Protein AF-A0A0K1ECH7-F1 (afdb_monomer)

Solvent-accessible surface area (backbone atoms only — not comparable to full-atom values): 23900 Å² total; per-residue (Å²): 130,85,79,83,67,48,72,45,75,40,33,35,46,74,51,41,101,49,78,50,37,39,20,43,31,34,36,80,75,45,53,25,39,35,40,51,28,53,28,82,60,40,40,57,28,56,40,25,30,54,52,43,49,54,50,37,46,73,63,67,42,52,54,67,60,62,42,70,31,74,38,83,57,66,50,72,44,67,42,97,87,69,48,42,24,40,51,40,66,22,46,33,33,50,64,71,60,58,46,54,45,90,78,54,62,67,66,58,72,31,34,78,48,54,46,51,56,26,44,48,25,52,47,20,34,60,40,42,20,33,60,42,14,27,83,49,92,95,51,69,43,74,35,46,72,46,41,34,34,26,48,61,97,35,61,92,90,28,21,33,63,34,61,54,83,25,48,34,35,72,37,54,83,46,84,81,55,53,69,51,44,36,66,70,59,31,61,53,77,67,69,14,39,66,48,81,82,47,40,92,42,49,42,71,81,42,39,49,65,41,28,55,49,25,61,71,42,41,50,68,57,35,45,56,58,60,68,68,56,57,73,89,31,55,70,56,71,66,41,52,50,18,50,19,47,21,54,19,54,13,22,42,46,44,38,76,38,50,69,57,53,42,40,76,73,68,45,60,65,98,64,84,78,84,84,80,82,87,86,82,87,79,89,83,90,87,83,88,87,88,86,89,85,88,86,81,91,69,88,74,73,79,76,71,68,39,68,29,36,33,26,44,31,26,44,26,79,43,74,91,75,64,55,68,32,57,44,23,34,38,38,38,22,51,91,76,72,44,58,49,77,49,69,55,92,67,61,62,39,51,39,70,75,51,37,73,90,57,46,56,70,69,59,48,54,51,51,51,53,54,50,49,55,50,44,69,68,54,46,73,73,40,77,51,64,63,46,56,50,56,52,39,71,68,49,89,57,51,55,43,56,49,78,66,28,41,31,47,45,80,51,71,68,62,46,49,50,53,49,32,48,68,65,30,50,75,70,99

Mean predicted aligned error: 10.94 Å

Radius of gyration: 25.75 Å; Cα contacts (8 Å, |Δi|>4): 753; chains: 1; bounding box: 66×55×66 Å

Secondary structure (DSSP, 8-state):
--------EEEEEEEPSSTT-PEEEEETTEEEEEE-TT-TT-HHHHHHHHHHHHHHHHHT--B--EEEEEE-STTSSB-TTS-BPPSEEEEEEE--SEEE--S-HHHHHTBS-THHHHHHHHHHHHHT-TTTEEEETTEEEE-GGGSEEE-TTSPTT-BEEEB---TTTTTTTSPP-GGGGSHHHHT-----S--GGGGGG--HHHHHHHHHHHHT--HHHHHHHHTTS-GGG---HHHHHHHHHHHHHHHHHHHHHHHHHHHHTT-----PPP-PPPPP-------------------------EEEEEEEEEE-S-TTTT--EEEEEEEEEGGGTEEEEEE-S--HHHHHHHTTTT--HHHHHHHHHHHHHHHHHHGGG--SHHHHHHHHHH--SSEEEPPPEEEEES-HHHHHHHHHHHHTGGG-

Sequence (428 aa):
MASWSPTTIRWVSDPLASSTGAARVQTDQGPAYAKLLGNPEGPLALFCDWLGTHAAAWLGLPTFDLAVVEVTEPALVTYADGSTSCPGPALLARLEHGTTWGGTSDELAAIENPDIVSGLVVLDTWLLNSDRYRPEGAQTRKNLRNVFLSAERAAPGKHRLLAMDHTHAFACSRPLTTTLAHRDRARDARLYGHFPEFAPYLAPQHLAPFAARLRAFDRQLARRLLSTVPTAWRPTPDLVEAVATFLAERAHFLAENVHAMLAEQGHLLLRPPLAAQPASSSSTARAEPTAQDGLSDGQSTAMRLTRGFFSLLQFCPDLDRGECANVGVVLSLPERGFFGVRLSDDNRVPQRRFGRDGFDDARLTLAKRALEGRLRQEGPAWRSADDLLRFARKEGNHLILSAPRTVLLEDPRAELNGLYERLVHLDS

InterPro domains:
  IPR021398 Protein of unknown function DUF3037 [PF11236] (310-424)

Organism: Chondromyces crocatus (NCBI:txid52)

pLDDT: mean 88.49, std 17.43, range [26.61, 98.69]

Foldseek 3Di:
DDQDEFADFFFWDFFDPDQQSWIWTATPRGIKTKRAAFGNLHLQLVVQQLLLQVVCVLLVFAAFRKYWYFAPDWQSYQDPVRTGGGTGIIIIGHDFAWAQDPLDLVLLVQAPCLLSLQVLQLSCQLQVVPQCWFDDPPDIRHDSRQWIWGPPPDDVSHTHTGHGRRSCTQPNSDDQDLCSLPPCNLQVLTTHNDDPSSLLSNEPVSNLSSLVSLCVQALVNLVVSLVPDPPSSDDDPSSSSSSSNSSNSSSNNCSVCVVVSCVVVVSPDPDDDDDDDDDDDDDDDDDDDDDDDDDDDDDDPPQDWAKKKKWFWWFALDVVVVDTATFWMWIDGLVVLDTDIDGHPADVLVCVVPPDVSDDGVVVNVVVVVVVVVCVVCVSVDDDLVSVVVVQVVDPDSIGIDRMIMGIDRDRVVVRVVCCCVRHVVSD

Structure (mmCIF, N/CA/C/O backbone):
data_AF-A0A0K1ECH7-F1
#
_entry.id   AF-A0A0K1ECH7-F1
#
loop_
_atom_site.group_PDB
_atom_site.id
_atom_site.type_symbol
_atom_site.label_atom_id
_atom_site.label_alt_id
_atom_site.label_comp_id
_atom_site.label_asym_id
_atom_site.label_entity_id
_atom_site.label_seq_id
_atom_site.pdbx_PDB_ins_code
_atom_site.Cartn_x
_atom_site.Cartn_y
_atom_site.Cartn_z
_atom_site.occupancy
_atom_site.B_iso_or_equiv
_atom_site.auth_seq_id
_atom_site.auth_comp_id
_atom_site.auth_asym_id
_atom_site.auth_atom_id
_atom_site.pdbx_PDB_model_num
ATOM 1 N N . MET A 1 1 ? -18.285 -11.055 -10.625 1.00 50.00 1 MET A N 1
ATOM 2 C CA . MET A 1 1 ? -17.839 -10.588 -9.293 1.00 50.00 1 MET A CA 1
ATOM 3 C C . MET A 1 1 ? -17.970 -9.077 -9.288 1.00 50.00 1 MET A C 1
ATOM 5 O O . MET A 1 1 ? -17.614 -8.477 -10.295 1.00 50.00 1 MET A O 1
ATOM 9 N N . ALA A 1 2 ? -18.546 -8.486 -8.240 1.00 65.88 2 ALA A N 1
ATOM 10 C CA . ALA A 1 2 ? -18.617 -7.030 -8.115 1.00 65.88 2 ALA A CA 1
ATOM 11 C C . ALA A 1 2 ? -17.198 -6.433 -8.066 1.00 65.88 2 ALA A C 1
ATOM 13 O O . ALA A 1 2 ? -16.284 -7.080 -7.549 1.00 65.88 2 ALA A O 1
ATOM 14 N N . SER A 1 3 ? -17.005 -5.239 -8.629 1.00 89.19 3 SER A N 1
ATOM 15 C CA . SER A 1 3 ? -15.748 -4.497 -8.500 1.00 89.19 3 SER A CA 1
ATOM 16 C C . SER A 1 3 ? -15.526 -4.116 -7.038 1.00 89.19 3 SER A C 1
ATOM 18 O O . SER A 1 3 ? -16.457 -3.663 -6.377 1.00 89.19 3 SER A O 1
ATOM 20 N N . TRP A 1 4 ? -14.303 -4.294 -6.537 1.00 96.38 4 TRP A N 1
ATOM 21 C CA . TRP A 1 4 ? -13.947 -3.865 -5.187 1.00 96.38 4 TRP A CA 1
ATOM 22 C C . TRP A 1 4 ? -13.968 -2.335 -5.115 1.00 96.38 4 TRP A C 1
ATOM 24 O O . TRP A 1 4 ? -13.235 -1.659 -5.836 1.00 96.38 4 TRP A O 1
ATOM 34 N N . SER A 1 5 ? -14.878 -1.778 -4.323 1.00 96.81 5 SER A N 1
ATOM 35 C CA . SER A 1 5 ? -15.147 -0.335 -4.256 1.00 96.81 5 SER A CA 1
ATOM 36 C C . SER A 1 5 ? -15.679 0.029 -2.866 1.00 96.81 5 SER A C 1
ATOM 38 O O . SER A 1 5 ? -16.847 0.405 -2.747 1.00 96.81 5 SER A O 1
ATOM 40 N N . PRO A 1 6 ? -14.873 -0.164 -1.802 1.00 97.62 6 PRO A N 1
ATOM 41 C CA . PRO A 1 6 ? -15.289 0.135 -0.436 1.00 97.62 6 PRO A CA 1
ATOM 42 C C . PRO A 1 6 ? -15.689 1.603 -0.296 1.00 97.62 6 PRO A C 1
ATOM 44 O O . PRO A 1 6 ? -15.091 2.478 -0.923 1.00 97.62 6 PRO A O 1
ATOM 47 N N . THR A 1 7 ? -16.667 1.871 0.564 1.00 96.94 7 THR A N 1
ATOM 48 C CA . THR A 1 7 ? -17.137 3.234 0.851 1.00 96.94 7 THR A CA 1
ATOM 49 C C . THR A 1 7 ? -16.767 3.697 2.252 1.00 96.94 7 THR A C 1
ATOM 51 O O . THR A 1 7 ? -16.906 4.880 2.555 1.00 96.94 7 THR A O 1
ATOM 54 N N . THR A 1 8 ? -16.332 2.794 3.139 1.00 95.88 8 THR A N 1
ATOM 55 C CA . THR A 1 8 ? -16.102 3.139 4.549 1.00 95.88 8 THR A CA 1
ATOM 56 C C . THR A 1 8 ? -14.991 2.304 5.182 1.00 95.88 8 THR A C 1
ATOM 58 O O . THR A 1 8 ? -14.911 1.089 4.994 1.00 95.88 8 THR A O 1
ATOM 61 N N . ILE A 1 9 ? -14.157 2.949 6.004 1.00 96.00 9 ILE A N 1
ATOM 62 C CA . ILE A 1 9 ? -13.215 2.280 6.911 1.00 96.00 9 ILE A CA 1
ATOM 63 C C . ILE A 1 9 ? -13.930 2.006 8.241 1.00 96.00 9 ILE A C 1
ATOM 65 O O . ILE A 1 9 ? -14.356 2.933 8.920 1.00 96.00 9 ILE A O 1
ATOM 69 N N . ARG A 1 10 ? -14.049 0.732 8.627 1.00 90.56 10 ARG A N 1
ATOM 70 C CA . ARG A 1 10 ? -14.716 0.299 9.870 1.00 90.56 10 ARG A CA 1
ATOM 71 C C . ARG A 1 10 ? -13.777 0.336 11.071 1.00 90.56 10 ARG A C 1
ATOM 73 O O . ARG A 1 10 ? -14.141 0.808 12.143 1.00 90.56 10 ARG A O 1
ATOM 80 N N . TRP A 1 11 ? -12.558 -0.169 10.909 1.00 87.31 11 TRP A N 1
ATOM 81 C CA . TRP A 1 11 ? -11.537 -0.097 11.951 1.00 87.31 11 TRP A CA 1
ATOM 82 C C . TRP A 1 11 ? -10.132 -0.099 11.375 1.00 87.31 11 TRP A C 1
ATOM 84 O O . TRP A 1 11 ? -9.895 -0.533 10.245 1.00 87.31 11 TRP A O 1
ATOM 94 N N . VAL A 1 12 ? -9.201 0.381 12.191 1.00 89.50 12 VAL A N 1
ATOM 95 C CA . VAL A 1 12 ? -7.797 0.560 11.847 1.00 89.50 12 VAL A CA 1
ATOM 96 C C . VAL A 1 12 ? -6.934 -0.172 12.869 1.00 89.50 12 VAL A C 1
ATOM 98 O O . VAL A 1 12 ? -7.114 -0.035 14.080 1.00 89.50 12 VAL A O 1
ATOM 101 N N . SER A 1 13 ? -6.035 -1.014 12.368 1.00 85.62 13 SER A N 1
ATOM 102 C CA . SER A 1 13 ? -4.933 -1.594 13.139 1.00 85.62 13 SER A CA 1
ATOM 103 C C . SER A 1 13 ? -3.721 -0.673 13.117 1.00 85.62 13 SER A C 1
ATOM 105 O O . SER A 1 13 ? -3.691 0.298 12.363 1.00 85.62 13 SER A O 1
ATOM 107 N N . ASP A 1 14 ? -2.715 -1.013 13.920 1.00 74.75 14 ASP A N 1
ATOM 108 C CA . ASP A 1 14 ? -1.482 -0.239 14.019 1.00 74.75 14 ASP A CA 1
ATOM 109 C C . ASP A 1 14 ? -0.869 0.063 12.640 1.00 74.75 14 ASP A C 1
ATOM 111 O O . ASP A 1 14 ? -0.901 -0.791 11.735 1.00 74.75 14 ASP A O 1
ATOM 115 N N . PRO A 1 15 ? -0.317 1.278 12.458 1.00 86.88 15 PRO A N 1
ATOM 116 C CA . PRO A 1 15 ? 0.401 1.619 11.246 1.00 86.88 15 PRO A CA 1
ATOM 117 C C . PRO A 1 15 ? 1.596 0.687 11.064 1.00 86.88 15 PRO A C 1
ATOM 119 O O . PRO A 1 15 ? 2.293 0.314 12.009 1.00 86.88 15 PRO A O 1
ATOM 122 N N . LEU A 1 16 ? 1.849 0.318 9.816 1.00 87.56 16 LEU A N 1
ATOM 123 C CA . LEU A 1 16 ? 3.055 -0.393 9.439 1.00 87.56 16 LEU A CA 1
ATOM 124 C C . LEU A 1 16 ? 4.255 0.540 9.615 1.00 87.56 16 LEU A C 1
ATOM 126 O O . LEU A 1 16 ? 4.166 1.744 9.374 1.00 87.56 16 LEU A O 1
ATOM 130 N N . ALA A 1 17 ? 5.401 -0.037 9.972 1.00 86.06 17 ALA A N 1
ATOM 131 C CA . ALA A 1 17 ? 6.681 0.663 9.995 1.00 86.06 17 ALA A CA 1
ATOM 132 C C . ALA A 1 17 ? 7.174 0.93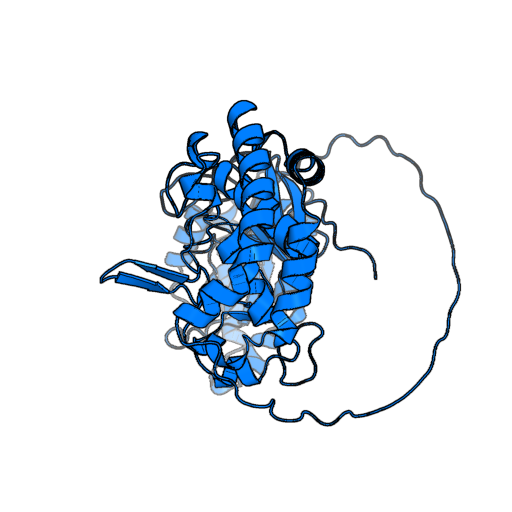9 8.557 1.00 86.06 17 ALA A C 1
ATOM 134 O O . ALA A 1 17 ? 8.124 0.320 8.076 1.00 86.06 17 ALA A O 1
ATOM 135 N N . SER A 1 18 ? 6.481 1.833 7.853 1.00 89.38 18 SER A N 1
ATOM 136 C CA . SER A 1 18 ? 6.834 2.354 6.532 1.00 89.38 18 SER A CA 1
ATOM 137 C C . SER A 1 18 ? 6.944 3.876 6.581 1.00 89.38 18 SER A C 1
ATOM 139 O O . SER A 1 18 ? 6.472 4.511 7.522 1.00 89.38 18 SER A O 1
ATOM 141 N N . SER A 1 19 ? 7.552 4.475 5.557 1.00 89.19 19 SER A N 1
ATOM 142 C CA . SER A 1 19 ? 7.759 5.926 5.522 1.00 89.19 19 SER A CA 1
ATOM 143 C C . SER A 1 19 ? 6.439 6.710 5.501 1.00 89.19 19 SER A C 1
ATOM 145 O O . SER A 1 19 ? 6.300 7.726 6.166 1.00 89.19 19 SER A O 1
ATOM 147 N N . THR A 1 20 ? 5.422 6.178 4.820 1.00 92.25 20 THR A N 1
ATOM 148 C CA . THR A 1 20 ? 4.059 6.738 4.791 1.00 92.25 20 THR A CA 1
ATOM 149 C C . THR A 1 20 ? 3.192 6.303 5.971 1.00 92.25 20 THR A C 1
ATOM 151 O O . THR A 1 20 ? 2.041 6.720 6.055 1.00 92.25 20 THR A O 1
ATOM 154 N N . GLY A 1 21 ? 3.684 5.432 6.857 1.00 93.06 21 GLY A N 1
ATOM 155 C CA . GLY A 1 21 ? 2.898 4.911 7.976 1.00 93.06 21 GLY A CA 1
ATOM 156 C C . GLY A 1 21 ? 1.601 4.216 7.546 1.00 93.06 21 GLY A C 1
ATOM 157 O O . GLY A 1 21 ? 0.580 4.359 8.216 1.00 93.06 21 GLY A O 1
ATOM 158 N N . ALA A 1 22 ? 1.614 3.507 6.410 1.00 95.00 22 ALA A N 1
ATOM 159 C CA . ALA A 1 22 ? 0.428 2.839 5.871 1.00 95.00 22 ALA A CA 1
ATOM 160 C C . ALA A 1 22 ? -0.216 1.937 6.936 1.00 95.00 22 ALA A C 1
ATOM 162 O O . ALA A 1 22 ? 0.471 1.123 7.545 1.00 95.00 22 ALA A O 1
ATOM 163 N N . ALA A 1 23 ? -1.522 2.043 7.155 1.00 94.44 23 ALA A N 1
ATOM 164 C CA . ALA A 1 23 ? -2.221 1.274 8.179 1.00 94.44 23 ALA A CA 1
ATOM 165 C C . ALA A 1 23 ? -2.964 0.082 7.580 1.00 94.44 23 ALA A C 1
ATOM 167 O O . ALA A 1 23 ? -3.483 0.150 6.466 1.00 94.44 23 ALA A O 1
ATOM 168 N N . ARG A 1 24 ? -3.054 -1.019 8.330 1.00 94.12 24 ARG A N 1
ATOM 169 C CA . ARG A 1 24 ? -3.987 -2.102 7.993 1.00 94.12 24 ARG A CA 1
ATOM 170 C C . ARG A 1 24 ? -5.377 -1.699 8.453 1.00 94.12 24 ARG A C 1
ATOM 172 O O . ARG A 1 24 ? -5.567 -1.361 9.619 1.00 94.12 24 ARG A O 1
ATOM 179 N N . VAL A 1 25 ? -6.348 -1.768 7.557 1.00 94.81 25 VAL A N 1
ATOM 180 C CA . VAL A 1 25 ? -7.726 -1.373 7.837 1.00 94.81 25 VAL A CA 1
ATOM 181 C C . VAL A 1 25 ? -8.697 -2.471 7.444 1.00 94.81 25 VAL A C 1
ATOM 183 O O . VAL A 1 25 ? -8.430 -3.281 6.556 1.00 94.81 25 VAL A O 1
ATOM 186 N N . GLN A 1 26 ? -9.851 -2.472 8.092 1.00 94.19 26 GLN A N 1
ATOM 187 C CA . GLN A 1 26 ? -11.007 -3.233 7.654 1.00 94.19 26 GLN A CA 1
ATOM 188 C C . GLN A 1 26 ? -12.014 -2.278 7.032 1.00 94.19 26 GLN A C 1
ATOM 190 O O . GLN A 1 26 ? -12.443 -1.326 7.682 1.00 94.19 26 GLN A O 1
ATOM 195 N N . THR A 1 27 ? -12.423 -2.557 5.799 1.00 96.81 27 THR A N 1
ATOM 196 C CA . THR A 1 27 ? -13.487 -1.818 5.111 1.00 96.81 27 THR A CA 1
ATOM 197 C C . THR A 1 27 ? -14.810 -2.575 5.167 1.00 96.81 27 THR A C 1
ATOM 199 O O . THR A 1 27 ? -14.891 -3.706 5.668 1.00 96.81 27 THR A O 1
ATOM 202 N N . ASP A 1 28 ? -15.852 -1.965 4.618 1.00 95.19 28 ASP A N 1
ATOM 203 C CA . ASP A 1 28 ? -17.124 -2.613 4.321 1.00 95.19 28 ASP A CA 1
ATOM 204 C C . ASP A 1 28 ? -17.039 -3.712 3.246 1.00 95.19 28 ASP A C 1
ATOM 206 O O . ASP A 1 28 ? -17.902 -4.588 3.226 1.00 95.19 28 ASP A O 1
ATOM 210 N N . GLN A 1 29 ? -15.965 -3.745 2.445 1.00 96.81 29 GLN A N 1
ATOM 211 C CA . GLN A 1 29 ? -15.704 -4.758 1.410 1.00 96.81 29 GLN A CA 1
ATOM 212 C C . GLN A 1 29 ? -14.409 -5.553 1.646 1.00 96.81 29 GLN A C 1
ATOM 214 O O . GLN A 1 29 ? -13.752 -6.003 0.707 1.00 96.81 29 GLN A O 1
ATOM 219 N N . GLY A 1 30 ? -14.024 -5.741 2.910 1.00 94.50 30 GLY A N 1
ATOM 220 C CA . GLY A 1 30 ? -12.881 -6.578 3.281 1.00 94.50 30 GLY A CA 1
ATOM 221 C C . GLY A 1 30 ? -11.635 -5.803 3.730 1.00 94.50 30 GLY A C 1
ATOM 222 O O . GLY A 1 30 ? -11.665 -4.576 3.862 1.00 94.50 30 GLY A O 1
ATOM 223 N N . PRO A 1 31 ? -10.549 -6.521 4.045 1.00 94.88 31 PRO A N 1
ATOM 224 C CA . PRO A 1 31 ? -9.317 -5.918 4.536 1.00 94.88 31 PRO A CA 1
ATOM 225 C C . PRO A 1 31 ? -8.567 -5.144 3.442 1.00 94.88 31 PRO A C 1
ATOM 227 O O . PRO A 1 31 ? -8.601 -5.501 2.264 1.00 94.88 31 PRO A O 1
ATOM 230 N N . ALA A 1 32 ? -7.863 -4.090 3.848 1.00 97.31 32 ALA A N 1
ATOM 231 C CA . ALA A 1 32 ? -7.068 -3.236 2.971 1.00 97.31 32 ALA A CA 1
ATOM 232 C C . ALA A 1 32 ? -5.849 -2.649 3.695 1.00 97.31 32 ALA A C 1
ATOM 234 O O . ALA A 1 32 ? -5.758 -2.661 4.925 1.00 97.31 32 ALA A O 1
ATOM 235 N N . TYR A 1 33 ? -4.929 -2.088 2.920 1.00 96.94 33 TYR A N 1
ATOM 236 C CA . TYR A 1 33 ? -3.958 -1.107 3.389 1.00 96.94 33 TYR A CA 1
ATOM 237 C C . TYR A 1 33 ? -4.478 0.292 3.078 1.00 96.94 33 TYR A C 1
ATOM 239 O O . TYR A 1 33 ? -4.965 0.523 1.975 1.00 96.94 33 TYR A O 1
ATOM 247 N N . ALA A 1 34 ? -4.355 1.223 4.020 1.00 97.81 34 ALA A N 1
ATOM 248 C CA . ALA A 1 34 ? -4.732 2.618 3.841 1.00 97.81 34 ALA A CA 1
ATOM 249 C C . ALA A 1 34 ? -3.527 3.537 4.055 1.00 97.81 34 ALA A C 1
ATOM 251 O O . ALA A 1 34 ? -2.849 3.459 5.081 1.00 97.81 34 ALA A O 1
ATOM 252 N N . LYS A 1 35 ? -3.289 4.445 3.108 1.00 97.81 35 LYS A N 1
ATOM 253 C CA . LYS A 1 35 ? -2.414 5.607 3.286 1.00 97.81 35 LYS A CA 1
ATOM 254 C C . LYS A 1 35 ? -3.313 6.835 3.424 1.00 97.81 35 LYS A C 1
ATOM 256 O O . LYS A 1 35 ? -4.093 7.145 2.523 1.00 97.81 35 LYS A O 1
ATOM 261 N N . LEU A 1 36 ? -3.251 7.488 4.581 1.00 97.56 36 LEU A N 1
ATOM 262 C CA . LEU A 1 36 ? -4.159 8.576 4.940 1.00 97.56 36 LEU A CA 1
ATOM 263 C C . LEU A 1 36 ? -3.514 9.943 4.694 1.00 97.56 36 LEU A C 1
ATOM 265 O O . LEU A 1 36 ? -2.287 10.080 4.624 1.00 97.56 36 LEU A O 1
ATOM 269 N N . LEU A 1 37 ? -4.346 10.980 4.588 1.00 97.50 37 LEU A N 1
ATOM 270 C CA . LEU A 1 37 ? -3.861 12.356 4.626 1.00 97.50 37 LEU A CA 1
ATOM 271 C C . LEU A 1 37 ? -3.204 12.638 5.990 1.00 97.50 37 LEU A C 1
ATOM 273 O O . LEU A 1 37 ? -3.554 12.025 6.999 1.00 97.50 37 LEU A O 1
ATOM 277 N N . GLY A 1 38 ? -2.219 13.537 6.025 1.00 96.38 38 GLY A N 1
ATOM 278 C CA . GLY A 1 38 ? -1.423 13.802 7.232 1.00 96.38 38 GLY A CA 1
ATOM 279 C C . GLY A 1 38 ? -0.360 12.741 7.537 1.00 96.38 38 GLY A C 1
ATOM 280 O O . GLY A 1 38 ? 0.190 12.745 8.629 1.00 96.38 38 GLY A O 1
ATOM 281 N N . ASN A 1 39 ? -0.080 11.823 6.604 1.00 96.50 39 ASN A N 1
ATOM 282 C CA . ASN A 1 39 ? 1.038 10.885 6.729 1.00 96.50 39 ASN A CA 1
ATOM 283 C C . ASN A 1 39 ? 2.409 11.601 6.743 1.00 96.50 39 ASN A C 1
ATOM 285 O O . ASN A 1 39 ? 2.504 12.708 6.204 1.00 96.50 39 ASN A O 1
ATOM 289 N N . PRO A 1 40 ? 3.475 10.967 7.274 1.00 95.38 40 PRO A N 1
ATOM 290 C CA . PRO A 1 40 ? 4.783 11.615 7.440 1.00 95.38 40 PRO A CA 1
ATOM 291 C C . PRO A 1 40 ? 5.458 12.085 6.138 1.00 95.38 40 PRO A C 1
ATOM 293 O O . PRO A 1 40 ? 6.243 13.028 6.158 1.00 95.38 40 PRO A O 1
ATOM 296 N N . GLU A 1 41 ? 5.134 11.476 4.992 1.00 94.94 41 GLU A N 1
ATOM 297 C CA . GLU A 1 41 ? 5.658 11.861 3.665 1.00 94.94 41 GLU A CA 1
ATOM 298 C C . GLU A 1 41 ? 4.771 12.909 2.957 1.00 94.94 41 GLU A C 1
ATOM 300 O O . GLU A 1 41 ? 5.073 13.385 1.859 1.00 94.94 41 GLU A O 1
ATOM 305 N N . GLY A 1 42 ? 3.656 13.292 3.583 1.00 95.44 42 GLY A N 1
ATOM 306 C CA . GLY A 1 42 ? 2.737 14.307 3.092 1.00 95.44 42 GLY A CA 1
ATOM 307 C C . GLY A 1 42 ? 1.833 13.862 1.929 1.00 95.44 42 GLY A C 1
ATOM 308 O O . GLY A 1 42 ? 1.791 12.695 1.530 1.00 95.44 42 GLY A O 1
ATOM 309 N N . PRO A 1 43 ? 1.049 14.799 1.362 1.00 96.44 43 PRO A N 1
ATOM 310 C CA . PRO A 1 43 ? 0.079 14.502 0.302 1.00 96.44 43 PRO A CA 1
ATOM 311 C C . PRO A 1 43 ? 0.726 14.068 -1.021 1.00 96.44 43 PRO A C 1
ATOM 313 O O . PRO A 1 43 ? 0.107 13.342 -1.798 1.00 96.44 43 PRO A O 1
ATOM 316 N N . LEU A 1 44 ? 1.978 14.468 -1.276 1.00 96.06 44 LEU A N 1
ATOM 317 C CA . LEU A 1 44 ? 2.688 14.097 -2.503 1.00 96.06 44 LEU A CA 1
ATOM 318 C C . LEU A 1 44 ? 2.973 12.594 -2.586 1.00 96.06 44 LEU A C 1
ATOM 320 O O . LEU A 1 44 ? 2.971 12.049 -3.685 1.00 96.06 44 LEU A O 1
ATOM 324 N N . ALA A 1 45 ? 3.141 11.908 -1.454 1.00 96.25 45 ALA A N 1
ATOM 325 C CA . ALA A 1 45 ? 3.255 10.452 -1.433 1.00 96.25 45 ALA A CA 1
ATOM 326 C C . ALA A 1 45 ? 2.006 9.767 -2.012 1.00 96.25 45 ALA A C 1
ATOM 328 O O . ALA A 1 45 ? 2.123 8.858 -2.835 1.00 96.25 45 ALA A O 1
ATOM 329 N N . LEU A 1 46 ? 0.812 10.249 -1.641 1.00 97.75 46 LEU A N 1
ATOM 330 C CA . LEU A 1 46 ? -0.468 9.736 -2.144 1.00 97.75 46 LEU A CA 1
ATOM 331 C C . LEU A 1 46 ? -0.634 10.028 -3.639 1.00 97.75 46 LEU A C 1
ATOM 333 O O . LEU A 1 46 ? -1.070 9.163 -4.397 1.00 97.75 46 LEU A O 1
ATOM 337 N N . PHE A 1 47 ? -0.231 11.227 -4.075 1.00 98.06 47 PHE A N 1
ATOM 338 C CA . PHE A 1 47 ? -0.173 11.590 -5.491 1.00 98.06 47 PHE A CA 1
ATOM 339 C C . PHE A 1 47 ? 0.717 10.629 -6.294 1.00 98.06 47 PHE A C 1
ATOM 341 O O . PHE A 1 47 ? 0.287 10.124 -7.333 1.00 98.06 47 PHE A O 1
ATOM 348 N N . CYS A 1 48 ? 1.933 10.354 -5.811 1.00 97.75 48 CYS A N 1
ATOM 349 C CA . CYS A 1 48 ? 2.881 9.460 -6.472 1.00 97.75 48 CYS A CA 1
ATOM 350 C C . CYS A 1 48 ? 2.372 8.015 -6.526 1.00 97.75 48 CYS A C 1
ATOM 352 O O . CYS A 1 48 ? 2.450 7.393 -7.583 1.00 97.75 48 CYS A O 1
ATOM 354 N N . ASP A 1 49 ? 1.805 7.495 -5.434 1.00 97.50 49 ASP A N 1
ATOM 355 C CA . ASP A 1 49 ? 1.238 6.143 -5.411 1.00 97.50 49 ASP A CA 1
ATOM 356 C C . ASP A 1 49 ? 0.062 5.978 -6.365 1.00 97.50 49 ASP A C 1
ATOM 358 O O . ASP A 1 49 ? 0.005 4.996 -7.111 1.00 97.50 49 ASP A O 1
ATOM 362 N N . TRP A 1 50 ? -0.862 6.940 -6.358 1.00 98.25 50 TRP A N 1
ATOM 363 C CA . TRP A 1 50 ? -2.004 6.941 -7.261 1.00 98.25 50 TRP A CA 1
ATOM 364 C C . TRP A 1 50 ? -1.532 6.939 -8.713 1.00 98.25 50 TRP A C 1
ATOM 366 O O . TRP A 1 50 ? -1.860 6.041 -9.490 1.00 98.25 50 TRP A O 1
ATOM 376 N N . LEU A 1 51 ? -0.695 7.913 -9.073 1.00 98.19 51 LEU A N 1
ATOM 377 C CA . LEU A 1 51 ? -0.221 8.071 -10.440 1.00 98.19 51 LEU A CA 1
ATOM 378 C C . LEU A 1 51 ? 0.634 6.885 -10.893 1.00 98.19 51 LEU A C 1
ATOM 380 O O . LEU A 1 51 ? 0.444 6.397 -12.004 1.00 98.19 51 LEU A O 1
ATOM 384 N N . GLY A 1 52 ? 1.540 6.399 -10.043 1.00 98.31 52 GLY A N 1
ATOM 385 C CA . GLY A 1 52 ? 2.399 5.260 -10.348 1.00 98.31 52 GLY A CA 1
ATOM 386 C C . GLY A 1 52 ? 1.610 3.971 -10.550 1.00 98.31 52 GLY A C 1
ATOM 387 O O . GLY A 1 52 ? 1.862 3.243 -11.507 1.00 98.31 52 GLY A O 1
ATOM 388 N N . THR A 1 53 ? 0.586 3.729 -9.729 1.00 98.38 53 THR A N 1
ATOM 389 C CA . THR A 1 53 ? -0.260 2.535 -9.870 1.00 98.38 53 THR A CA 1
ATOM 390 C C . THR A 1 53 ? -1.144 2.611 -11.115 1.00 98.38 53 THR A C 1
ATOM 392 O O . THR A 1 53 ? -1.240 1.640 -11.863 1.00 98.38 53 THR A O 1
ATOM 395 N N . HIS A 1 54 ? -1.720 3.777 -11.421 1.00 98.38 54 HIS A N 1
ATOM 396 C CA . HIS A 1 54 ? -2.468 3.966 -12.667 1.00 98.38 54 HIS A CA 1
ATOM 397 C C . HIS A 1 54 ? -1.576 3.892 -13.917 1.00 98.38 54 HIS A C 1
ATOM 399 O O . HIS A 1 54 ? -2.003 3.355 -14.941 1.00 98.38 54 HIS A O 1
ATOM 405 N N . ALA A 1 55 ? -0.334 4.378 -13.844 1.00 98.56 55 ALA A N 1
ATOM 406 C CA . ALA A 1 55 ? 0.653 4.223 -14.909 1.00 98.56 55 ALA A CA 1
ATOM 407 C C . ALA A 1 55 ? 1.033 2.746 -15.116 1.00 98.56 55 ALA A C 1
ATOM 409 O O . ALA A 1 55 ? 1.095 2.295 -16.259 1.00 98.56 55 ALA A O 1
ATOM 410 N N . ALA A 1 56 ? 1.208 1.979 -14.034 1.00 98.69 56 ALA A N 1
ATOM 411 C CA . ALA A 1 56 ? 1.454 0.538 -14.081 1.00 98.69 56 ALA A CA 1
ATOM 412 C C . ALA A 1 56 ? 0.297 -0.218 -14.752 1.00 98.69 56 ALA A C 1
ATOM 414 O O . ALA A 1 56 ? 0.521 -0.982 -15.693 1.00 98.69 56 ALA A O 1
ATOM 415 N N . ALA A 1 57 ? -0.941 0.058 -14.333 1.00 98.38 57 ALA A N 1
ATOM 416 C CA . ALA A 1 57 ? -2.136 -0.538 -14.921 1.00 98.38 57 ALA A CA 1
ATOM 417 C C . ALA A 1 57 ? -2.275 -0.188 -16.414 1.00 98.38 57 ALA A C 1
ATOM 419 O O . ALA A 1 57 ? -2.529 -1.063 -17.244 1.00 98.38 57 ALA A O 1
ATOM 420 N N . TRP A 1 58 ? -2.035 1.074 -16.790 1.00 98.50 58 TRP A N 1
ATOM 421 C CA . TRP A 1 58 ? -2.036 1.492 -18.194 1.00 98.50 58 TRP A CA 1
ATOM 422 C C . TRP A 1 58 ? -0.933 0.793 -19.011 1.00 98.50 58 TRP A C 1
ATOM 424 O O . TRP A 1 58 ? -1.169 0.368 -20.147 1.00 98.50 58 TRP A O 1
ATOM 434 N N . LEU A 1 59 ? 0.248 0.582 -18.422 1.00 98.50 59 LEU A N 1
ATOM 435 C CA . LEU A 1 59 ? 1.342 -0.178 -19.031 1.00 98.50 59 LEU A CA 1
ATOM 436 C C . LEU A 1 59 ? 1.020 -1.684 -19.145 1.00 98.50 59 LEU A C 1
ATOM 438 O O . LEU A 1 59 ? 1.694 -2.406 -19.874 1.00 98.50 59 LEU A O 1
ATOM 442 N N . GLY A 1 60 ? -0.062 -2.149 -18.514 1.00 98.31 60 GLY A N 1
ATOM 443 C CA . GLY A 1 60 ? -0.543 -3.530 -18.580 1.00 98.31 60 GLY A CA 1
ATOM 444 C C . GLY A 1 60 ? 0.004 -4.420 -17.475 1.00 98.31 60 GLY A C 1
ATOM 445 O O . GLY A 1 60 ? -0.075 -5.640 -17.590 1.00 98.31 60 GLY A O 1
ATOM 446 N N . LEU A 1 61 ? 0.564 -3.825 -16.424 1.00 98.56 61 LEU A N 1
ATOM 447 C CA . LEU A 1 61 ? 1.057 -4.560 -15.273 1.00 98.56 61 LEU A CA 1
ATOM 448 C C . LEU A 1 61 ? -0.096 -4.878 -14.319 1.00 98.56 61 LEU A C 1
ATOM 450 O O . LEU A 1 61 ? -0.948 -4.018 -14.085 1.00 98.56 61 LEU A O 1
ATOM 454 N N . PRO A 1 62 ? -0.118 -6.084 -13.730 1.00 98.25 62 PRO A N 1
ATOM 455 C CA . PRO A 1 62 ? -0.968 -6.378 -12.589 1.00 98.25 62 PRO A CA 1
ATOM 456 C C . PRO A 1 62 ? -0.652 -5.440 -11.417 1.00 98.25 62 PRO A C 1
ATOM 458 O O . PRO A 1 62 ? 0.514 -5.238 -11.073 1.00 98.25 62 PRO A O 1
ATOM 461 N N . THR A 1 63 ? -1.688 -4.899 -10.787 1.00 98.12 63 THR A N 1
ATOM 462 C CA . THR A 1 63 ? -1.603 -4.055 -9.588 1.00 98.12 63 THR A CA 1
ATOM 463 C C . THR A 1 63 ? -2.620 -4.528 -8.558 1.00 98.12 63 THR A C 1
ATOM 465 O O . THR A 1 63 ? -3.513 -5.312 -8.877 1.00 98.12 63 THR A O 1
ATOM 468 N N . PHE A 1 64 ? -2.522 -4.000 -7.342 1.00 97.31 64 PHE A N 1
ATOM 469 C CA . PHE A 1 64 ? -3.598 -4.098 -6.362 1.00 97.31 64 PHE A CA 1
ATOM 470 C C . PHE A 1 64 ? -4.872 -3.409 -6.871 1.00 97.31 64 PHE A C 1
ATOM 472 O O . PHE A 1 64 ? -4.801 -2.431 -7.625 1.00 97.31 64 PHE A O 1
ATOM 479 N N . ASP A 1 65 ? -6.029 -3.885 -6.407 1.00 97.31 65 ASP A N 1
ATOM 480 C CA . ASP A 1 65 ? -7.282 -3.141 -6.536 1.00 97.31 65 ASP A CA 1
ATOM 481 C C . ASP A 1 65 ? -7.203 -1.900 -5.634 1.00 97.31 65 ASP A C 1
ATOM 483 O O . ASP A 1 65 ? -6.947 -2.018 -4.431 1.00 97.31 65 ASP A O 1
ATOM 487 N N . LEU A 1 66 ? -7.396 -0.714 -6.216 1.00 97.69 66 LEU A N 1
ATOM 488 C CA . LEU A 1 66 ? -7.331 0.561 -5.503 1.00 97.69 66 LEU A CA 1
ATOM 489 C C . LEU A 1 66 ? -8.711 1.189 -5.324 1.00 97.69 66 LEU A C 1
ATOM 491 O O . LEU A 1 66 ? -9.579 1.074 -6.188 1.00 97.69 66 LEU A O 1
ATOM 495 N N . ALA A 1 67 ? -8.875 1.923 -4.228 1.00 98.00 67 ALA A N 1
ATOM 496 C CA . ALA A 1 67 ? -10.043 2.750 -3.965 1.00 98.00 67 ALA A CA 1
ATOM 497 C C . ALA A 1 67 ? -9.647 4.036 -3.231 1.00 98.00 67 ALA A C 1
ATOM 499 O O . ALA A 1 67 ? -8.589 4.113 -2.604 1.00 98.00 67 ALA A O 1
ATOM 500 N N . VAL A 1 68 ? -10.517 5.042 -3.297 1.00 98.38 68 VAL A N 1
ATOM 501 C CA . VAL A 1 68 ? -10.415 6.256 -2.483 1.00 98.38 68 VAL A CA 1
ATOM 502 C C . VAL A 1 68 ? -11.628 6.308 -1.574 1.00 98.38 68 VAL A C 1
ATOM 504 O O . VAL A 1 68 ? -12.755 6.242 -2.058 1.00 98.38 68 VAL A O 1
ATOM 507 N N . VAL A 1 69 ? -11.392 6.427 -0.272 1.00 98.06 69 VAL A N 1
ATOM 508 C CA . VAL A 1 69 ? -12.454 6.565 0.732 1.00 98.06 69 VAL A CA 1
ATOM 509 C C . VAL A 1 69 ? -12.272 7.893 1.445 1.00 98.06 69 VAL A C 1
ATOM 511 O O . VAL A 1 69 ? -11.167 8.213 1.880 1.00 98.06 69 VAL A O 1
ATOM 514 N N . GLU A 1 70 ? -13.349 8.663 1.563 1.00 98.00 70 GLU A N 1
ATOM 515 C CA . GLU A 1 70 ? -13.343 9.897 2.344 1.00 98.00 70 GLU A CA 1
ATOM 516 C C . GLU A 1 70 ? -13.337 9.555 3.838 1.00 98.00 70 GLU A C 1
ATOM 518 O O . GLU A 1 70 ? -14.223 8.852 4.325 1.00 98.00 70 GLU A O 1
ATOM 523 N N . VAL A 1 71 ? -12.327 10.033 4.563 1.00 96.75 71 VAL A N 1
ATOM 524 C CA . VAL A 1 71 ? -12.211 9.868 6.016 1.00 96.75 71 VAL A CA 1
ATOM 525 C C . VAL A 1 71 ? -12.608 11.175 6.678 1.00 96.75 71 VAL A C 1
ATOM 527 O O . VAL A 1 71 ? -11.962 12.199 6.474 1.00 96.75 71 VAL A O 1
ATOM 530 N N . THR A 1 72 ? -13.654 11.155 7.496 1.00 95.00 72 THR A N 1
ATOM 531 C CA . THR A 1 72 ? -14.143 12.351 8.194 1.00 95.00 72 THR A CA 1
ATOM 532 C C . THR A 1 72 ? -13.504 12.537 9.567 1.00 95.00 72 THR A C 1
ATOM 534 O O . THR A 1 72 ? -13.497 13.641 10.116 1.00 95.00 72 THR A O 1
ATOM 537 N N . GLU A 1 73 ? -12.940 11.472 10.128 1.00 90.12 73 GLU A N 1
ATOM 538 C CA . GLU A 1 73 ? -12.458 11.427 11.499 1.00 90.12 73 GLU A CA 1
ATOM 539 C C . GLU A 1 73 ? -10.995 11.871 11.599 1.00 90.12 73 GLU A C 1
ATOM 541 O O . GLU A 1 73 ? -10.111 11.287 10.962 1.00 90.12 73 GLU A O 1
ATOM 546 N N . PRO A 1 74 ? -10.693 12.872 12.443 1.00 89.69 74 PRO A N 1
ATOM 547 C CA . PRO A 1 74 ? -9.318 13.259 12.688 1.00 89.69 74 PRO A CA 1
ATOM 548 C C . PRO A 1 74 ? -8.589 12.197 13.516 1.00 89.69 74 PRO A C 1
ATOM 550 O O . PRO A 1 74 ? -9.169 11.499 14.353 1.00 89.69 74 PRO A O 1
ATOM 553 N N . ALA A 1 75 ? -7.276 12.125 13.314 1.00 88.94 75 ALA A N 1
ATOM 554 C CA . ALA A 1 75 ? -6.355 11.292 14.072 1.00 88.94 75 ALA A CA 1
ATOM 555 C C . ALA A 1 75 ? -6.709 9.797 14.106 1.00 88.94 75 ALA A C 1
ATOM 557 O O . ALA A 1 75 ? -6.437 9.127 15.103 1.00 88.94 75 ALA A O 1
ATOM 558 N N . LEU A 1 76 ? -7.319 9.271 13.040 1.00 91.31 76 LEU A N 1
ATOM 559 C CA . LEU A 1 76 ? -7.630 7.847 12.893 1.00 91.31 76 LEU A CA 1
ATOM 560 C C . LEU A 1 76 ? -6.387 6.953 13.078 1.00 91.31 76 LEU A C 1
ATOM 562 O O . LEU A 1 76 ? -6.493 5.871 13.655 1.00 91.31 76 LEU A O 1
ATOM 566 N N . VAL A 1 77 ? -5.217 7.438 12.652 1.00 92.12 77 VAL A N 1
ATOM 567 C CA . VAL A 1 77 ? -3.899 6.830 12.882 1.00 92.12 77 VAL A CA 1
ATOM 568 C C . VAL A 1 77 ? -2.987 7.816 13.610 1.00 92.12 77 VAL A C 1
ATOM 570 O O . VAL A 1 77 ? -2.968 9.000 13.270 1.00 92.12 77 VAL A O 1
ATOM 573 N N . THR A 1 78 ? -2.205 7.311 14.566 1.00 92.00 78 THR A N 1
ATOM 574 C CA . THR A 1 78 ? -1.048 8.005 15.154 1.00 92.00 78 THR A CA 1
ATOM 575 C C . THR A 1 78 ? 0.224 7.347 14.636 1.00 92.00 78 THR A C 1
ATOM 577 O O . THR A 1 78 ? 0.392 6.138 14.789 1.00 92.00 78 THR A O 1
ATOM 580 N N . TYR A 1 79 ? 1.103 8.121 14.008 1.00 93.06 79 TYR A N 1
ATOM 581 C CA . TYR A 1 79 ? 2.335 7.637 13.391 1.00 93.06 79 TYR A CA 1
ATOM 582 C C . TYR A 1 79 ? 3.496 7.578 14.393 1.00 93.06 79 TYR A C 1
ATOM 584 O O . TYR A 1 79 ? 3.413 8.090 15.510 1.00 93.06 79 TYR A O 1
ATOM 592 N N . ALA A 1 80 ? 4.600 6.941 13.992 1.00 88.81 80 ALA A N 1
ATOM 593 C CA . ALA A 1 80 ? 5.762 6.720 14.857 1.00 88.81 80 ALA A CA 1
ATOM 594 C C . ALA A 1 80 ? 6.444 8.020 15.330 1.00 88.81 80 ALA A C 1
ATOM 596 O O . ALA A 1 80 ? 7.069 8.029 16.387 1.00 88.81 80 ALA A O 1
ATOM 597 N N . ASP A 1 81 ? 6.312 9.111 14.573 1.00 90.00 81 ASP A N 1
ATOM 598 C CA . ASP A 1 81 ? 6.813 10.445 14.928 1.00 90.00 81 ASP A CA 1
ATOM 599 C C . ASP A 1 81 ? 5.843 11.243 15.827 1.00 90.00 81 ASP A C 1
ATOM 601 O O . ASP A 1 81 ? 6.108 12.397 16.159 1.00 90.00 81 ASP A O 1
ATOM 605 N N . GLY A 1 82 ? 4.718 10.638 16.227 1.00 91.88 82 GLY A N 1
ATOM 606 C CA . GLY A 1 82 ? 3.670 11.259 17.037 1.00 91.88 82 GLY A CA 1
ATOM 607 C C . GLY A 1 82 ? 2.682 12.119 16.246 1.00 91.88 82 GLY A C 1
ATOM 608 O O . GLY A 1 82 ? 1.694 12.580 16.821 1.00 91.88 82 GLY A O 1
ATOM 609 N N . SER A 1 83 ? 2.902 12.323 14.942 1.00 94.25 83 SER A N 1
ATOM 610 C CA . SER A 1 83 ? 1.918 12.974 14.077 1.00 94.25 83 SER A CA 1
ATOM 611 C C . SER A 1 83 ? 0.670 12.098 13.918 1.00 94.25 83 SER A C 1
ATOM 613 O O . SER A 1 83 ? 0.672 10.903 14.227 1.00 94.25 83 SER A O 1
ATOM 615 N N . THR A 1 84 ? -0.437 12.688 13.468 1.00 95.75 84 THR A N 1
ATOM 616 C CA . THR A 1 84 ? -1.711 11.972 13.323 1.00 95.75 84 THR A CA 1
ATOM 617 C C . THR A 1 84 ? -2.341 12.231 11.964 1.00 95.75 84 THR A C 1
ATOM 619 O O . THR A 1 84 ? -2.126 13.282 11.360 1.00 95.75 84 THR A O 1
ATOM 622 N N . SER A 1 85 ? -3.123 11.270 11.471 1.00 96.25 85 SER A N 1
ATOM 623 C CA . SER A 1 85 ? -3.820 11.412 10.193 1.00 96.25 85 SER A CA 1
ATOM 624 C C . SER A 1 85 ? -4.849 12.549 10.223 1.00 96.25 85 SER A C 1
ATOM 626 O O . SER A 1 85 ? -5.517 12.782 11.233 1.00 96.25 85 SER A O 1
ATOM 628 N N . CYS A 1 86 ? -5.040 13.219 9.092 1.00 96.94 86 CYS A N 1
ATOM 629 C CA . CYS A 1 86 ? -6.049 14.261 8.910 1.00 96.94 86 CYS A CA 1
ATOM 630 C C . CYS A 1 86 ? -7.293 13.714 8.188 1.00 96.94 86 CYS A C 1
ATOM 632 O O . CYS A 1 86 ? -7.158 12.769 7.406 1.00 96.94 86 CYS A O 1
ATOM 634 N N . PRO A 1 87 ? -8.478 14.326 8.389 1.00 97.62 87 PRO A N 1
ATOM 635 C CA . PRO A 1 87 ? -9.636 14.079 7.535 1.00 97.62 87 PRO A CA 1
ATOM 636 C C . PRO A 1 87 ? -9.324 14.381 6.066 1.00 97.62 87 PRO A C 1
ATOM 638 O O . PRO A 1 87 ? -8.550 15.295 5.769 1.00 97.62 87 PRO A O 1
ATOM 641 N N . GLY A 1 88 ? -9.933 13.631 5.156 1.00 97.88 88 GLY A N 1
ATOM 642 C CA . GLY A 1 88 ? -9.744 13.757 3.718 1.00 97.88 88 GLY A CA 1
ATOM 643 C C . GLY A 1 88 ? -9.754 12.408 2.997 1.00 97.88 88 GLY A C 1
ATOM 644 O O . GLY A 1 88 ? -9.932 11.356 3.620 1.00 97.88 88 GLY A O 1
ATOM 645 N N . PRO A 1 89 ? -9.489 12.409 1.682 1.00 98.38 89 PRO A N 1
ATOM 646 C CA . PRO A 1 89 ? -9.427 11.184 0.902 1.00 98.38 89 PRO A CA 1
ATOM 647 C C . PRO A 1 89 ? -8.221 10.336 1.325 1.00 98.38 89 PRO A C 1
ATOM 649 O O . PRO A 1 89 ? -7.074 10.798 1.293 1.00 98.38 89 PRO A O 1
ATOM 652 N N . ALA A 1 90 ? -8.483 9.081 1.684 1.00 98.31 90 ALA A N 1
ATOM 653 C CA . ALA A 1 90 ? -7.486 8.049 1.940 1.00 98.31 90 ALA A CA 1
ATOM 654 C C . ALA A 1 90 ? -7.326 7.145 0.713 1.00 98.31 90 ALA A C 1
ATOM 656 O O . ALA A 1 90 ? -8.313 6.737 0.098 1.00 98.31 90 ALA A O 1
ATOM 657 N N . LEU A 1 91 ? -6.079 6.809 0.376 1.00 98.44 91 LEU A N 1
ATOM 658 C CA . LEU A 1 91 ? -5.765 5.830 -0.660 1.00 98.44 91 LEU A CA 1
ATOM 659 C C . LEU A 1 91 ? -5.807 4.429 -0.056 1.00 98.44 91 LEU A C 1
ATOM 661 O O . LEU A 1 91 ? -5.036 4.133 0.858 1.00 98.44 91 LEU A O 1
ATOM 665 N N . LEU A 1 92 ? -6.677 3.570 -0.579 1.00 98.44 92 LEU A N 1
ATOM 666 C CA . LEU A 1 92 ? -6.792 2.183 -0.157 1.00 98.44 92 LEU A CA 1
ATOM 667 C C . LEU A 1 92 ? -6.286 1.241 -1.248 1.00 98.44 92 LEU A C 1
ATOM 669 O O . LEU A 1 92 ? -6.619 1.409 -2.419 1.00 98.44 92 LEU A O 1
ATOM 673 N N . ALA A 1 93 ? -5.543 0.218 -0.839 1.00 97.69 93 ALA A N 1
ATOM 674 C CA . ALA A 1 93 ? -5.193 -0.937 -1.655 1.00 97.69 93 ALA A CA 1
ATOM 675 C C . ALA A 1 93 ? -5.766 -2.191 -0.994 1.00 97.69 93 ALA A C 1
ATOM 677 O O . ALA A 1 93 ? -5.511 -2.425 0.192 1.00 97.69 93 ALA A O 1
ATOM 678 N N . ARG A 1 94 ? -6.550 -2.988 -1.726 1.00 97.62 94 ARG A N 1
ATOM 679 C CA . ARG A 1 94 ? -7.132 -4.225 -1.189 1.00 97.62 94 ARG A CA 1
ATOM 680 C C . ARG A 1 94 ? -6.028 -5.121 -0.634 1.00 97.62 94 ARG A C 1
ATOM 682 O O . ARG A 1 94 ? -4.975 -5.260 -1.248 1.00 97.62 94 ARG A O 1
ATOM 689 N N . LEU A 1 95 ? -6.258 -5.733 0.525 1.00 95.44 95 LEU A N 1
ATOM 690 C CA . LEU A 1 95 ? -5.323 -6.725 1.035 1.00 95.44 95 LEU A CA 1
ATOM 691 C C . LEU A 1 95 ? -5.370 -7.940 0.107 1.00 95.44 95 LEU A C 1
ATOM 693 O O . LEU A 1 95 ? -6.438 -8.511 -0.115 1.00 95.44 95 LEU A O 1
ATOM 697 N N . GLU A 1 96 ? -4.209 -8.319 -0.408 1.00 94.69 96 GLU A N 1
ATOM 698 C CA . GLU A 1 96 ? -4.046 -9.471 -1.284 1.00 94.69 96 GLU A CA 1
ATOM 699 C C . GLU A 1 96 ? -3.238 -10.549 -0.563 1.00 94.69 96 GLU A C 1
ATOM 701 O O . GLU A 1 96 ? -2.240 -10.249 0.100 1.00 94.69 96 GLU A O 1
ATOM 706 N N . HIS A 1 97 ? -3.672 -11.806 -0.659 1.00 92.69 97 HIS A N 1
ATOM 707 C CA . HIS A 1 97 ? -2.913 -12.918 -0.098 1.00 92.69 97 HIS A CA 1
ATOM 708 C C . HIS A 1 97 ? -1.626 -13.137 -0.903 1.00 92.69 97 HIS A C 1
ATOM 710 O O . HIS A 1 97 ? -1.660 -13.452 -2.091 1.00 92.69 97 HIS A O 1
ATOM 716 N N . GLY A 1 98 ? -0.478 -12.991 -0.249 1.00 94.12 98 GLY A N 1
ATOM 717 C CA . GLY A 1 98 ? 0.826 -13.095 -0.888 1.00 94.12 98 GLY A CA 1
ATOM 718 C C . GLY A 1 98 ? 1.956 -12.725 0.060 1.00 94.12 98 GLY A C 1
ATOM 719 O O . GLY A 1 98 ? 1.757 -12.566 1.265 1.00 94.12 98 GLY A O 1
ATOM 720 N N . THR A 1 99 ? 3.151 -12.583 -0.497 1.00 93.25 99 THR A N 1
ATOM 721 C CA . THR A 1 99 ? 4.344 -12.174 0.245 1.00 93.25 99 THR A CA 1
ATOM 722 C C . THR A 1 99 ? 5.171 -11.198 -0.573 1.00 93.25 99 THR A C 1
ATOM 724 O O . THR A 1 99 ? 5.101 -11.162 -1.799 1.00 93.25 99 THR A O 1
ATOM 727 N N . THR A 1 100 ? 5.994 -10.412 0.105 1.00 94.06 100 THR A N 1
ATOM 728 C CA . THR A 1 100 ? 7.078 -9.707 -0.571 1.00 94.06 100 THR A CA 1
ATOM 729 C C . THR A 1 100 ? 8.182 -10.689 -0.946 1.00 94.06 100 THR A C 1
ATOM 731 O O . THR A 1 100 ? 8.418 -11.652 -0.215 1.00 94.06 100 THR A O 1
ATOM 734 N N . TRP A 1 101 ? 8.880 -10.429 -2.043 1.00 96.50 101 TRP A N 1
ATOM 735 C CA . TRP A 1 101 ? 9.986 -11.253 -2.517 1.00 96.50 101 TRP A CA 1
ATOM 736 C C . TRP A 1 101 ? 11.145 -11.273 -1.511 1.00 96.50 101 TRP A C 1
ATOM 738 O O . TRP A 1 101 ? 11.603 -10.222 -1.057 1.00 96.50 101 TRP A O 1
ATOM 748 N N . GLY A 1 102 ? 11.643 -12.466 -1.178 1.00 90.56 102 GLY A N 1
ATOM 749 C CA . GLY A 1 102 ? 12.796 -12.661 -0.299 1.00 90.56 102 GLY A CA 1
ATOM 750 C C . GLY A 1 102 ? 14.149 -12.367 -0.953 1.00 90.56 102 GLY A C 1
ATOM 751 O O . GLY A 1 102 ? 15.163 -12.311 -0.258 1.00 90.56 102 GLY A O 1
ATOM 752 N N . GLY A 1 103 ? 14.184 -12.137 -2.270 1.00 92.81 103 GLY A N 1
ATOM 753 C CA . GLY A 1 103 ? 15.413 -11.869 -3.024 1.00 92.81 103 GLY A CA 1
ATOM 754 C C . GLY A 1 103 ? 16.025 -13.104 -3.683 1.00 92.81 103 GLY A C 1
ATOM 755 O O . GLY A 1 103 ? 17.127 -13.012 -4.220 1.00 92.81 103 GLY A O 1
ATOM 756 N N . THR A 1 104 ? 15.352 -14.258 -3.645 1.00 91.00 104 THR A N 1
ATOM 757 C CA . THR A 1 104 ? 15.887 -15.510 -4.201 1.00 91.00 104 THR A CA 1
ATOM 758 C C . THR A 1 104 ? 15.413 -15.754 -5.634 1.00 91.00 104 THR A C 1
ATOM 760 O O . THR A 1 104 ? 14.314 -15.357 -6.026 1.00 91.00 104 THR A O 1
ATOM 763 N N . SER A 1 105 ? 16.238 -16.428 -6.440 1.00 94.06 105 SER A N 1
ATOM 764 C CA . SER A 1 105 ? 15.856 -16.807 -7.810 1.00 94.06 105 SER A CA 1
ATOM 765 C C . SER A 1 105 ? 14.766 -17.884 -7.845 1.00 94.06 105 SER A C 1
ATOM 767 O O . SER A 1 105 ? 13.979 -17.899 -8.787 1.00 94.06 105 SER A O 1
ATOM 769 N N . ASP A 1 106 ? 14.677 -18.734 -6.818 1.00 92.62 106 ASP A N 1
ATOM 770 C CA . ASP A 1 106 ? 13.668 -19.798 -6.726 1.00 92.62 106 ASP A CA 1
ATOM 771 C C . ASP A 1 106 ? 12.252 -19.225 -6.583 1.00 92.62 106 ASP A C 1
ATOM 773 O O . ASP A 1 106 ? 11.326 -19.673 -7.259 1.00 92.62 106 ASP A O 1
ATOM 777 N N . GLU A 1 107 ? 12.088 -18.171 -5.776 1.00 92.62 107 GLU A N 1
ATOM 778 C CA . GLU A 1 107 ? 10.819 -17.440 -5.675 1.00 92.62 107 GLU A CA 1
ATOM 779 C C . GLU A 1 107 ? 10.416 -16.812 -7.018 1.00 92.62 107 GLU A C 1
ATOM 781 O O . GLU A 1 107 ? 9.242 -16.839 -7.384 1.00 92.62 107 GLU A O 1
ATOM 786 N N . LEU A 1 108 ? 11.383 -16.290 -7.785 1.00 97.12 108 LEU A N 1
ATOM 787 C CA . LEU A 1 108 ? 11.117 -15.768 -9.129 1.00 97.12 108 LEU A CA 1
ATOM 788 C C . LEU A 1 108 ? 10.774 -16.886 -10.117 1.00 97.12 108 LEU A C 1
ATOM 790 O O . LEU A 1 108 ? 9.893 -16.705 -10.946 1.00 97.12 108 LEU A O 1
ATOM 794 N N . ALA A 1 109 ? 11.393 -18.063 -10.015 1.00 96.69 109 ALA A N 1
ATOM 795 C CA . ALA A 1 109 ? 11.054 -19.212 -10.858 1.00 96.69 109 ALA A CA 1
ATOM 796 C C . ALA A 1 109 ? 9.637 -19.760 -10.575 1.00 96.69 109 ALA A C 1
ATOM 798 O O . ALA A 1 109 ? 9.045 -20.466 -11.401 1.00 96.69 109 ALA A O 1
ATOM 799 N N . ALA A 1 110 ? 9.072 -19.432 -9.410 1.00 96.25 110 ALA A N 1
ATOM 800 C CA . ALA A 1 110 ? 7.703 -19.763 -9.040 1.00 96.25 110 ALA A CA 1
ATOM 801 C C . ALA A 1 110 ? 6.657 -18.770 -9.579 1.00 96.25 110 ALA A C 1
ATOM 803 O O . ALA A 1 110 ? 5.462 -19.031 -9.419 1.00 96.25 110 ALA A O 1
ATOM 804 N N . ILE A 1 111 ? 7.049 -17.675 -10.243 1.00 97.88 111 ILE A N 1
ATOM 805 C CA . ILE A 1 111 ? 6.070 -16.755 -10.834 1.00 97.88 111 ILE A CA 1
ATOM 806 C C . ILE A 1 111 ? 5.486 -17.328 -12.133 1.00 97.88 111 ILE A C 1
ATOM 808 O O . ILE A 1 111 ? 6.206 -17.849 -12.982 1.00 97.88 111 ILE A O 1
ATOM 812 N N . GLU A 1 112 ? 4.169 -17.238 -12.306 1.00 98.00 112 GLU A N 1
ATOM 813 C CA . GLU A 1 112 ? 3.478 -17.717 -13.515 1.00 98.00 112 GLU A CA 1
ATOM 814 C C . GLU A 1 112 ? 3.390 -16.663 -14.631 1.00 98.00 112 GLU A C 1
ATOM 816 O O . GLU A 1 112 ? 3.015 -16.985 -15.756 1.00 98.00 112 GLU A O 1
ATOM 821 N N . ASN A 1 113 ? 3.748 -15.410 -14.331 1.00 97.81 113 ASN A N 1
ATOM 822 C CA . ASN A 1 113 ? 3.746 -14.267 -15.249 1.00 97.81 113 ASN A CA 1
ATOM 823 C C . ASN A 1 113 ? 5.150 -13.630 -15.392 1.00 97.81 113 ASN A C 1
ATOM 825 O O . ASN A 1 113 ? 5.333 -12.450 -15.076 1.00 97.81 113 ASN A O 1
ATOM 829 N N . PRO A 1 114 ? 6.173 -14.395 -15.822 1.00 97.19 114 PRO A N 1
ATOM 830 C CA . PRO A 1 114 ? 7.569 -13.947 -15.818 1.00 97.19 114 PRO A CA 1
ATOM 831 C C . PRO A 1 114 ? 7.856 -12.752 -16.737 1.00 97.19 114 PRO A C 1
ATOM 833 O O . PRO A 1 114 ? 8.797 -11.998 -16.498 1.00 97.19 114 PRO A O 1
ATOM 836 N N . ASP A 1 115 ? 7.041 -12.539 -17.766 1.00 97.00 115 ASP A N 1
ATOM 837 C CA . ASP A 1 115 ? 7.114 -11.384 -18.661 1.00 97.00 115 ASP A CA 1
ATOM 838 C C . ASP A 1 115 ? 6.880 -10.050 -17.927 1.00 97.00 115 ASP A C 1
ATOM 840 O O . ASP A 1 115 ? 7.480 -9.031 -18.281 1.00 97.00 115 ASP A O 1
ATOM 844 N N . ILE A 1 116 ? 6.097 -10.059 -16.841 1.00 98.12 116 ILE A N 1
ATOM 845 C CA . ILE A 1 116 ? 5.816 -8.868 -16.026 1.00 98.12 116 ILE A CA 1
ATOM 846 C C . ILE A 1 116 ? 7.078 -8.337 -15.332 1.00 98.12 116 ILE A C 1
ATOM 848 O O . ILE A 1 116 ? 7.151 -7.141 -15.056 1.00 98.12 116 ILE A O 1
ATOM 852 N N . VAL A 1 117 ? 8.118 -9.158 -15.137 1.00 98.19 117 VAL A N 1
ATOM 853 C CA . VAL A 1 117 ? 9.420 -8.688 -14.629 1.00 98.19 117 VAL A CA 1
ATOM 854 C C . VAL A 1 117 ? 10.019 -7.624 -15.555 1.00 98.19 117 VAL A C 1
ATOM 856 O O . VAL A 1 117 ? 10.466 -6.577 -15.087 1.00 98.19 117 VAL A O 1
ATOM 859 N N . SER A 1 118 ? 9.963 -7.844 -16.875 1.00 97.62 118 SER A N 1
ATOM 860 C CA . SER A 1 118 ? 10.415 -6.857 -17.868 1.00 97.62 118 SER A CA 1
ATOM 861 C C . SER A 1 118 ? 9.605 -5.570 -17.776 1.00 97.62 118 SER A C 1
ATOM 863 O O . SER A 1 118 ? 10.160 -4.471 -17.768 1.00 97.62 118 SER A O 1
ATOM 865 N N . GLY A 1 119 ? 8.288 -5.705 -17.652 1.00 98.25 119 GLY A N 1
ATOM 866 C CA . GLY A 1 119 ? 7.386 -4.573 -17.526 1.00 98.25 119 GLY A CA 1
ATOM 867 C C . GLY A 1 119 ? 7.603 -3.757 -16.252 1.00 98.25 119 GLY A C 1
ATOM 868 O O . GLY A 1 119 ? 7.549 -2.530 -16.305 1.00 98.25 119 GLY A O 1
ATOM 869 N N . LEU A 1 120 ? 7.926 -4.405 -15.130 1.00 98.50 120 LEU A N 1
ATOM 870 C CA . LEU A 1 120 ? 8.240 -3.727 -13.872 1.00 98.50 120 LEU A CA 1
ATOM 871 C C . LEU A 1 120 ? 9.522 -2.883 -13.982 1.00 98.50 120 LEU A C 1
ATOM 873 O O . LEU A 1 120 ? 9.527 -1.734 -13.547 1.00 98.50 120 LEU A O 1
ATOM 877 N N . VAL A 1 121 ? 10.577 -3.403 -14.622 1.00 98.00 121 VAL A N 1
ATOM 878 C CA . VAL A 1 121 ? 11.814 -2.636 -14.885 1.00 98.00 121 VAL A CA 1
ATOM 879 C C . VAL A 1 121 ? 11.538 -1.437 -15.795 1.00 98.00 121 VAL A C 1
ATOM 881 O O . VAL A 1 121 ? 12.033 -0.334 -15.545 1.00 98.00 121 VAL A O 1
ATOM 884 N N . VAL A 1 122 ? 10.716 -1.628 -16.834 1.00 98.44 122 VAL A N 1
ATOM 885 C CA . VAL A 1 122 ? 10.283 -0.540 -17.724 1.00 98.44 122 VAL A CA 1
ATOM 886 C C . VAL A 1 122 ? 9.516 0.526 -16.939 1.00 98.44 122 VAL A C 1
ATOM 888 O O . VAL A 1 122 ? 9.818 1.709 -17.086 1.00 98.44 122 VAL A O 1
ATOM 891 N N . LEU A 1 123 ? 8.571 0.131 -16.080 1.00 98.69 123 LEU A N 1
ATOM 892 C CA . LEU A 1 123 ? 7.795 1.052 -15.248 1.00 98.69 123 LEU A CA 1
ATOM 893 C C . LEU A 1 123 ? 8.690 1.854 -14.306 1.00 98.69 123 LEU A C 1
ATOM 895 O O . LEU A 1 123 ? 8.614 3.080 -14.291 1.00 98.69 123 LEU A O 1
ATOM 899 N N . ASP A 1 124 ? 9.536 1.189 -13.522 1.00 98.31 124 ASP A N 1
ATOM 900 C CA . ASP A 1 124 ? 10.377 1.880 -12.547 1.00 98.31 124 ASP A CA 1
ATOM 901 C C . ASP A 1 124 ? 11.358 2.820 -13.240 1.00 98.31 124 ASP A C 1
ATOM 903 O O . ASP A 1 124 ? 11.595 3.933 -12.767 1.00 98.31 124 ASP A O 1
ATOM 907 N N . THR A 1 125 ? 11.889 2.411 -14.395 1.00 97.69 125 THR A N 1
ATOM 908 C CA . THR A 1 125 ? 12.740 3.273 -15.215 1.00 97.69 125 THR A CA 1
ATOM 909 C C . THR A 1 125 ? 11.949 4.465 -15.731 1.00 97.69 125 THR A C 1
ATOM 911 O O . THR A 1 125 ? 12.403 5.598 -15.573 1.00 97.69 125 THR A O 1
ATOM 914 N N . TRP A 1 126 ? 10.750 4.260 -16.272 1.00 98.38 126 TRP A N 1
ATOM 915 C CA . TRP A 1 126 ? 9.883 5.339 -16.744 1.00 98.38 126 TRP A CA 1
ATOM 916 C C . TRP A 1 126 ? 9.529 6.329 -15.632 1.00 98.38 126 TRP A C 1
ATOM 918 O O . TRP A 1 126 ? 9.605 7.534 -15.840 1.00 98.38 126 TRP A O 1
ATOM 928 N N . LEU A 1 127 ? 9.220 5.850 -14.432 1.00 98.06 127 LEU A N 1
ATOM 929 C CA . LEU A 1 127 ? 8.813 6.700 -13.317 1.00 98.06 127 LEU A CA 1
ATOM 930 C C . LEU A 1 127 ? 9.983 7.196 -12.460 1.00 98.06 127 LEU A C 1
ATOM 932 O O . LEU A 1 127 ? 9.746 7.934 -11.513 1.00 98.06 127 LEU A O 1
ATOM 936 N N . LEU A 1 128 ? 11.233 6.821 -12.755 1.00 96.81 128 LEU A N 1
ATOM 937 C CA . LEU A 1 128 ? 12.401 7.078 -11.892 1.00 96.81 128 LEU A CA 1
ATOM 938 C C . LEU A 1 128 ? 12.210 6.548 -10.459 1.00 96.81 128 LEU A C 1
ATOM 940 O O . LEU A 1 128 ? 12.634 7.179 -9.484 1.00 96.81 128 LEU A O 1
ATOM 944 N N . ASN A 1 129 ? 11.554 5.395 -10.317 1.00 96.81 129 ASN A N 1
ATOM 945 C CA . ASN A 1 129 ? 11.316 4.770 -9.023 1.00 96.81 129 ASN A CA 1
ATOM 946 C C . ASN A 1 129 ? 12.606 4.136 -8.491 1.00 96.81 129 ASN A C 1
ATOM 948 O O . ASN A 1 129 ? 12.920 2.972 -8.735 1.00 96.81 129 ASN A O 1
ATOM 952 N N . SER A 1 130 ? 13.375 4.922 -7.743 1.00 94.06 130 SER A N 1
ATOM 953 C CA . SER A 1 130 ? 14.624 4.454 -7.142 1.00 94.06 130 SER A CA 1
ATOM 954 C C . SER A 1 130 ? 14.443 3.628 -5.892 1.00 94.06 130 SER A C 1
ATOM 956 O O . SER A 1 130 ? 15.427 3.071 -5.414 1.00 94.06 130 SER A O 1
ATOM 958 N N . ASP A 1 131 ? 13.250 3.625 -5.303 1.00 94.44 131 ASP A N 1
ATOM 959 C CA . ASP A 1 131 ? 13.081 3.000 -4.002 1.00 94.44 131 ASP A CA 1
ATOM 960 C C . ASP A 1 131 ? 13.196 1.484 -4.096 1.00 94.44 131 ASP A C 1
ATOM 962 O O . ASP A 1 131 ? 13.819 0.877 -3.229 1.00 94.44 131 ASP A O 1
ATOM 966 N N . ARG A 1 132 ? 12.707 0.898 -5.198 1.00 95.00 132 ARG A N 1
ATOM 967 C CA . ARG A 1 132 ? 12.804 -0.536 -5.471 1.00 95.00 132 ARG A CA 1
ATOM 968 C C . ARG A 1 132 ? 14.248 -0.977 -5.715 1.00 95.00 132 ARG A C 1
ATOM 970 O O . ARG A 1 132 ? 14.785 -1.788 -4.961 1.00 95.00 132 ARG A O 1
ATOM 977 N N . TYR A 1 133 ? 14.879 -0.441 -6.756 1.00 95.62 133 TYR A N 1
ATOM 978 C CA . TYR A 1 133 ? 16.286 -0.699 -7.049 1.00 95.62 133 TYR A CA 1
ATOM 979 C C . TYR A 1 133 ? 16.920 0.481 -7.785 1.00 95.62 133 TYR A C 1
ATOM 981 O O . TYR A 1 133 ? 16.380 0.947 -8.792 1.00 95.62 133 TYR A O 1
ATOM 989 N N . ARG A 1 134 ? 18.084 0.938 -7.311 1.00 90.94 134 ARG A N 1
ATOM 990 C CA . ARG A 1 134 ? 18.918 1.933 -7.999 1.00 90.94 134 ARG A CA 1
ATOM 991 C C . ARG A 1 134 ? 20.403 1.634 -7.774 1.00 90.94 134 ARG A C 1
ATOM 993 O O . ARG A 1 134 ? 20.839 1.653 -6.619 1.00 90.94 134 ARG A O 1
ATOM 1000 N N . PRO A 1 135 ? 21.196 1.453 -8.842 1.00 79.75 135 PRO A N 1
ATOM 1001 C CA . PRO A 1 135 ? 22.648 1.471 -8.735 1.00 79.75 135 PRO A CA 1
ATOM 1002 C C . PRO A 1 135 ? 23.128 2.931 -8.640 1.00 79.75 135 PRO A C 1
ATOM 1004 O O . PRO A 1 135 ? 22.924 3.712 -9.570 1.00 79.75 135 PRO A O 1
ATOM 1007 N N . GLU A 1 136 ? 23.728 3.343 -7.518 1.00 74.75 136 GLU A N 1
ATOM 1008 C CA . GLU A 1 136 ? 24.290 4.694 -7.359 1.00 74.75 136 GLU A CA 1
ATOM 1009 C C . GLU A 1 136 ? 25.712 4.661 -6.777 1.00 74.75 136 GLU A C 1
ATOM 1011 O O . GLU A 1 136 ? 25.930 4.632 -5.567 1.00 74.75 136 GLU A O 1
ATOM 1016 N N . GLY A 1 137 ? 26.713 4.695 -7.661 1.00 70.06 137 GLY A N 1
ATOM 1017 C CA . GLY A 1 137 ? 28.119 4.693 -7.254 1.00 70.06 137 GLY A CA 1
ATOM 1018 C C . GLY A 1 137 ? 28.456 3.481 -6.379 1.00 70.06 137 GLY A C 1
ATOM 1019 O O . GLY A 1 137 ? 28.222 2.344 -6.778 1.00 70.06 137 GLY A O 1
ATOM 1020 N N . ALA A 1 138 ? 28.995 3.726 -5.180 1.00 64.19 138 ALA A N 1
ATOM 1021 C CA . ALA A 1 138 ? 29.356 2.674 -4.226 1.00 64.19 138 ALA A CA 1
ATOM 1022 C C . ALA A 1 138 ? 28.168 2.122 -3.411 1.00 64.19 138 ALA A C 1
ATOM 1024 O O . ALA A 1 138 ? 28.330 1.118 -2.718 1.00 64.19 138 ALA A O 1
ATOM 1025 N N . GLN A 1 139 ? 26.989 2.757 -3.455 1.00 75.44 139 GLN A N 1
ATOM 1026 C CA . GLN A 1 139 ? 25.820 2.339 -2.679 1.00 75.44 139 GLN A CA 1
ATOM 1027 C C . GLN A 1 139 ? 24.679 1.912 -3.604 1.00 75.44 139 GLN A C 1
ATOM 1029 O O . GLN A 1 139 ? 24.198 2.662 -4.449 1.00 75.44 139 GLN A O 1
ATOM 1034 N N . THR A 1 140 ? 24.214 0.678 -3.430 1.00 86.81 140 THR A N 1
ATOM 1035 C CA . THR A 1 140 ? 23.047 0.168 -4.156 1.00 86.81 140 THR A CA 1
ATOM 1036 C C . THR A 1 140 ? 21.819 0.282 -3.265 1.00 86.81 140 THR A C 1
ATOM 1038 O O . THR A 1 140 ? 21.785 -0.296 -2.177 1.00 86.81 140 THR A O 1
ATOM 1041 N N . ARG A 1 141 ? 20.783 0.993 -3.725 1.00 91.50 141 ARG A N 1
ATOM 1042 C CA . ARG A 1 141 ? 19.454 0.898 -3.109 1.00 91.50 141 ARG A CA 1
ATOM 1043 C C . ARG A 1 141 ? 18.827 -0.410 -3.580 1.00 91.50 141 ARG A C 1
ATOM 1045 O O . ARG A 1 141 ? 18.659 -0.595 -4.782 1.00 91.50 141 ARG A O 1
ATOM 1052 N N . LYS A 1 142 ? 18.488 -1.298 -2.643 1.00 94.12 142 LYS A N 1
ATOM 1053 C CA . LYS A 1 142 ? 17.809 -2.579 -2.897 1.00 94.12 142 LYS A CA 1
ATOM 1054 C C . LYS A 1 142 ? 16.675 -2.748 -1.883 1.00 94.12 142 LYS A C 1
ATOM 1056 O O . LYS A 1 142 ? 16.933 -3.078 -0.729 1.00 94.12 142 LYS A O 1
ATOM 1061 N N . ASN A 1 143 ? 15.433 -2.509 -2.300 1.00 93.31 143 ASN A N 1
ATOM 1062 C CA . ASN A 1 143 ? 14.237 -2.716 -1.482 1.00 93.31 143 ASN A CA 1
ATOM 1063 C C . ASN A 1 143 ? 13.408 -3.875 -2.046 1.00 93.31 143 ASN A C 1
ATOM 1065 O O . ASN A 1 143 ? 12.509 -3.702 -2.871 1.00 93.31 143 ASN A O 1
ATOM 1069 N N . LEU A 1 144 ? 13.729 -5.078 -1.573 1.00 94.00 144 LEU A N 1
ATOM 1070 C CA . LEU A 1 144 ? 13.040 -6.313 -1.950 1.00 94.00 144 LEU A CA 1
ATOM 1071 C C . LEU A 1 144 ? 11.559 -6.304 -1.544 1.00 94.00 144 LEU A C 1
ATOM 1073 O O . LEU A 1 144 ? 10.729 -6.899 -2.226 1.00 94.00 144 LEU A O 1
ATOM 1077 N N . ARG A 1 145 ? 11.210 -5.563 -0.480 1.00 91.81 145 ARG A N 1
ATOM 1078 C CA . ARG A 1 145 ? 9.844 -5.507 0.059 1.00 91.81 145 ARG A CA 1
ATOM 1079 C C . ARG A 1 145 ? 8.844 -4.845 -0.878 1.00 91.81 145 ARG A C 1
ATOM 1081 O O . ARG A 1 145 ? 7.649 -5.059 -0.723 1.00 91.81 145 ARG A O 1
ATOM 1088 N N . ASN A 1 146 ? 9.313 -4.089 -1.866 1.00 95.25 146 ASN A N 1
ATOM 1089 C CA . ASN A 1 146 ? 8.405 -3.477 -2.825 1.00 95.25 146 ASN A CA 1
ATOM 1090 C C . ASN A 1 146 ? 8.008 -4.465 -3.931 1.00 95.25 146 ASN A C 1
ATOM 1092 O O . ASN A 1 146 ? 7.071 -4.184 -4.670 1.00 95.25 146 ASN A O 1
ATOM 1096 N N . VAL A 1 147 ? 8.690 -5.606 -4.090 1.00 96.94 147 VAL A N 1
ATOM 1097 C CA . VAL A 1 147 ? 8.331 -6.640 -5.075 1.00 96.94 147 VAL A CA 1
ATOM 1098 C C . VAL A 1 147 ? 7.350 -7.612 -4.428 1.00 96.94 147 VAL A C 1
ATOM 1100 O O . VAL A 1 147 ? 7.719 -8.320 -3.494 1.00 96.94 147 VAL A O 1
ATOM 1103 N N . PHE A 1 148 ? 6.110 -7.653 -4.912 1.00 97.88 148 PHE A N 1
ATOM 1104 C CA . PHE A 1 148 ? 5.053 -8.471 -4.317 1.00 97.88 148 PHE A CA 1
ATOM 1105 C C . PHE A 1 148 ? 4.688 -9.668 -5.183 1.00 97.88 148 PHE A C 1
ATOM 1107 O O . PHE A 1 148 ? 4.494 -9.544 -6.394 1.00 97.88 148 PHE A O 1
ATOM 1114 N N . LEU A 1 149 ? 4.581 -10.817 -4.526 1.00 97.88 149 LEU A N 1
ATOM 1115 C CA . LEU A 1 149 ? 4.257 -12.117 -5.085 1.00 97.88 149 LEU A CA 1
ATOM 1116 C C . LEU A 1 149 ? 2.890 -12.536 -4.537 1.00 97.88 149 LEU A C 1
ATOM 1118 O O . LEU A 1 149 ? 2.772 -13.064 -3.428 1.00 97.88 149 LEU A O 1
ATOM 1122 N N . SER A 1 150 ? 1.846 -12.263 -5.314 1.00 97.88 150 SER A N 1
ATOM 1123 C CA . SER A 1 150 ? 0.478 -12.650 -4.987 1.00 97.88 150 SER A CA 1
ATOM 1124 C C . SER A 1 150 ? 0.288 -14.151 -5.164 1.00 97.88 150 SER A C 1
ATOM 1126 O O . SER A 1 150 ? 0.725 -14.731 -6.154 1.00 97.88 150 SER A O 1
ATOM 1128 N N . ALA A 1 151 ? -0.373 -14.789 -4.207 1.00 96.00 151 ALA A N 1
ATOM 1129 C CA . ALA A 1 151 ? -0.889 -16.146 -4.345 1.00 96.00 151 ALA A CA 1
ATOM 1130 C C . ALA A 1 151 ? -2.361 -16.153 -4.804 1.00 96.00 151 ALA A C 1
ATOM 1132 O O . ALA A 1 151 ? -2.905 -17.212 -5.116 1.00 96.00 151 ALA A O 1
ATOM 1133 N N . GLU A 1 152 ? -3.030 -14.997 -4.850 1.00 95.00 152 GLU A N 1
ATOM 1134 C CA . GLU A 1 152 ? -4.384 -14.910 -5.387 1.00 95.00 152 GLU A CA 1
ATOM 1135 C C . GLU A 1 152 ? -4.379 -15.102 -6.902 1.00 95.00 152 GLU A C 1
ATOM 1137 O O . GLU A 1 152 ? -3.557 -14.545 -7.629 1.00 95.00 152 GLU A O 1
ATOM 1142 N N . ARG A 1 153 ? -5.345 -15.887 -7.393 1.00 92.75 153 ARG A N 1
ATOM 1143 C CA . ARG A 1 153 ? -5.535 -16.170 -8.828 1.00 92.75 153 ARG A CA 1
ATOM 1144 C C . ARG A 1 153 ? -4.308 -16.789 -9.516 1.00 92.75 153 ARG A C 1
ATOM 1146 O O . ARG A 1 153 ? -4.288 -16.837 -10.742 1.00 92.75 153 ARG A O 1
ATOM 1153 N N . ALA A 1 154 ? -3.328 -17.256 -8.746 1.00 96.19 154 ALA A N 1
ATOM 1154 C CA . ALA A 1 154 ? -2.203 -18.034 -9.232 1.00 96.19 154 ALA A CA 1
ATOM 1155 C C . ALA A 1 154 ? -2.550 -19.527 -9.219 1.00 96.19 154 ALA A C 1
ATOM 1157 O O . ALA A 1 154 ? -3.377 -19.986 -8.422 1.00 96.19 154 ALA A O 1
ATOM 1158 N N . ALA A 1 155 ? -1.900 -20.305 -10.080 1.00 97.06 155 ALA A N 1
ATOM 1159 C CA . ALA A 1 155 ? -1.938 -21.757 -9.980 1.00 97.06 155 ALA A CA 1
ATOM 1160 C C . ALA A 1 155 ? -1.375 -22.231 -8.617 1.00 97.06 155 ALA A C 1
ATOM 1162 O O . ALA A 1 155 ? -0.526 -21.556 -8.029 1.00 97.06 155 ALA A O 1
ATOM 1163 N N . PRO A 1 156 ? -1.798 -23.399 -8.093 1.00 95.38 156 PRO A N 1
ATOM 1164 C CA . PRO A 1 156 ? -1.270 -23.928 -6.835 1.00 95.38 156 PRO A CA 1
ATOM 1165 C C . PRO A 1 156 ? 0.264 -24.007 -6.829 1.00 95.38 156 PRO A C 1
ATOM 11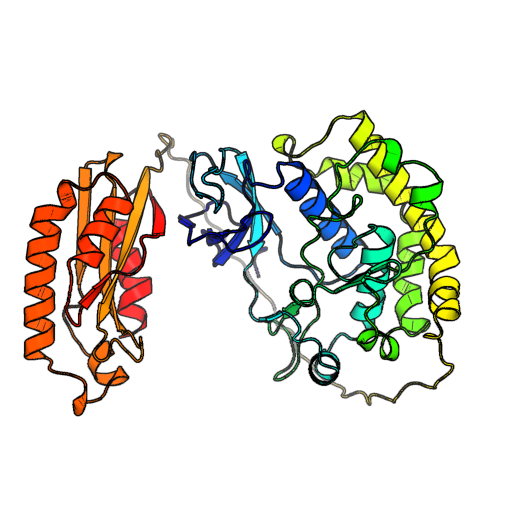67 O O . PRO A 1 156 ? 0.869 -24.582 -7.733 1.00 95.38 156 PRO A O 1
ATOM 1170 N N . GLY A 1 157 ? 0.892 -23.421 -5.805 1.00 92.81 157 GLY A N 1
ATOM 1171 C CA . GLY A 1 157 ? 2.354 -23.353 -5.681 1.00 92.81 157 GLY A CA 1
ATOM 1172 C C . GLY A 1 157 ? 3.036 -22.342 -6.613 1.00 92.81 157 GLY A C 1
ATOM 1173 O O . GLY A 1 157 ? 4.262 -22.341 -6.706 1.00 92.81 157 GLY A O 1
ATOM 1174 N N . LYS A 1 158 ? 2.266 -21.502 -7.313 1.00 97.69 158 LYS A N 1
ATOM 1175 C CA . LYS A 1 158 ? 2.762 -20.391 -8.127 1.00 97.69 158 LYS A CA 1
ATOM 1176 C C . LYS A 1 158 ? 2.382 -19.050 -7.519 1.00 97.69 158 LYS A C 1
ATOM 1178 O O . LYS A 1 158 ? 1.508 -18.956 -6.659 1.00 97.69 158 LYS A O 1
ATOM 1183 N N . HIS A 1 159 ? 3.049 -18.012 -8.009 1.00 97.75 159 HIS A N 1
ATOM 1184 C CA . HIS A 1 159 ? 2.775 -16.631 -7.645 1.00 97.75 159 HIS A CA 1
ATOM 1185 C C . HIS A 1 159 ? 2.566 -15.754 -8.875 1.00 97.75 159 HIS A C 1
ATOM 1187 O O . HIS A 1 159 ? 3.101 -16.021 -9.948 1.00 97.75 159 HIS A O 1
ATOM 1193 N N . ARG A 1 160 ? 1.833 -14.658 -8.708 1.00 98.38 160 ARG A N 1
ATOM 1194 C CA . ARG A 1 160 ? 1.738 -13.578 -9.687 1.00 98.38 160 ARG A CA 1
ATOM 1195 C C . ARG A 1 160 ? 2.487 -12.367 -9.165 1.00 98.38 160 ARG A C 1
ATOM 1197 O O . ARG A 1 160 ? 2.206 -11.885 -8.071 1.00 98.38 160 ARG A O 1
ATOM 1204 N N . LEU A 1 161 ? 3.423 -11.854 -9.952 1.00 98.44 161 LEU A N 1
ATOM 1205 C CA . LEU A 1 161 ? 4.100 -10.606 -9.624 1.00 98.44 161 LEU A CA 1
ATOM 1206 C C . LEU A 1 161 ? 3.153 -9.417 -9.846 1.00 98.44 161 LEU A C 1
ATOM 1208 O O . LEU A 1 161 ? 2.553 -9.310 -10.921 1.00 98.44 161 LEU A O 1
ATOM 1212 N N . LEU A 1 162 ? 3.042 -8.538 -8.844 1.00 98.44 162 LEU A N 1
ATOM 1213 C CA . LEU A 1 162 ? 2.276 -7.287 -8.901 1.00 98.44 162 LEU A CA 1
ATOM 1214 C C . LEU A 1 162 ? 3.193 -6.065 -8.767 1.00 98.44 162 LEU A C 1
ATOM 1216 O O . LEU A 1 162 ? 4.135 -6.060 -7.970 1.00 98.44 162 LEU A O 1
ATOM 1220 N N . ALA A 1 163 ? 2.880 -4.999 -9.503 1.00 98.06 163 ALA A N 1
ATOM 1221 C CA . ALA A 1 163 ? 3.493 -3.690 -9.312 1.00 98.06 163 ALA A CA 1
ATOM 1222 C C . ALA A 1 163 ? 2.853 -2.980 -8.109 1.00 98.06 163 ALA A C 1
ATOM 1224 O O . ALA A 1 163 ? 1.630 -2.837 -8.033 1.00 98.06 163 ALA A O 1
ATOM 1225 N N . MET A 1 164 ? 3.682 -2.519 -7.171 1.00 96.75 164 MET A N 1
ATOM 1226 C CA . MET A 1 164 ? 3.226 -1.815 -5.973 1.00 96.75 164 MET A CA 1
ATOM 1227 C C . MET A 1 164 ? 4.243 -0.817 -5.436 1.00 96.75 164 MET A C 1
ATOM 1229 O O . MET A 1 164 ? 5.425 -0.875 -5.784 1.00 96.75 164 MET A O 1
ATOM 1233 N N . ASP A 1 165 ? 3.735 0.020 -4.531 1.00 93.12 165 ASP A N 1
ATOM 1234 C CA . ASP A 1 165 ? 4.460 0.996 -3.720 1.00 93.12 165 ASP A CA 1
ATOM 1235 C C . ASP A 1 165 ? 5.306 1.960 -4.562 1.00 93.12 165 ASP A C 1
ATOM 1237 O O . ASP A 1 165 ? 6.512 1.797 -4.762 1.00 93.12 165 ASP A O 1
ATOM 1241 N N . HIS A 1 166 ? 4.623 2.971 -5.097 1.00 97.19 166 HIS A N 1
ATOM 1242 C CA . HIS A 1 166 ? 5.184 3.985 -5.984 1.00 97.19 166 HIS A CA 1
ATOM 1243 C C . HIS A 1 166 ? 5.367 5.332 -5.268 1.00 97.19 166 HIS A C 1
ATOM 1245 O O . HIS A 1 166 ? 5.599 6.344 -5.926 1.00 97.19 166 HIS A O 1
ATOM 1251 N N . THR A 1 167 ? 5.303 5.355 -3.930 1.00 95.19 167 THR A N 1
ATOM 1252 C CA . THR A 1 167 ? 5.421 6.554 -3.081 1.00 95.19 167 THR A CA 1
ATOM 1253 C C . THR A 1 167 ? 6.611 7.427 -3.480 1.00 95.19 167 THR A C 1
ATOM 1255 O O . THR A 1 167 ? 6.504 8.649 -3.529 1.00 95.19 167 THR A O 1
ATOM 1258 N N . HIS A 1 168 ? 7.740 6.796 -3.805 1.00 94.00 168 HIS A N 1
ATOM 1259 C CA . HIS A 1 168 ? 9.012 7.464 -4.096 1.00 94.00 168 HIS A CA 1
ATOM 1260 C C . HIS A 1 168 ? 9.316 7.607 -5.594 1.00 94.00 168 HIS A C 1
ATOM 1262 O O . HIS A 1 168 ? 10.451 7.929 -5.971 1.00 94.00 168 HIS A O 1
ATOM 1268 N N . ALA A 1 169 ? 8.317 7.392 -6.456 1.00 96.12 169 ALA A N 1
ATOM 1269 C CA . ALA A 1 169 ? 8.414 7.694 -7.879 1.00 96.12 169 ALA A CA 1
ATOM 1270 C C . ALA A 1 169 ? 8.767 9.178 -8.120 1.00 96.12 169 ALA A C 1
ATOM 1272 O O . ALA A 1 169 ? 8.541 10.051 -7.280 1.00 96.12 169 ALA A O 1
ATOM 1273 N N . PHE A 1 170 ? 9.334 9.462 -9.292 1.00 95.56 170 PHE A N 1
ATOM 1274 C CA . PHE A 1 170 ? 9.737 10.767 -9.834 1.00 95.56 170 PHE A CA 1
ATOM 1275 C C . PHE A 1 170 ? 10.932 11.441 -9.153 1.00 95.56 170 PHE A C 1
ATOM 1277 O O . PHE A 1 170 ? 11.809 11.992 -9.827 1.00 95.56 170 PHE A O 1
ATOM 1284 N N . ALA A 1 171 ? 10.987 11.423 -7.822 1.00 86.12 171 ALA A N 1
ATOM 1285 C CA . ALA A 1 171 ? 11.904 12.271 -7.069 1.00 86.12 171 ALA A CA 1
ATOM 1286 C C . ALA A 1 171 ? 12.960 11.513 -6.255 1.00 86.12 171 ALA A C 1
ATOM 1288 O O . ALA A 1 171 ? 13.949 12.128 -5.841 1.00 86.12 171 ALA A O 1
ATOM 1289 N N . CYS A 1 172 ? 12.833 10.192 -6.103 1.00 84.62 172 CYS A N 1
ATOM 1290 C CA . CYS A 1 172 ? 13.769 9.378 -5.329 1.00 84.62 172 CYS A CA 1
ATOM 1291 C C . CYS A 1 172 ? 13.893 9.846 -3.866 1.00 84.62 172 CYS A C 1
ATOM 1293 O O . CYS A 1 172 ? 15.002 10.148 -3.417 1.00 84.62 172 CYS A O 1
ATOM 1295 N N . SER A 1 173 ? 12.761 9.998 -3.174 1.00 81.88 173 SER A N 1
ATOM 1296 C CA . SER A 1 173 ? 12.680 10.525 -1.796 1.00 81.88 173 SER A CA 1
ATOM 1297 C C . SER A 1 173 ? 13.158 11.975 -1.620 1.00 81.88 173 SER A C 1
ATOM 1299 O O . SER A 1 173 ? 13.376 12.438 -0.505 1.00 81.88 173 SER A O 1
ATOM 1301 N N . ARG A 1 174 ? 13.333 12.719 -2.718 1.00 87.12 174 ARG A N 1
ATOM 1302 C CA . ARG A 1 174 ? 13.528 14.176 -2.688 1.00 87.12 174 ARG A CA 1
ATOM 1303 C C . ARG A 1 174 ? 12.190 14.883 -2.900 1.00 87.12 174 ARG A C 1
ATOM 1305 O O . ARG A 1 174 ? 11.263 14.271 -3.427 1.00 87.12 174 ARG A O 1
ATOM 1312 N N . PRO A 1 175 ? 12.091 16.182 -2.584 1.00 90.31 175 PRO A N 1
ATOM 1313 C CA . PRO A 1 175 ? 10.922 16.965 -2.954 1.00 90.31 175 PRO A CA 1
ATOM 1314 C C . PRO A 1 175 ? 10.662 16.912 -4.464 1.00 90.31 175 PRO A C 1
ATOM 1316 O O . PRO A 1 175 ? 11.573 17.093 -5.281 1.00 90.31 175 PRO A O 1
ATOM 1319 N N . LEU A 1 176 ? 9.404 16.680 -4.833 1.00 93.25 176 LEU A N 1
ATOM 1320 C CA . LEU A 1 176 ? 8.950 16.769 -6.213 1.00 93.25 176 LEU A CA 1
ATOM 1321 C C . LEU A 1 176 ? 8.889 18.247 -6.620 1.00 93.25 176 LEU A C 1
ATOM 1323 O O . LEU A 1 176 ? 8.248 19.055 -5.953 1.00 93.25 176 LEU A O 1
ATOM 1327 N N . THR A 1 177 ? 9.565 18.614 -7.707 1.00 94.94 177 THR A N 1
ATOM 1328 C CA . THR A 1 177 ? 9.642 20.005 -8.182 1.00 94.94 177 THR A CA 1
ATOM 1329 C C . THR A 1 177 ? 9.435 20.075 -9.688 1.00 94.94 177 THR A C 1
ATOM 1331 O O . THR A 1 177 ? 9.556 19.069 -10.390 1.00 94.94 177 THR A O 1
ATOM 1334 N N . THR A 1 178 ? 9.175 21.275 -10.210 1.00 95.44 178 THR A N 1
ATOM 1335 C CA . THR A 1 178 ? 8.998 21.512 -11.654 1.00 95.44 178 THR A CA 1
ATOM 1336 C C . THR A 1 178 ? 10.248 21.173 -12.471 1.00 95.44 178 THR A C 1
ATOM 1338 O O . THR A 1 178 ? 10.140 20.907 -13.666 1.00 95.44 178 THR A O 1
ATOM 1341 N N . THR A 1 179 ? 11.417 21.057 -11.824 1.00 92.94 179 THR A N 1
ATOM 1342 C CA . THR A 1 179 ? 12.659 20.578 -12.457 1.00 92.94 179 THR A CA 1
ATOM 1343 C C . THR A 1 179 ? 12.562 19.147 -12.988 1.00 92.94 179 THR A C 1
ATOM 1345 O O . THR A 1 179 ? 13.396 18.728 -13.788 1.00 92.94 179 THR A O 1
ATOM 1348 N N . LEU A 1 180 ? 11.532 18.389 -12.591 1.00 93.50 180 LEU A N 1
ATOM 1349 C CA . LEU A 1 180 ? 11.233 17.082 -13.168 1.00 93.50 180 LEU A CA 1
ATOM 1350 C C . LEU A 1 180 ? 11.039 17.153 -14.692 1.00 93.50 180 LEU A C 1
ATOM 1352 O O . LEU A 1 180 ? 11.448 16.232 -15.389 1.00 93.50 180 LEU A O 1
ATOM 1356 N N . ALA A 1 181 ? 10.481 18.251 -15.212 1.00 91.12 181 ALA A N 1
ATOM 1357 C CA . ALA A 1 181 ? 10.297 18.455 -16.650 1.00 91.12 181 ALA A CA 1
ATOM 1358 C C . ALA A 1 181 ? 11.594 18.813 -17.394 1.00 91.12 181 ALA A C 1
ATOM 1360 O O . ALA A 1 181 ? 11.576 18.999 -18.608 1.00 91.12 181 ALA A O 1
ATOM 1361 N N . HIS A 1 182 ? 12.728 18.944 -16.698 1.00 94.00 182 HIS A N 1
ATOM 1362 C CA . HIS A 1 182 ? 13.996 19.192 -17.369 1.00 94.00 182 HIS A CA 1
ATOM 1363 C C . HIS A 1 182 ? 14.378 17.988 -18.233 1.00 94.00 182 HIS A C 1
ATOM 1365 O O . HIS A 1 182 ? 14.296 16.832 -17.809 1.00 94.00 182 HIS A O 1
ATOM 1371 N N . ARG A 1 183 ? 14.878 18.277 -19.435 1.00 89.00 183 ARG A N 1
ATOM 1372 C CA . ARG A 1 183 ? 15.257 17.274 -20.436 1.00 89.00 183 ARG A CA 1
ATOM 1373 C C . ARG A 1 183 ? 16.206 16.203 -19.893 1.00 89.00 183 ARG A C 1
ATOM 1375 O O . ARG A 1 183 ? 16.059 15.038 -20.250 1.00 89.00 183 ARG A O 1
ATOM 1382 N N . ASP A 1 184 ? 17.133 16.573 -19.012 1.00 92.19 184 ASP A N 1
ATOM 1383 C CA . ASP A 1 184 ? 18.095 15.638 -18.412 1.00 92.19 184 ASP A CA 1
ATOM 1384 C C . ASP A 1 184 ? 17.411 14.572 -17.549 1.00 92.19 184 ASP A C 1
ATOM 1386 O O . ASP A 1 184 ? 17.859 13.431 -17.497 1.00 92.19 184 ASP A O 1
ATOM 1390 N N . ARG A 1 185 ? 16.287 14.912 -16.905 1.00 93.19 185 ARG A N 1
ATOM 1391 C CA . ARG A 1 185 ? 15.472 13.951 -16.150 1.00 93.19 185 ARG A CA 1
ATOM 1392 C C . ARG A 1 185 ? 14.677 13.051 -17.084 1.00 93.19 185 ARG A C 1
ATOM 1394 O O . ARG A 1 185 ? 14.654 11.839 -16.888 1.00 93.19 185 ARG A O 1
ATOM 1401 N N . ALA A 1 186 ? 14.047 13.625 -18.109 1.00 94.62 186 ALA A N 1
ATOM 1402 C CA . ALA A 1 186 ? 13.290 12.851 -19.090 1.00 94.62 186 ALA A CA 1
ATOM 1403 C C . ALA A 1 186 ? 14.187 11.845 -19.835 1.00 94.62 186 ALA A C 1
ATOM 1405 O O . ALA A 1 186 ? 13.765 10.719 -20.091 1.00 94.62 186 ALA A O 1
ATOM 1406 N N . ARG A 1 187 ? 15.445 12.215 -20.101 1.00 95.94 187 ARG A N 1
ATOM 1407 C CA . ARG A 1 187 ? 16.442 11.407 -20.823 1.00 95.94 187 ARG A CA 1
ATOM 1408 C C . ARG A 1 187 ? 17.446 10.684 -19.926 1.00 95.94 187 ARG A C 1
ATOM 1410 O O . ARG A 1 187 ? 18.483 10.239 -20.409 1.00 95.94 187 ARG A O 1
ATOM 1417 N N . ASP A 1 188 ? 17.160 10.569 -18.633 1.00 93.25 188 ASP A N 1
ATOM 1418 C CA . ASP A 1 188 ? 18.003 9.817 -17.707 1.00 93.25 188 ASP A CA 1
ATOM 1419 C C . ASP A 1 188 ? 18.088 8.348 -18.154 1.00 93.25 188 ASP A C 1
ATOM 1421 O O . ASP A 1 188 ? 17.075 7.637 -18.140 1.00 93.25 188 ASP A O 1
ATOM 1425 N N . ALA A 1 189 ? 19.286 7.931 -18.569 1.00 93.44 189 ALA A N 1
ATOM 1426 C CA . ALA A 1 189 ? 19.588 6.611 -19.120 1.00 93.44 189 ALA A CA 1
ATOM 1427 C C . ALA A 1 189 ? 19.894 5.553 -18.045 1.00 93.44 189 ALA A C 1
ATOM 1429 O O . ALA A 1 189 ? 20.271 4.428 -18.368 1.00 93.44 189 ALA A O 1
ATOM 1430 N N . ARG A 1 190 ? 19.754 5.879 -16.755 1.00 92.38 190 ARG A N 1
ATOM 1431 C CA . ARG A 1 190 ? 19.885 4.879 -15.690 1.00 92.38 190 ARG A CA 1
ATOM 1432 C C . ARG A 1 190 ? 18.702 3.915 -15.711 1.00 92.38 190 ARG A C 1
ATOM 1434 O O . ARG A 1 190 ? 17.560 4.325 -15.919 1.00 92.38 190 ARG A O 1
ATOM 1441 N N . LEU A 1 191 ? 18.983 2.644 -15.430 1.00 93.44 191 LEU A N 1
ATOM 1442 C CA . LEU A 1 191 ? 17.971 1.612 -15.221 1.00 93.44 191 LEU A CA 1
ATOM 1443 C C . LEU A 1 191 ? 17.555 1.559 -13.749 1.00 93.44 191 LEU A C 1
ATOM 1445 O O . LEU A 1 191 ? 18.390 1.425 -12.852 1.00 93.44 191 LEU A O 1
ATOM 1449 N N . TYR A 1 192 ? 16.249 1.653 -13.518 1.00 95.38 192 TYR A N 1
ATOM 1450 C CA . TYR A 1 192 ? 15.624 1.567 -12.200 1.00 95.38 192 TYR A CA 1
ATOM 1451 C C . TYR A 1 192 ? 14.817 0.272 -12.101 1.00 95.38 192 TYR A C 1
ATOM 1453 O O . TYR A 1 192 ? 14.370 -0.262 -13.114 1.00 95.38 192 TYR A O 1
ATOM 1461 N N . GLY A 1 193 ? 14.669 -0.269 -10.889 1.00 95.56 193 GLY A N 1
ATOM 1462 C CA . GLY A 1 193 ? 13.970 -1.546 -10.673 1.00 95.56 193 GLY A CA 1
ATOM 1463 C C . GLY A 1 193 ? 14.726 -2.779 -11.191 1.00 95.56 193 GLY A C 1
ATOM 1464 O O . GLY A 1 193 ? 14.249 -3.902 -11.059 1.00 95.56 193 GLY A O 1
ATOM 1465 N N . HIS A 1 194 ? 15.911 -2.581 -11.770 1.00 94.88 194 HIS A N 1
ATOM 1466 C CA . HIS A 1 194 ? 16.697 -3.605 -12.443 1.00 94.88 194 HIS A CA 1
ATOM 1467 C C . HIS A 1 194 ? 17.567 -4.415 -11.462 1.00 94.88 194 HIS A C 1
ATOM 1469 O O . HIS A 1 194 ? 18.774 -4.201 -11.352 1.00 94.88 194 HIS A O 1
ATOM 1475 N N . PHE A 1 195 ? 16.949 -5.336 -10.719 1.00 94.94 195 PHE A N 1
ATOM 1476 C CA . PHE A 1 195 ? 17.684 -6.262 -9.853 1.00 94.94 195 PHE A CA 1
ATOM 1477 C C . PHE A 1 195 ? 18.539 -7.239 -10.679 1.00 94.94 195 PHE A C 1
ATOM 1479 O O . PHE A 1 195 ? 18.067 -7.717 -11.711 1.00 94.94 195 PHE A O 1
ATOM 1486 N N . PRO A 1 196 ? 19.744 -7.628 -10.221 1.00 92.88 196 PRO A N 1
ATOM 1487 C CA . PRO A 1 196 ? 20.553 -8.634 -10.910 1.00 92.88 196 PRO A CA 1
ATOM 1488 C C . PRO A 1 196 ? 19.810 -9.958 -11.148 1.00 92.88 196 PRO A C 1
ATOM 1490 O O . PRO A 1 196 ? 19.937 -10.565 -12.209 1.00 92.88 196 PRO A O 1
ATOM 1493 N N . GLU A 1 197 ? 18.984 -10.380 -10.189 1.00 95.19 197 GLU A N 1
ATOM 1494 C CA . GLU A 1 197 ? 18.194 -11.611 -10.259 1.00 95.19 197 GLU A CA 1
ATOM 1495 C C . GLU A 1 197 ? 17.075 -11.546 -11.317 1.00 95.19 197 GLU A C 1
ATOM 1497 O O . GLU A 1 197 ? 16.523 -12.580 -11.692 1.00 95.19 197 GLU A O 1
ATOM 1502 N N . PHE A 1 198 ? 16.747 -10.355 -11.835 1.00 96.38 198 PHE A N 1
ATOM 1503 C CA . PHE A 1 198 ? 15.754 -10.188 -12.901 1.00 96.38 198 PHE A CA 1
ATOM 1504 C C . PHE A 1 198 ? 16.326 -10.474 -14.287 1.00 96.38 198 PHE A C 1
ATOM 1506 O O . PHE A 1 198 ? 15.553 -10.771 -15.194 1.00 96.38 198 PHE A O 1
ATOM 1513 N N . ALA A 1 199 ? 17.652 -10.443 -14.457 1.00 94.12 199 ALA A N 1
ATOM 1514 C CA . ALA A 1 199 ? 18.311 -10.583 -15.754 1.00 94.12 199 ALA A CA 1
ATOM 1515 C C . ALA A 1 199 ? 17.803 -11.761 -16.620 1.00 94.12 199 ALA A C 1
ATOM 1517 O O . ALA A 1 199 ? 17.579 -11.542 -17.811 1.00 94.12 199 ALA A O 1
ATOM 1518 N N . PRO A 1 200 ? 17.530 -12.972 -16.080 1.00 94.50 200 PRO A N 1
ATOM 1519 C CA . PRO A 1 200 ? 17.014 -14.091 -16.880 1.00 94.50 200 PRO A CA 1
ATOM 1520 C C . PRO A 1 200 ? 15.641 -13.846 -17.526 1.00 94.50 200 PRO A C 1
ATOM 1522 O O . PRO A 1 200 ? 15.274 -14.545 -18.468 1.00 94.50 200 PRO A O 1
ATOM 1525 N N . TYR A 1 201 ? 14.877 -12.872 -17.029 1.00 95.62 201 TYR A N 1
ATOM 1526 C CA . TYR A 1 201 ? 13.506 -12.586 -17.453 1.00 95.62 201 TYR A CA 1
ATOM 1527 C C . TYR A 1 201 ? 13.410 -11.393 -18.422 1.00 95.62 201 TYR A C 1
ATOM 1529 O O . TYR A 1 201 ? 12.341 -11.144 -18.991 1.00 95.62 201 TYR A O 1
ATOM 1537 N N . LEU A 1 202 ? 14.518 -10.672 -18.643 1.00 94.81 202 LEU A N 1
ATOM 1538 C CA . LEU A 1 202 ? 14.595 -9.440 -19.441 1.00 94.81 202 LEU A CA 1
ATOM 1539 C C . LEU A 1 202 ? 14.878 -9.722 -20.915 1.00 94.81 202 LEU A C 1
ATOM 1541 O O . LEU A 1 202 ? 15.882 -9.293 -21.481 1.00 94.81 202 LEU A O 1
ATOM 1545 N N . ALA A 1 203 ? 13.979 -10.468 -21.545 1.00 90.44 203 ALA A N 1
ATOM 1546 C CA . ALA A 1 203 ? 14.121 -10.837 -22.943 1.00 90.44 203 ALA A CA 1
ATOM 1547 C C . ALA A 1 203 ? 13.520 -9.767 -23.881 1.00 90.44 203 ALA A C 1
ATOM 1549 O O . ALA A 1 203 ? 12.473 -9.192 -23.559 1.00 90.44 203 ALA A O 1
ATOM 1550 N N . PRO A 1 204 ? 14.099 -9.526 -25.076 1.00 92.94 204 PRO A N 1
ATOM 1551 C CA . PRO A 1 204 ? 13.583 -8.536 -26.026 1.00 92.94 204 PRO A CA 1
ATOM 1552 C C . PRO A 1 204 ? 12.095 -8.704 -26.349 1.00 92.94 204 PRO A C 1
ATOM 1554 O O . PRO A 1 204 ? 11.359 -7.719 -26.406 1.00 92.94 204 PRO A O 1
ATOM 1557 N N . GLN A 1 205 ? 11.629 -9.945 -26.498 1.00 94.81 205 GLN A N 1
ATOM 1558 C CA . GLN A 1 205 ? 10.225 -10.234 -26.784 1.00 94.81 205 GLN A CA 1
ATOM 1559 C C . GLN A 1 205 ? 9.275 -9.863 -25.634 1.00 94.81 205 GLN A C 1
ATOM 1561 O O . GLN A 1 205 ? 8.120 -9.544 -25.896 1.00 94.81 205 GLN A O 1
ATOM 1566 N N . HIS A 1 206 ? 9.744 -9.868 -24.381 1.00 95.38 206 HIS A N 1
ATOM 1567 C CA . HIS A 1 206 ? 8.943 -9.449 -23.225 1.00 95.38 206 HIS A CA 1
ATOM 1568 C C . HIS A 1 206 ? 8.933 -7.923 -23.068 1.00 95.38 206 HIS A C 1
ATOM 1570 O O . HIS A 1 206 ? 7.967 -7.365 -22.565 1.00 95.38 206 HIS A O 1
ATOM 1576 N N . LEU A 1 207 ? 9.979 -7.231 -23.527 1.00 95.81 207 LEU A N 1
ATOM 1577 C CA . LEU A 1 207 ? 10.078 -5.767 -23.474 1.00 95.81 207 LEU A CA 1
ATOM 1578 C C . LEU A 1 207 ? 9.241 -5.075 -24.556 1.00 95.81 207 LEU A C 1
ATOM 1580 O O . LEU A 1 207 ? 8.672 -4.008 -24.311 1.00 95.81 207 LEU A O 1
ATOM 1584 N N . ALA A 1 208 ? 9.155 -5.676 -25.746 1.00 96.69 208 ALA A N 1
ATOM 1585 C CA . ALA A 1 208 ? 8.535 -5.059 -26.917 1.00 96.69 208 ALA A CA 1
ATOM 1586 C C . ALA A 1 208 ? 7.085 -4.569 -26.690 1.00 96.69 208 ALA A C 1
ATOM 1588 O O . ALA A 1 208 ? 6.790 -3.438 -27.089 1.00 96.69 208 ALA A O 1
ATOM 1589 N N . PRO A 1 209 ? 6.183 -5.317 -26.013 1.00 98.12 209 PRO A N 1
ATOM 1590 C CA . PRO A 1 209 ? 4.831 -4.834 -25.726 1.00 98.12 209 PRO A CA 1
ATOM 1591 C C . PRO A 1 209 ? 4.808 -3.567 -24.858 1.00 98.12 209 PRO A C 1
ATOM 1593 O O . PRO A 1 209 ? 4.006 -2.664 -25.104 1.00 98.12 209 PRO A O 1
ATOM 1596 N N . PHE A 1 210 ? 5.701 -3.467 -23.870 1.00 98.31 210 PHE A N 1
ATOM 1597 C CA . PHE A 1 210 ? 5.779 -2.309 -22.977 1.00 98.31 210 PHE A CA 1
ATOM 1598 C C . PHE A 1 210 ? 6.365 -1.087 -23.689 1.00 98.31 210 PHE A C 1
ATOM 1600 O O . PHE A 1 210 ? 5.815 0.009 -23.577 1.00 98.31 210 PHE A O 1
ATOM 1607 N N . ALA A 1 211 ? 7.415 -1.274 -24.494 1.00 98.31 211 ALA A N 1
ATOM 1608 C CA . ALA A 1 211 ? 7.972 -0.212 -25.332 1.00 98.31 211 ALA A CA 1
ATOM 1609 C C . ALA A 1 211 ? 6.943 0.311 -26.352 1.00 98.31 211 ALA A C 1
ATOM 1611 O O . ALA A 1 211 ? 6.815 1.520 -26.549 1.00 98.31 211 ALA A O 1
ATOM 1612 N N . ALA A 1 212 ? 6.158 -0.583 -26.965 1.00 98.38 212 ALA A N 1
ATOM 1613 C CA . ALA A 1 212 ? 5.085 -0.205 -27.881 1.00 98.38 212 ALA A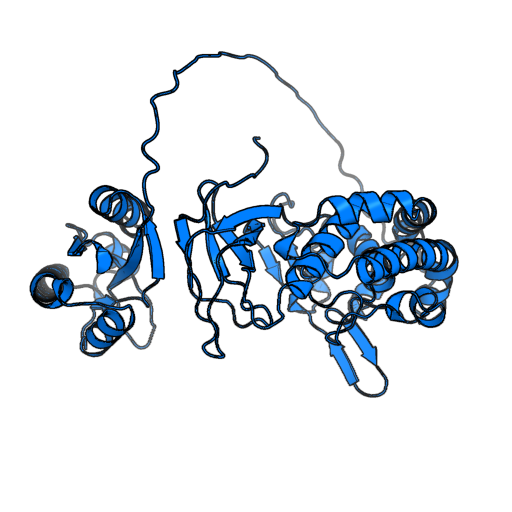 CA 1
ATOM 1614 C C . ALA A 1 212 ? 3.995 0.626 -27.190 1.00 98.38 212 ALA A C 1
ATOM 1616 O O . ALA A 1 212 ? 3.565 1.635 -27.748 1.00 98.38 212 ALA A O 1
ATOM 1617 N N . ARG A 1 213 ? 3.587 0.251 -25.968 1.00 98.56 213 ARG A N 1
ATOM 1618 C CA . ARG A 1 213 ? 2.663 1.065 -25.167 1.00 98.56 213 ARG A CA 1
ATOM 1619 C C . ARG A 1 213 ? 3.255 2.442 -24.905 1.00 98.56 213 ARG A C 1
ATOM 1621 O O . ARG A 1 213 ? 2.610 3.424 -25.249 1.00 98.56 213 ARG A O 1
ATOM 1628 N N . LEU A 1 214 ? 4.478 2.526 -24.374 1.00 98.69 214 LEU A N 1
ATOM 1629 C CA . LEU A 1 214 ? 5.138 3.804 -24.070 1.00 98.69 214 LEU A CA 1
ATOM 1630 C C . LEU A 1 214 ? 5.221 4.744 -25.280 1.00 98.69 214 LEU A C 1
ATOM 1632 O O . LEU A 1 214 ? 4.999 5.940 -25.125 1.00 98.69 214 LEU A O 1
ATOM 1636 N N . ARG A 1 215 ? 5.451 4.216 -26.488 1.00 98.56 215 ARG A N 1
ATOM 1637 C CA . ARG A 1 215 ? 5.436 5.010 -27.728 1.00 98.56 215 ARG A CA 1
ATOM 1638 C C . ARG A 1 215 ? 4.085 5.682 -28.001 1.00 98.56 215 ARG A C 1
ATOM 1640 O O . ARG A 1 215 ? 4.042 6.723 -28.641 1.00 98.56 215 ARG A O 1
ATOM 1647 N N . ALA A 1 216 ? 2.989 5.096 -27.523 1.00 98.31 216 ALA A N 1
ATOM 1648 C CA . ALA A 1 216 ? 1.645 5.658 -27.622 1.00 98.31 216 ALA A CA 1
ATOM 1649 C C . ALA A 1 216 ? 1.268 6.566 -26.432 1.00 98.31 216 ALA A C 1
ATOM 1651 O O . ALA A 1 216 ? 0.156 7.095 -26.402 1.00 98.31 216 ALA A O 1
ATOM 1652 N N . PHE A 1 217 ? 2.145 6.741 -25.434 1.00 98.56 217 PHE A N 1
ATOM 1653 C CA . PHE A 1 217 ? 1.857 7.579 -24.271 1.00 98.56 217 PHE A CA 1
ATOM 1654 C C . PHE A 1 217 ? 2.154 9.050 -24.559 1.00 98.56 217 PHE A C 1
ATOM 1656 O O . PHE A 1 217 ? 3.305 9.484 -24.558 1.00 98.56 217 PHE A O 1
ATOM 1663 N N . ASP A 1 218 ? 1.105 9.842 -24.752 1.00 98.31 218 ASP A N 1
ATOM 1664 C CA . ASP A 1 218 ? 1.221 11.275 -25.004 1.00 98.31 218 ASP A CA 1
ATOM 1665 C C . ASP A 1 218 ? 0.876 12.143 -23.777 1.00 98.31 218 ASP A C 1
ATOM 1667 O O . ASP A 1 218 ? 0.424 11.690 -22.719 1.00 98.31 218 ASP A O 1
ATOM 1671 N N . ARG A 1 219 ? 1.081 13.454 -23.930 1.00 98.00 219 ARG A N 1
ATOM 1672 C CA . ARG A 1 219 ? 0.795 14.449 -22.888 1.00 98.00 219 ARG A CA 1
ATOM 1673 C C . ARG A 1 219 ? -0.700 14.569 -22.580 1.00 98.00 219 ARG A C 1
ATOM 1675 O O . ARG A 1 219 ? -1.063 14.937 -21.463 1.00 98.00 219 ARG A O 1
ATOM 1682 N N . GLN A 1 220 ? -1.583 14.279 -23.538 1.00 98.06 220 GLN A N 1
ATOM 1683 C CA . GLN A 1 220 ? -3.028 14.333 -23.310 1.00 98.06 220 GLN A CA 1
ATOM 1684 C C . GLN A 1 220 ? -3.466 13.185 -22.396 1.00 98.06 220 GLN A C 1
ATOM 1686 O O . GLN A 1 220 ? -4.241 13.399 -21.465 1.00 98.06 220 GLN A O 1
ATOM 1691 N N . LEU A 1 221 ? -2.934 11.985 -22.618 1.00 98.25 221 LEU A N 1
ATOM 1692 C CA . LEU A 1 221 ? -3.124 10.832 -21.756 1.00 98.25 221 LEU A CA 1
ATOM 1693 C C . LEU A 1 221 ? -2.552 11.082 -20.358 1.00 98.25 221 LEU A C 1
ATOM 1695 O O . LEU A 1 221 ? -3.245 10.815 -19.378 1.00 98.25 221 LEU A O 1
ATOM 1699 N N . ALA A 1 222 ? -1.358 11.676 -20.261 1.00 98.31 222 ALA A N 1
ATOM 1700 C CA . ALA A 1 222 ? -0.776 12.076 -18.980 1.00 98.31 222 ALA A CA 1
ATOM 1701 C C . ALA A 1 222 ? -1.717 13.002 -18.189 1.00 98.31 222 ALA A C 1
ATOM 1703 O O . ALA A 1 222 ? -2.007 12.756 -17.019 1.00 98.31 222 ALA A O 1
ATOM 1704 N N . ARG A 1 223 ? -2.271 14.032 -18.845 1.00 98.31 223 ARG A N 1
ATOM 1705 C CA . ARG A 1 223 ? -3.245 14.951 -18.234 1.00 98.31 223 ARG A CA 1
ATOM 1706 C C . ARG A 1 223 ? -4.538 14.252 -17.820 1.00 98.31 223 ARG A C 1
ATOM 1708 O O . ARG A 1 223 ? -5.061 14.554 -16.751 1.00 98.31 223 ARG A O 1
ATOM 1715 N N . ARG A 1 224 ? -5.040 13.302 -18.621 1.00 98.06 224 ARG A N 1
ATOM 1716 C CA . ARG A 1 224 ? -6.209 12.489 -18.243 1.00 98.06 224 ARG A CA 1
ATOM 1717 C C . ARG A 1 224 ? -5.936 11.696 -16.967 1.00 98.06 224 ARG A C 1
ATOM 1719 O O . ARG A 1 224 ? -6.755 11.758 -16.058 1.00 98.06 224 ARG A O 1
ATOM 1726 N N . LEU A 1 225 ? -4.782 11.036 -16.852 1.00 97.19 225 LEU A N 1
ATOM 1727 C CA . LEU A 1 225 ? -4.400 10.337 -15.619 1.00 97.19 225 LEU A CA 1
ATOM 1728 C C . LEU A 1 225 ? -4.321 11.300 -14.429 1.00 97.19 225 LEU A C 1
ATOM 1730 O O . LEU A 1 225 ? -4.949 11.058 -13.402 1.00 97.19 225 LEU A O 1
ATOM 1734 N N . LEU A 1 226 ? -3.644 12.437 -14.583 1.00 97.88 226 LEU A N 1
ATOM 1735 C CA . LEU A 1 226 ? -3.519 13.447 -13.525 1.00 97.88 226 LEU A CA 1
ATOM 1736 C C . LEU A 1 226 ? -4.872 14.034 -13.089 1.00 97.88 226 LEU A C 1
ATOM 1738 O O . LEU A 1 226 ? -5.050 14.372 -11.920 1.00 97.88 226 LEU A O 1
ATOM 1742 N N . SER A 1 227 ? -5.851 14.107 -13.995 1.00 97.56 227 SER A N 1
ATOM 1743 C CA . SER A 1 227 ? -7.199 14.595 -13.677 1.00 97.56 227 SER A CA 1
ATOM 1744 C C . SER A 1 227 ? -7.994 13.674 -12.744 1.00 97.56 227 SER A C 1
ATOM 1746 O O . SER A 1 227 ? -8.981 14.123 -12.164 1.00 97.56 227 SER A O 1
ATOM 1748 N N . THR A 1 228 ? -7.554 12.424 -12.557 1.00 97.56 228 THR A N 1
ATOM 1749 C CA . THR A 1 228 ? -8.188 11.457 -11.642 1.00 97.56 228 THR A CA 1
ATOM 1750 C C . THR A 1 228 ? -7.714 11.587 -10.195 1.00 97.56 228 THR A C 1
ATOM 1752 O O . THR A 1 228 ? -8.373 11.080 -9.295 1.00 97.56 228 THR A O 1
ATOM 1755 N N . VAL A 1 229 ? -6.598 12.283 -9.949 1.00 98.19 229 VAL A N 1
ATOM 1756 C CA . VAL A 1 229 ? -6.050 12.462 -8.598 1.00 98.19 229 VAL A CA 1
ATOM 1757 C C . VAL A 1 229 ? -7.042 13.278 -7.754 1.00 98.19 229 VAL A C 1
ATOM 1759 O O . VAL A 1 229 ? -7.454 14.350 -8.202 1.00 98.19 229 VAL A O 1
ATOM 1762 N N . PRO A 1 230 ? -7.397 12.868 -6.530 1.00 98.31 230 PRO A N 1
ATOM 1763 C CA . PRO A 1 230 ? -8.126 13.706 -5.579 1.00 98.31 230 PRO A CA 1
ATOM 1764 C C . PRO A 1 230 ? -7.467 15.071 -5.339 1.00 98.31 230 PRO A C 1
ATOM 1766 O O . PRO A 1 230 ? -6.256 15.168 -5.150 1.00 98.31 230 PRO A O 1
ATOM 1769 N N . THR A 1 231 ? -8.264 16.144 -5.305 1.00 97.56 231 THR A N 1
ATOM 1770 C CA . THR A 1 231 ? -7.765 17.528 -5.168 1.00 97.56 231 THR A CA 1
ATOM 1771 C C . THR A 1 231 ? -6.879 17.727 -3.938 1.00 97.56 231 THR A C 1
ATOM 1773 O O . THR A 1 231 ? -5.881 18.431 -4.032 1.00 97.56 231 THR A O 1
ATOM 1776 N N . ALA A 1 232 ? -7.183 17.061 -2.818 1.00 97.88 232 ALA A N 1
ATOM 1777 C CA . ALA A 1 232 ? -6.405 17.153 -1.579 1.00 97.88 232 ALA A CA 1
ATOM 1778 C C . ALA A 1 232 ? -4.960 16.628 -1.704 1.00 97.88 232 ALA A C 1
ATOM 1780 O O . ALA A 1 232 ? -4.118 16.948 -0.869 1.00 97.88 232 ALA A O 1
ATOM 1781 N N . TRP A 1 233 ? -4.667 15.818 -2.726 1.00 98.00 233 TRP A N 1
ATOM 1782 C CA . TRP A 1 233 ? -3.324 15.292 -2.987 1.00 98.00 233 TRP A CA 1
ATOM 1783 C C . TRP A 1 233 ? -2.611 16.054 -4.107 1.00 98.00 233 TRP A C 1
ATOM 1785 O O . TRP A 1 233 ? -1.409 15.878 -4.305 1.00 98.00 233 TRP A O 1
ATOM 1795 N N . ARG A 1 234 ? -3.346 16.860 -4.887 1.00 96.44 234 ARG A N 1
ATOM 1796 C CA . ARG A 1 234 ? -2.804 17.483 -6.094 1.00 96.44 234 ARG A CA 1
ATOM 1797 C 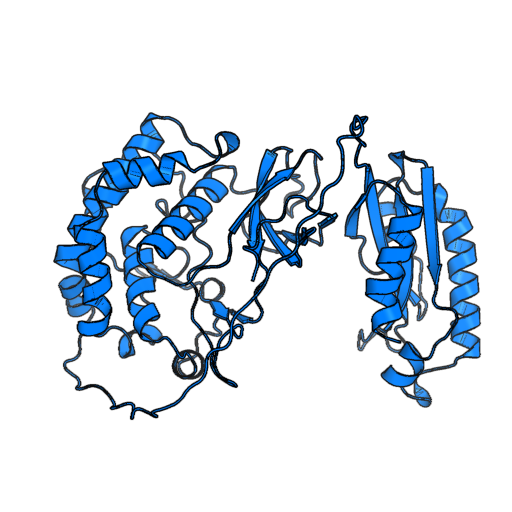C . ARG A 1 234 ? -1.741 18.521 -5.737 1.00 96.44 234 ARG A C 1
ATOM 1799 O O . ARG A 1 234 ? -1.985 19.380 -4.890 1.00 96.44 234 ARG A O 1
ATOM 1806 N N . PRO A 1 235 ? -0.592 18.499 -6.429 1.00 96.69 235 PRO A N 1
ATOM 1807 C CA . PRO A 1 235 ? 0.365 19.584 -6.336 1.00 96.69 235 PRO A CA 1
ATOM 1808 C C . PRO A 1 235 ? -0.149 20.844 -7.048 1.00 96.69 235 PRO A C 1
ATOM 1810 O O . PRO A 1 235 ? -1.257 20.886 -7.590 1.00 96.69 235 PRO A O 1
ATOM 1813 N N . THR A 1 236 ? 0.689 21.880 -7.082 1.00 97.38 236 THR A N 1
ATOM 1814 C CA . THR A 1 236 ? 0.409 23.101 -7.842 1.00 97.38 236 THR A CA 1
ATOM 1815 C C . THR A 1 236 ? 0.195 22.804 -9.335 1.00 97.38 236 THR A C 1
ATOM 1817 O O . THR A 1 236 ? 0.785 21.853 -9.861 1.00 97.38 236 THR A O 1
ATOM 1820 N N . PRO A 1 237 ? -0.602 23.618 -10.057 1.00 97.50 237 PRO A N 1
ATOM 1821 C CA . PRO A 1 237 ? -0.844 23.427 -11.490 1.00 97.50 237 PRO A CA 1
ATOM 1822 C C . PRO A 1 237 ? 0.438 23.329 -12.330 1.00 97.50 237 PRO A C 1
ATOM 1824 O O . PRO A 1 237 ? 0.539 22.460 -13.195 1.00 97.50 237 PRO A O 1
ATOM 1827 N N . ASP A 1 238 ? 1.444 24.151 -12.025 1.00 97.88 238 ASP A N 1
ATOM 1828 C CA . ASP A 1 238 ? 2.737 24.121 -12.719 1.00 97.88 238 ASP A CA 1
ATOM 1829 C C . ASP A 1 238 ? 3.460 22.786 -12.525 1.00 97.88 238 ASP A C 1
ATOM 1831 O O . ASP A 1 238 ? 4.060 22.250 -13.458 1.00 97.88 238 ASP A O 1
ATOM 1835 N N . LEU A 1 239 ? 3.379 22.211 -11.321 1.00 97.50 239 LEU A N 1
ATOM 1836 C CA . LEU A 1 239 ? 3.972 20.909 -11.045 1.00 97.50 239 LEU A CA 1
ATOM 1837 C C . LEU A 1 239 ? 3.184 19.776 -11.713 1.00 97.50 239 LEU A C 1
ATOM 1839 O O . LEU A 1 239 ? 3.796 18.857 -12.252 1.00 97.50 239 LEU A O 1
ATOM 1843 N N . VAL A 1 240 ? 1.851 19.855 -11.755 1.00 97.69 240 VAL A N 1
ATOM 1844 C CA . VAL A 1 240 ? 1.021 18.917 -12.534 1.00 97.69 240 VAL A CA 1
ATOM 1845 C C . VAL A 1 240 ? 1.443 18.926 -14.006 1.00 97.69 240 VAL A C 1
ATOM 1847 O O . VAL A 1 240 ? 1.618 17.867 -14.608 1.00 97.69 240 VAL A O 1
ATOM 1850 N N . GLU A 1 241 ? 1.658 20.106 -14.584 1.00 98.06 241 GLU A N 1
ATOM 1851 C CA . GLU A 1 241 ? 2.075 20.234 -15.978 1.00 98.06 241 GLU A CA 1
ATOM 1852 C C . GLU A 1 241 ? 3.513 19.743 -16.216 1.00 98.06 241 GLU A C 1
ATOM 1854 O O . GLU A 1 241 ? 3.798 19.088 -17.225 1.00 98.06 241 GLU A O 1
ATOM 1859 N N . ALA A 1 242 ? 4.414 19.983 -15.260 1.00 98.00 242 ALA A N 1
ATOM 1860 C CA . ALA A 1 242 ? 5.762 19.434 -15.299 1.00 98.00 242 ALA A CA 1
ATOM 1861 C C . ALA A 1 242 ? 5.752 17.894 -15.275 1.00 98.00 242 ALA A C 1
ATOM 1863 O O . ALA A 1 242 ? 6.459 17.264 -16.062 1.00 98.00 242 ALA A O 1
ATOM 1864 N N . VAL A 1 243 ? 4.910 17.278 -14.435 1.00 98.25 243 VAL A N 1
ATOM 1865 C CA . VAL A 1 243 ? 4.731 15.816 -14.384 1.00 98.25 243 VAL A CA 1
ATOM 1866 C C . VAL A 1 243 ? 4.136 15.283 -15.689 1.00 98.25 243 VAL A C 1
ATOM 1868 O O . VAL A 1 243 ? 4.623 14.283 -16.212 1.00 98.25 243 VAL A O 1
ATOM 1871 N N . ALA A 1 244 ? 3.130 15.956 -16.259 1.00 98.44 244 ALA A N 1
ATOM 1872 C CA . ALA A 1 244 ? 2.527 15.552 -17.533 1.00 98.44 244 ALA A CA 1
ATOM 1873 C C . ALA A 1 244 ? 3.547 15.548 -18.682 1.00 98.44 244 ALA A C 1
ATOM 1875 O O . ALA A 1 244 ? 3.596 14.607 -19.477 1.00 98.44 244 ALA A O 1
ATOM 1876 N N . THR A 1 245 ? 4.369 16.598 -18.747 1.00 98.31 245 THR A N 1
ATOM 1877 C CA . THR A 1 245 ? 5.439 16.743 -19.740 1.00 98.31 245 THR A CA 1
ATOM 1878 C C . THR A 1 245 ? 6.498 15.661 -19.549 1.00 98.31 245 THR A C 1
ATOM 1880 O O . THR A 1 245 ? 6.813 14.940 -20.494 1.00 98.31 245 THR A O 1
ATOM 1883 N N . PHE A 1 246 ? 6.974 15.480 -18.314 1.00 98.44 246 PHE A N 1
ATOM 1884 C CA . PHE A 1 246 ? 7.951 14.452 -17.971 1.00 98.44 246 PHE A CA 1
ATOM 1885 C C . PHE A 1 246 ? 7.485 13.045 -18.362 1.00 98.44 246 PHE A C 1
ATOM 1887 O O . PHE A 1 246 ? 8.230 12.323 -19.022 1.00 98.44 246 PHE A O 1
ATOM 1894 N N . LEU A 1 247 ? 6.258 12.657 -17.995 1.00 98.50 247 LEU A N 1
ATOM 1895 C CA . LEU A 1 247 ? 5.728 11.325 -18.296 1.00 98.50 247 LEU A CA 1
ATOM 1896 C C . LEU A 1 247 ? 5.718 11.050 -19.802 1.00 98.50 247 LEU A C 1
ATOM 1898 O O . LEU A 1 247 ? 6.156 9.980 -20.223 1.00 98.50 247 LEU A O 1
ATOM 1902 N N . ALA A 1 248 ? 5.253 12.013 -20.602 1.00 98.50 248 ALA A N 1
ATOM 1903 C CA . ALA A 1 248 ? 5.183 11.879 -22.052 1.00 98.50 248 ALA A CA 1
ATOM 1904 C C . ALA A 1 248 ? 6.576 11.824 -22.694 1.00 98.50 248 ALA A C 1
ATOM 1906 O O . ALA A 1 248 ? 6.868 10.900 -23.452 1.00 98.50 248 ALA A O 1
ATOM 1907 N N . GLU A 1 249 ? 7.460 12.772 -22.375 1.00 98.31 249 GLU A N 1
ATOM 1908 C CA . GLU A 1 249 ? 8.806 12.809 -22.958 1.00 98.31 249 GLU A CA 1
ATOM 1909 C C . GLU A 1 249 ? 9.627 11.577 -22.579 1.00 98.31 249 GLU A C 1
ATOM 1911 O O . GLU A 1 249 ? 10.301 10.986 -23.427 1.00 98.31 249 GLU A O 1
ATOM 1916 N N . ARG A 1 250 ? 9.540 11.154 -21.314 1.00 98.25 250 ARG A N 1
ATOM 1917 C CA . ARG A 1 250 ? 10.268 9.983 -20.837 1.00 98.25 250 ARG A CA 1
ATOM 1918 C C . ARG A 1 250 ? 9.720 8.682 -21.408 1.00 98.25 250 ARG A C 1
ATOM 1920 O O . ARG A 1 250 ? 10.515 7.789 -21.683 1.00 98.25 250 ARG A O 1
ATOM 1927 N N . ALA A 1 251 ? 8.409 8.574 -21.629 1.00 98.62 251 ALA A N 1
ATOM 1928 C CA . ALA A 1 251 ? 7.829 7.408 -22.291 1.00 98.62 251 ALA A CA 1
ATOM 1929 C C . ALA A 1 251 ? 8.403 7.233 -23.704 1.00 98.62 251 ALA A C 1
ATOM 1931 O O . ALA A 1 251 ? 8.891 6.155 -24.036 1.00 98.62 251 ALA A O 1
ATOM 1932 N N . HIS A 1 252 ? 8.445 8.307 -24.498 1.00 98.44 252 HIS A N 1
ATOM 1933 C CA . HIS A 1 252 ? 9.028 8.276 -25.842 1.00 98.44 252 HIS A CA 1
ATOM 1934 C C . HIS A 1 252 ? 10.527 7.973 -25.809 1.00 98.44 252 HIS A C 1
ATOM 1936 O O . HIS A 1 252 ? 11.001 7.134 -26.569 1.00 98.44 252 HIS A O 1
ATOM 1942 N N . PHE A 1 253 ? 11.277 8.615 -24.907 1.00 98.44 253 PHE A N 1
ATOM 1943 C CA . PHE A 1 253 ? 12.697 8.317 -24.737 1.00 98.44 253 PHE A CA 1
ATOM 1944 C C . PHE A 1 253 ? 12.917 6.832 -24.423 1.00 98.44 253 PHE A C 1
ATOM 1946 O O . PHE A 1 253 ? 13.712 6.172 -25.089 1.00 98.44 253 PHE A O 1
ATOM 1953 N N . LEU A 1 254 ? 12.189 6.280 -23.455 1.00 98.06 254 LEU A N 1
ATOM 1954 C CA . LEU A 1 254 ? 12.380 4.898 -23.038 1.00 98.06 254 LEU A CA 1
ATOM 1955 C C . LEU A 1 254 ? 11.913 3.898 -24.108 1.00 98.06 254 LEU A C 1
ATOM 1957 O O . LEU A 1 254 ? 12.592 2.899 -24.324 1.00 98.06 254 LEU A O 1
ATOM 1961 N N . ALA A 1 255 ? 10.825 4.181 -24.828 1.00 98.25 255 ALA A N 1
ATOM 1962 C CA . ALA A 1 255 ? 10.338 3.336 -25.922 1.00 98.25 255 ALA A CA 1
ATOM 1963 C C . ALA A 1 255 ? 11.388 3.107 -27.024 1.00 98.25 255 ALA A C 1
ATOM 1965 O O . ALA A 1 255 ? 11.433 2.026 -27.611 1.00 98.25 255 ALA A O 1
ATOM 1966 N N . GLU A 1 256 ? 12.234 4.107 -27.281 1.00 97.75 256 GLU A N 1
ATOM 1967 C CA . GLU A 1 256 ? 13.295 4.038 -28.292 1.00 97.75 256 GLU A CA 1
ATOM 1968 C C . GLU A 1 256 ? 14.616 3.476 -27.744 1.00 97.75 256 GLU A C 1
ATOM 1970 O O . GLU A 1 256 ? 15.395 2.899 -28.496 1.00 97.75 256 GLU A O 1
ATOM 1975 N N . ASN A 1 257 ? 14.880 3.618 -26.439 1.00 97.50 257 ASN A N 1
ATOM 1976 C CA . ASN A 1 257 ? 16.210 3.356 -25.874 1.00 97.50 257 ASN A CA 1
ATOM 1977 C C . ASN A 1 257 ? 16.279 2.152 -24.920 1.00 97.50 257 ASN A C 1
ATOM 1979 O O . ASN A 1 257 ? 17.377 1.666 -24.659 1.00 97.50 257 ASN A O 1
ATOM 1983 N N . VAL A 1 258 ? 15.157 1.620 -24.415 1.00 95.56 258 VAL A N 1
ATOM 1984 C CA . VAL A 1 258 ? 15.177 0.604 -23.339 1.00 95.56 258 VAL A CA 1
ATOM 1985 C C . VAL A 1 258 ? 15.940 -0.670 -23.704 1.00 95.56 258 VAL A C 1
ATOM 1987 O O . VAL A 1 258 ? 16.638 -1.234 -22.864 1.00 95.56 258 VAL A O 1
ATOM 1990 N N . HIS A 1 259 ? 15.867 -1.103 -24.966 1.00 93.94 259 HIS A N 1
ATOM 1991 C CA . HIS A 1 259 ? 16.622 -2.262 -25.439 1.00 93.94 259 HIS A CA 1
ATOM 1992 C C . HIS A 1 259 ? 18.133 -2.015 -25.386 1.00 93.94 259 HIS A C 1
ATOM 1994 O O . HIS A 1 259 ? 18.868 -2.862 -24.886 1.00 93.94 259 HIS A O 1
ATOM 2000 N N . ALA A 1 260 ? 18.593 -0.852 -25.855 1.00 92.62 260 ALA A N 1
ATOM 2001 C CA . ALA A 1 260 ? 20.006 -0.485 -25.809 1.00 92.62 260 ALA A CA 1
ATOM 2002 C C . ALA A 1 260 ? 20.493 -0.339 -24.359 1.00 92.62 260 ALA A C 1
ATOM 2004 O O . ALA A 1 260 ? 21.520 -0.907 -24.000 1.00 92.62 260 ALA A O 1
ATOM 2005 N N . MET A 1 261 ? 19.699 0.309 -23.500 1.00 92.62 261 MET A N 1
ATOM 2006 C CA . MET A 1 261 ? 20.010 0.478 -22.076 1.00 92.62 261 MET A CA 1
ATOM 2007 C C . MET A 1 261 ? 20.220 -0.868 -21.360 1.00 92.62 261 MET A C 1
ATOM 2009 O O . MET A 1 261 ? 21.147 -1.014 -20.567 1.00 92.62 261 MET A O 1
ATOM 2013 N N . LEU A 1 262 ? 19.386 -1.873 -21.652 1.00 89.06 262 LEU A N 1
ATOM 2014 C CA . LEU A 1 262 ? 19.531 -3.223 -21.091 1.00 89.06 262 LEU A CA 1
ATOM 2015 C C . LEU A 1 262 ? 20.698 -4.010 -21.711 1.00 89.06 262 LEU A C 1
ATOM 2017 O O . LEU A 1 262 ? 21.326 -4.816 -21.018 1.00 89.06 262 LEU A O 1
ATOM 2021 N N . ALA A 1 263 ? 21.015 -3.774 -22.990 1.00 85.94 263 ALA A N 1
ATOM 2022 C CA . ALA A 1 263 ? 22.179 -4.369 -23.649 1.00 85.94 263 ALA A CA 1
ATOM 2023 C C . ALA A 1 263 ? 23.493 -3.884 -23.028 1.00 85.94 263 ALA A C 1
ATOM 2025 O O . ALA A 1 263 ? 24.362 -4.697 -22.718 1.00 85.94 263 ALA A O 1
ATOM 2026 N N . GLU A 1 264 ? 23.624 -2.572 -22.822 1.00 83.50 264 GLU A N 1
ATOM 2027 C CA . GLU A 1 264 ? 24.836 -1.929 -22.302 1.00 83.50 264 GLU A CA 1
ATOM 2028 C C . GLU A 1 264 ? 25.193 -2.388 -20.886 1.00 83.50 264 GLU A C 1
ATOM 2030 O O . GLU A 1 264 ? 26.369 -2.441 -20.532 1.00 83.50 264 GLU A O 1
ATOM 2035 N N . GLN A 1 265 ? 24.201 -2.790 -20.088 1.00 73.56 265 GLN A N 1
ATOM 2036 C CA . GLN A 1 265 ? 24.442 -3.365 -18.764 1.00 73.56 265 GLN A CA 1
ATOM 2037 C C . GLN A 1 265 ? 24.798 -4.864 -18.792 1.00 73.56 265 GLN A C 1
ATOM 2039 O O . GLN A 1 265 ? 25.012 -5.458 -17.742 1.00 73.56 265 GLN A O 1
ATOM 2044 N N . GLY A 1 266 ? 24.918 -5.484 -19.971 1.00 60.28 266 GLY A N 1
ATOM 2045 C CA . GLY A 1 266 ? 25.357 -6.877 -20.121 1.00 60.28 266 GLY A CA 1
ATOM 2046 C C . GLY A 1 266 ? 24.261 -7.922 -19.892 1.00 60.28 266 GLY A C 1
ATOM 2047 O O . GLY A 1 266 ? 24.568 -9.103 -19.734 1.00 60.28 266 GLY A O 1
ATOM 2048 N N . HIS A 1 267 ? 22.988 -7.513 -19.880 1.00 61.78 267 HIS A N 1
ATOM 2049 C CA . HIS A 1 267 ? 21.863 -8.391 -19.531 1.00 61.78 267 HIS A CA 1
ATOM 2050 C C . HIS A 1 267 ? 21.076 -8.917 -20.735 1.00 61.78 267 HIS A C 1
ATOM 2052 O O . HIS A 1 267 ? 20.375 -9.918 -20.609 1.00 61.78 267 HIS A O 1
ATOM 2058 N N . LEU A 1 268 ? 21.257 -8.337 -21.926 1.00 52.00 268 LEU A N 1
ATOM 2059 C CA . LEU A 1 268 ? 20.820 -8.965 -23.175 1.00 52.00 268 LEU A CA 1
ATOM 2060 C C . LEU A 1 268 ? 21.889 -9.945 -23.671 1.00 52.00 268 LEU A C 1
ATOM 2062 O O . LEU A 1 268 ? 22.597 -9.693 -24.643 1.00 52.00 268 LEU A O 1
ATOM 2066 N N . LEU A 1 269 ? 22.011 -11.087 -22.994 1.00 44.09 269 LEU A N 1
ATOM 2067 C CA . LEU A 1 269 ? 22.717 -12.232 -23.561 1.00 44.09 269 LEU A CA 1
ATOM 2068 C C . LEU A 1 269 ? 21.805 -12.903 -24.594 1.00 44.09 269 LEU A C 1
ATOM 2070 O O . LEU A 1 269 ? 20.682 -13.294 -24.279 1.00 44.09 269 LEU A O 1
ATOM 2074 N N . LEU A 1 270 ? 22.306 -13.068 -25.821 1.00 38.94 270 LEU A N 1
ATOM 2075 C CA . LEU A 1 270 ? 21.726 -13.924 -26.860 1.00 38.94 270 LEU A CA 1
ATOM 2076 C C . LEU A 1 270 ? 21.734 -15.388 -26.378 1.00 38.94 270 LEU A C 1
ATOM 2078 O O . LEU A 1 270 ? 22.586 -16.179 -26.777 1.00 38.94 270 LEU A O 1
ATOM 2082 N N . ARG A 1 271 ? 20.824 -15.766 -25.479 1.00 38.59 271 ARG A N 1
ATOM 2083 C CA . ARG A 1 271 ? 20.543 -17.169 -25.161 1.00 38.59 271 ARG A CA 1
ATOM 2084 C C . ARG A 1 271 ? 19.135 -17.518 -25.637 1.00 38.59 271 ARG A C 1
ATOM 2086 O O . ARG A 1 271 ? 18.202 -16.769 -25.349 1.00 38.59 271 ARG A O 1
ATOM 2093 N N . PRO A 1 272 ? 18.965 -18.629 -26.374 1.00 34.31 272 PRO A N 1
ATOM 2094 C CA . PRO A 1 272 ? 17.643 -19.074 -26.781 1.00 34.31 272 PRO A CA 1
ATOM 2095 C C . PRO A 1 272 ? 16.815 -19.452 -25.538 1.00 34.31 272 PRO A C 1
ATOM 2097 O O . PRO A 1 272 ? 17.382 -19.906 -24.540 1.00 34.31 272 PRO A O 1
ATOM 2100 N N . PRO A 1 273 ? 15.488 -19.252 -25.574 1.00 40.88 273 PRO A N 1
ATOM 2101 C CA . PRO A 1 273 ? 14.622 -19.468 -24.421 1.00 40.88 273 PRO A CA 1
ATOM 2102 C C . PRO A 1 273 ? 14.568 -20.948 -24.017 1.00 40.88 273 PRO A C 1
ATOM 2104 O O . PRO A 1 273 ? 14.515 -21.833 -24.874 1.00 40.88 273 PRO A O 1
ATOM 2107 N N . LEU A 1 274 ? 14.518 -21.216 -22.705 1.00 41.34 274 LEU A N 1
ATOM 2108 C CA . LEU A 1 274 ? 14.057 -22.505 -22.187 1.00 41.34 274 LEU A CA 1
ATOM 2109 C C . LEU A 1 274 ? 12.590 -22.684 -22.598 1.00 41.34 274 LEU A C 1
ATOM 2111 O O . LEU A 1 274 ? 11.728 -21.887 -22.231 1.00 41.34 274 LEU A O 1
ATOM 2115 N N . ALA A 1 275 ? 12.323 -23.721 -23.385 1.00 36.00 275 ALA A N 1
ATOM 2116 C CA . ALA A 1 275 ? 10.994 -24.036 -23.882 1.00 36.00 275 ALA A CA 1
ATOM 2117 C C . ALA A 1 275 ? 10.067 -24.467 -22.732 1.00 36.00 275 ALA A C 1
ATOM 2119 O O . ALA A 1 275 ? 10.242 -25.538 -22.153 1.00 36.00 275 ALA A O 1
ATOM 2120 N N . ALA A 1 276 ? 9.051 -23.656 -22.435 1.00 39.72 276 ALA A N 1
ATOM 2121 C CA . ALA A 1 276 ? 7.878 -24.100 -21.694 1.00 39.72 276 ALA A CA 1
ATOM 2122 C C . ALA A 1 276 ? 6.916 -24.804 -22.668 1.00 39.72 276 ALA A C 1
ATOM 2124 O O . ALA A 1 276 ? 6.534 -24.239 -23.694 1.00 39.72 276 ALA A O 1
ATOM 2125 N N . GLN A 1 277 ? 6.556 -26.053 -22.367 1.00 32.78 277 GLN A N 1
ATOM 2126 C CA . GLN A 1 277 ? 5.567 -26.822 -23.128 1.00 32.78 277 GLN A CA 1
ATOM 2127 C C . GLN A 1 277 ? 4.137 -26.338 -22.822 1.00 32.78 277 GLN A C 1
ATOM 2129 O O . GLN A 1 277 ? 3.852 -26.009 -21.669 1.00 32.78 277 GLN A O 1
ATOM 2134 N N . PRO A 1 278 ? 3.214 -26.331 -23.803 1.00 33.62 278 PRO A N 1
ATOM 2135 C CA . PRO A 1 278 ? 1.826 -25.959 -23.565 1.00 33.62 278 PRO A CA 1
ATOM 2136 C C . PRO A 1 278 ? 0.994 -27.174 -23.128 1.00 33.62 278 PRO A C 1
ATOM 2138 O O . PRO A 1 278 ? 1.075 -28.244 -23.729 1.00 33.62 278 PRO A O 1
ATOM 2141 N N . ALA A 1 279 ? 0.131 -26.980 -22.129 1.00 32.56 279 ALA A N 1
ATOM 2142 C CA . ALA A 1 279 ? -0.977 -27.884 -21.834 1.00 32.56 279 ALA A CA 1
ATOM 2143 C C . ALA A 1 279 ? -2.288 -27.257 -22.330 1.00 32.56 279 ALA A C 1
ATOM 2145 O O . ALA A 1 279 ? -2.639 -26.134 -21.972 1.00 32.56 279 ALA A O 1
ATOM 2146 N N . SER A 1 280 ? -2.992 -27.991 -23.189 1.00 31.06 280 SER A N 1
ATOM 2147 C CA . SER A 1 280 ? -4.265 -27.617 -23.801 1.00 31.06 280 SER A CA 1
ATOM 2148 C C . SER A 1 280 ? -5.493 -28.160 -23.056 1.00 31.06 280 SER A C 1
ATOM 2150 O O . SER A 1 280 ? -5.532 -29.342 -22.722 1.00 31.06 280 SER A O 1
ATOM 2152 N N . SER A 1 281 ? -6.553 -27.334 -23.067 1.00 30.89 281 SER A N 1
ATOM 2153 C CA . SER A 1 281 ? -7.999 -27.673 -23.124 1.00 30.89 281 SER A CA 1
ATOM 2154 C C . SER A 1 281 ? -8.705 -28.043 -21.797 1.00 30.89 281 SER A C 1
ATOM 2156 O O . SER A 1 281 ? -8.089 -28.638 -20.929 1.00 30.89 281 SER A O 1
ATOM 2158 N N . SER A 1 282 ? -9.986 -27.736 -21.523 1.00 29.33 282 SER A N 1
ATOM 2159 C CA . SER A 1 282 ? -11.146 -27.330 -22.341 1.00 29.33 282 SER A CA 1
ATOM 2160 C C . SER A 1 282 ? -12.301 -26.777 -21.455 1.00 29.33 282 SER A C 1
ATOM 2162 O O . SER A 1 282 ? -12.303 -27.044 -20.261 1.00 29.33 282 SER A O 1
ATOM 2164 N N . SER A 1 283 ? -13.246 -26.036 -22.077 1.00 27.67 283 SER A N 1
ATOM 2165 C CA . SER A 1 283 ? -14.738 -26.020 -21.934 1.00 27.67 283 SER A CA 1
ATOM 2166 C C . SER A 1 283 ? -15.399 -26.141 -20.534 1.00 27.67 283 SER A C 1
ATOM 2168 O O . SER A 1 283 ? -15.037 -27.006 -19.758 1.00 27.67 283 SER A O 1
ATOM 2170 N N . THR A 1 284 ? -16.423 -25.388 -20.103 1.00 30.11 284 THR A N 1
ATOM 2171 C CA . THR A 1 284 ? -17.713 -25.008 -20.729 1.00 30.11 284 THR A CA 1
ATOM 2172 C C . THR A 1 284 ? -18.358 -23.820 -19.992 1.00 30.11 284 THR A C 1
ATOM 2174 O O . THR A 1 284 ? -18.231 -23.689 -18.776 1.00 30.11 284 THR A O 1
ATOM 2177 N N . ALA A 1 285 ? -19.142 -23.023 -20.722 1.00 31.20 285 ALA A N 1
ATOM 2178 C CA . ALA A 1 285 ? -20.002 -21.946 -20.228 1.00 31.20 285 ALA A CA 1
ATOM 2179 C C . ALA A 1 285 ? -21.353 -22.430 -19.653 1.00 31.20 285 ALA A C 1
ATOM 2181 O O . ALA A 1 285 ? -21.886 -23.451 -20.089 1.00 31.20 285 ALA A O 1
ATOM 2182 N N . ARG A 1 286 ? -21.963 -21.621 -18.772 1.00 27.77 286 ARG A N 1
ATOM 2183 C CA . ARG A 1 286 ? -23.427 -21.485 -18.623 1.00 27.77 286 ARG A CA 1
ATOM 2184 C C . ARG A 1 286 ? -23.787 -20.129 -18.002 1.00 27.77 286 ARG A C 1
ATOM 2186 O O . ARG A 1 286 ? -23.071 -19.647 -17.130 1.00 27.77 286 ARG A O 1
ATOM 2193 N N . ALA A 1 287 ? -24.876 -19.537 -18.484 1.00 26.73 287 ALA A N 1
ATOM 2194 C CA . ALA A 1 287 ? -25.362 -18.198 -18.161 1.00 26.73 287 ALA A CA 1
ATOM 2195 C C . ALA A 1 287 ? -26.813 -18.216 -17.630 1.00 26.73 287 ALA A C 1
ATOM 2197 O O . ALA A 1 287 ? -27.527 -19.190 -17.870 1.00 26.73 287 ALA A O 1
ATOM 2198 N N . GLU A 1 288 ? -27.186 -17.075 -17.021 1.00 26.61 288 GLU A N 1
ATOM 2199 C CA . GLU A 1 288 ? -28.535 -16.493 -16.779 1.00 26.61 288 GLU A CA 1
ATOM 2200 C C . GLU A 1 288 ? -29.376 -16.956 -15.560 1.00 26.61 288 GLU A C 1
ATOM 2202 O O . GLU A 1 288 ? -29.210 -18.092 -15.119 1.00 26.61 288 GLU A O 1
ATOM 2207 N N . PRO A 1 289 ? -30.360 -16.156 -15.052 1.00 34.94 289 PRO A N 1
ATOM 2208 C CA . PRO A 1 289 ? -30.582 -14.693 -15.129 1.00 34.94 289 PRO A CA 1
ATOM 2209 C C . PRO A 1 289 ? -30.987 -13.989 -13.789 1.00 34.94 289 PRO A C 1
ATOM 2211 O O . PRO A 1 289 ? -31.109 -14.590 -12.727 1.00 34.94 289 PRO A O 1
ATOM 2214 N N . THR A 1 290 ? -31.185 -12.670 -13.925 1.00 30.52 290 THR A N 1
ATOM 2215 C CA . THR A 1 290 ? -31.709 -11.554 -13.092 1.00 30.52 290 THR A CA 1
ATOM 2216 C C . THR A 1 290 ? -32.878 -11.760 -12.110 1.00 30.52 290 THR A C 1
ATOM 2218 O O . THR A 1 290 ? -33.835 -12.456 -12.429 1.00 30.52 290 THR A O 1
ATOM 2221 N N . ALA A 1 291 ? -32.900 -10.936 -11.044 1.00 29.25 291 ALA A N 1
ATOM 2222 C CA . ALA A 1 291 ? -34.111 -10.282 -10.511 1.00 29.25 291 ALA A CA 1
ATOM 2223 C C . ALA A 1 291 ? -33.776 -8.974 -9.746 1.00 29.25 291 ALA A C 1
ATOM 2225 O O . ALA A 1 291 ? -32.798 -8.918 -9.002 1.00 29.25 291 ALA A O 1
ATOM 2226 N N . GLN A 1 292 ? -34.585 -7.937 -9.988 1.00 30.61 292 GLN A N 1
ATOM 2227 C CA . GLN A 1 292 ? -34.610 -6.617 -9.341 1.00 30.61 292 GLN A CA 1
ATOM 2228 C C . GLN A 1 292 ? -35.543 -6.615 -8.118 1.00 30.61 292 GLN A C 1
ATOM 2230 O O . GLN A 1 292 ? -36.448 -7.438 -8.062 1.00 30.61 292 GLN A O 1
ATOM 2235 N N . ASP A 1 293 ? -35.306 -5.676 -7.196 1.00 28.39 293 ASP A N 1
ATOM 2236 C CA . ASP A 1 293 ? -36.261 -4.844 -6.424 1.00 28.39 293 ASP A CA 1
ATOM 2237 C C . ASP A 1 293 ? -35.446 -4.238 -5.257 1.00 28.39 293 ASP A C 1
ATOM 2239 O O . ASP A 1 293 ? -34.668 -4.937 -4.617 1.00 28.39 293 ASP A O 1
ATOM 2243 N N . GLY A 1 294 ? -35.406 -2.939 -4.957 1.00 34.41 294 GLY A N 1
ATOM 2244 C CA . GLY A 1 294 ? -36.426 -1.902 -5.019 1.00 34.41 294 GLY A CA 1
ATOM 2245 C C . GLY A 1 294 ? -36.717 -1.492 -3.574 1.00 34.41 294 GLY A C 1
ATOM 2246 O O . GLY A 1 294 ? -37.520 -2.155 -2.940 1.00 34.41 294 GLY A O 1
ATOM 2247 N N . LEU A 1 295 ? -36.056 -0.460 -3.027 1.00 32.88 295 LEU A N 1
ATOM 2248 C CA . LEU A 1 295 ? -36.389 0.099 -1.707 1.00 32.88 295 LEU A CA 1
ATOM 2249 C C . LEU A 1 295 ? -36.021 1.588 -1.603 1.00 32.88 295 LEU A C 1
ATOM 2251 O O . LEU A 1 295 ? -35.011 2.053 -2.121 1.00 32.88 295 LEU A O 1
ATOM 2255 N N . SER A 1 296 ? -36.938 2.293 -0.954 1.00 33.81 296 SER A N 1
ATOM 2256 C CA . SER A 1 296 ? -37.190 3.729 -0.880 1.00 33.81 296 SER A CA 1
ATOM 2257 C C . SER A 1 296 ? -36.251 4.526 0.028 1.00 33.81 296 SER A C 1
ATOM 2259 O O . SER A 1 296 ? -35.883 4.060 1.106 1.00 33.81 296 SER A O 1
ATOM 2261 N N . ASP A 1 297 ? -36.012 5.782 -0.358 1.00 33.62 297 ASP A N 1
ATOM 2262 C CA . ASP A 1 297 ? -35.343 6.820 0.429 1.00 33.62 297 ASP A CA 1
ATOM 2263 C C . ASP A 1 297 ? -36.116 7.172 1.711 1.00 33.62 297 ASP A C 1
ATOM 2265 O O . ASP A 1 297 ? -37.149 7.847 1.689 1.00 33.62 297 ASP A O 1
ATOM 2269 N N . GLY A 1 298 ? -35.573 6.745 2.850 1.00 39.66 298 GLY A N 1
ATOM 2270 C CA . GLY A 1 298 ? -35.834 7.346 4.152 1.00 39.66 298 GLY A CA 1
ATOM 2271 C C . GLY A 1 298 ? -34.810 8.449 4.402 1.00 39.66 298 GLY A C 1
ATOM 2272 O O . GLY A 1 298 ? -33.608 8.220 4.287 1.00 39.66 298 GLY A O 1
ATOM 2273 N N . GLN A 1 299 ? -35.281 9.651 4.734 1.00 38.19 299 GLN A N 1
ATOM 2274 C CA . GLN A 1 299 ? -34.437 10.799 5.062 1.00 38.19 299 GLN A CA 1
ATOM 2275 C C . GLN A 1 299 ? -33.453 10.446 6.186 1.00 38.19 299 GLN A C 1
ATOM 2277 O O . GLN A 1 299 ? -33.823 10.308 7.351 1.00 38.19 299 GLN A O 1
ATOM 2282 N N . SER A 1 300 ? -32.187 10.293 5.799 1.00 40.28 300 SER A N 1
ATOM 2283 C CA . SER A 1 300 ? -31.065 10.017 6.684 1.00 40.28 300 SER A CA 1
ATOM 2284 C C . SER A 1 300 ? -30.733 11.276 7.482 1.00 40.28 300 SER A C 1
ATOM 2286 O O . SER A 1 300 ? -30.116 12.217 6.981 1.00 40.28 300 SER A O 1
ATOM 2288 N N . THR A 1 301 ? -31.140 11.310 8.751 1.00 45.53 301 THR A N 1
ATOM 2289 C CA . THR A 1 301 ? -30.390 12.065 9.758 1.00 45.53 301 THR A CA 1
ATOM 2290 C C . THR A 1 301 ? -28.974 11.519 9.731 1.00 45.53 301 THR A C 1
ATOM 2292 O O . THR A 1 301 ? -28.779 10.385 10.161 1.00 45.53 301 THR A O 1
ATOM 2295 N N . ALA A 1 302 ? -28.029 12.295 9.191 1.00 47.25 302 ALA A N 1
ATOM 2296 C CA . ALA A 1 302 ? -26.628 11.914 9.060 1.00 47.25 302 ALA A CA 1
ATOM 2297 C C . ALA A 1 302 ? -26.131 11.285 10.370 1.00 47.25 302 ALA A C 1
ATOM 2299 O O . ALA A 1 302 ? -25.916 11.978 11.371 1.00 47.25 302 ALA A O 1
ATOM 2300 N N . MET A 1 303 ? -26.042 9.953 10.382 1.00 67.50 303 MET A N 1
ATOM 2301 C CA . MET A 1 303 ? -25.634 9.209 11.561 1.00 67.50 303 MET A CA 1
ATOM 2302 C C . MET A 1 303 ? -24.155 9.487 11.776 1.00 67.50 303 MET A C 1
ATOM 2304 O O . MET A 1 303 ? -23.319 9.281 10.899 1.00 67.50 303 MET A O 1
ATOM 2308 N N . ARG A 1 304 ? -23.833 10.052 12.938 1.00 78.94 304 ARG A N 1
ATOM 2309 C CA . ARG A 1 304 ? -22.472 10.474 13.245 1.00 78.94 304 ARG A CA 1
ATOM 2310 C C . ARG A 1 304 ? -21.687 9.266 13.741 1.00 78.94 304 ARG A C 1
ATOM 2312 O O . ARG A 1 304 ? -21.899 8.834 14.877 1.00 78.94 304 ARG A O 1
ATOM 2319 N N . LEU A 1 305 ? -20.787 8.738 12.913 1.00 85.81 305 LEU A N 1
ATOM 2320 C CA . LEU A 1 305 ? -19.800 7.747 13.342 1.00 85.81 305 LEU A CA 1
ATOM 2321 C C . LEU A 1 305 ? -19.046 8.276 14.566 1.00 85.81 305 LEU A C 1
ATOM 2323 O O . LEU A 1 305 ? -18.752 9.468 14.678 1.00 85.81 305 LEU A O 1
ATOM 2327 N N . THR A 1 306 ? -18.797 7.406 15.540 1.00 91.31 306 THR A N 1
ATOM 2328 C CA . THR A 1 306 ? -18.063 7.771 16.754 1.00 91.31 306 THR A CA 1
ATOM 2329 C C . THR A 1 306 ? -16.850 6.885 16.915 1.00 91.31 306 THR A C 1
ATOM 2331 O O . THR A 1 306 ? -16.919 5.666 16.737 1.00 91.31 306 THR A O 1
ATOM 2334 N N . ARG A 1 307 ? -15.735 7.524 17.264 1.00 88.75 307 ARG A N 1
ATOM 2335 C CA . ARG A 1 307 ? -14.471 6.851 17.505 1.00 88.75 307 ARG A CA 1
ATOM 2336 C C . ARG A 1 307 ? -14.517 6.097 18.830 1.00 88.75 307 ARG A C 1
ATOM 2338 O O . ARG A 1 307 ? -14.872 6.640 19.874 1.00 88.75 307 ARG A O 1
ATOM 2345 N N . GLY A 1 308 ? -14.109 4.841 18.778 1.00 93.88 308 GLY A N 1
ATOM 2346 C CA . GLY A 1 308 ? -13.872 3.994 19.934 1.00 93.88 308 GLY A CA 1
ATOM 2347 C C . GLY A 1 308 ? -12.579 3.213 19.787 1.00 93.88 308 GLY A C 1
ATOM 2348 O O . GLY A 1 308 ? -11.843 3.343 18.806 1.00 93.88 308 GLY A O 1
ATOM 2349 N N . PHE A 1 309 ? -12.318 2.367 20.770 1.00 94.69 309 PHE A N 1
ATOM 2350 C CA . PHE A 1 309 ? -11.242 1.394 20.720 1.00 94.69 309 PHE A CA 1
ATOM 2351 C C . PHE A 1 309 ? -11.710 0.052 21.263 1.00 94.69 309 PHE A C 1
ATOM 2353 O O . PHE A 1 309 ? -12.519 -0.011 22.191 1.00 94.69 309 PHE A O 1
ATOM 2360 N N . PHE A 1 310 ? -11.187 -1.021 20.681 1.00 96.38 310 PHE A N 1
ATOM 2361 C CA . PHE A 1 310 ? -11.440 -2.378 21.142 1.00 96.38 310 PHE A CA 1
ATOM 2362 C C . PHE A 1 310 ? -10.1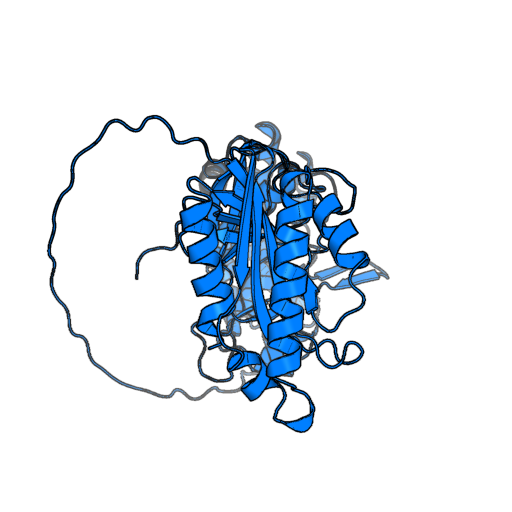39 -3.155 21.338 1.00 96.38 310 PHE A C 1
ATOM 2364 O O . PHE A 1 310 ? -9.150 -2.900 20.652 1.00 96.38 310 PHE A O 1
ATOM 2371 N N . SER A 1 311 ? -10.162 -4.128 22.245 1.00 95.94 311 SER A N 1
ATOM 2372 C CA . SER A 1 311 ? -9.094 -5.121 22.419 1.00 95.94 311 SER A CA 1
ATOM 2373 C C . SER A 1 311 ? -9.678 -6.518 22.502 1.00 95.94 311 SER A C 1
ATOM 2375 O O . SER A 1 311 ? -10.789 -6.718 22.999 1.00 95.94 311 SER A O 1
ATOM 2377 N N . LEU A 1 312 ? -8.898 -7.494 22.046 1.00 96.50 312 LEU A N 1
ATOM 2378 C CA . LEU A 1 312 ? -9.179 -8.904 22.264 1.00 96.50 312 LEU A CA 1
ATOM 2379 C C . LEU A 1 312 ? -8.741 -9.294 23.669 1.00 96.50 312 LEU A C 1
ATOM 2381 O O . LEU A 1 312 ? -7.652 -8.933 24.112 1.00 96.50 312 LEU A O 1
ATOM 2385 N N . LEU A 1 313 ? -9.589 -10.058 24.344 1.00 96.75 313 LEU A N 1
ATOM 2386 C CA . LEU A 1 313 ? -9.236 -10.797 25.546 1.00 96.75 313 LEU A CA 1
ATOM 2387 C C . LEU A 1 313 ? -8.718 -12.154 25.095 1.00 96.75 313 LEU A C 1
ATOM 2389 O O . LEU A 1 313 ? -9.437 -12.890 24.417 1.00 96.75 313 LEU A O 1
ATOM 2393 N N . GLN A 1 314 ? -7.478 -12.470 25.440 1.00 96.50 314 GLN A N 1
ATOM 2394 C CA . GLN A 1 314 ? -6.791 -13.658 24.958 1.00 96.50 314 GLN A CA 1
ATOM 2395 C C . GLN A 1 314 ? -6.305 -14.510 26.126 1.00 96.50 314 GLN A C 1
ATOM 2397 O O . GLN A 1 314 ? -5.772 -13.992 27.102 1.00 96.50 314 GLN A O 1
ATOM 2402 N N . PHE A 1 315 ? -6.490 -15.823 26.023 1.00 96.19 315 PHE A N 1
ATOM 2403 C CA . PHE A 1 315 ? -5.888 -16.791 26.928 1.00 96.19 315 PHE A CA 1
ATOM 2404 C C . PHE A 1 315 ? -4.522 -17.223 26.393 1.00 96.19 315 PHE A C 1
ATOM 2406 O O . PHE A 1 315 ? -4.441 -17.720 25.269 1.00 96.19 315 PHE A O 1
ATOM 2413 N N . CYS A 1 316 ? -3.487 -17.050 27.209 1.00 94.62 316 CYS A N 1
ATOM 2414 C CA . CYS A 1 316 ? -2.103 -17.409 26.935 1.00 94.62 316 CYS A CA 1
ATOM 2415 C C . CYS A 1 316 ? -1.576 -18.265 28.102 1.00 94.62 316 CYS A C 1
ATOM 2417 O O . CYS A 1 316 ? -1.249 -17.714 29.157 1.00 94.62 316 CYS A O 1
ATOM 2419 N N . PRO A 1 317 ? -1.560 -19.606 27.974 1.00 92.94 317 PRO A N 1
ATOM 2420 C CA . PRO A 1 317 ? -1.118 -20.489 29.056 1.00 92.94 317 PRO A CA 1
ATOM 2421 C C . PRO A 1 317 ? 0.398 -20.445 29.289 1.00 92.94 317 PRO A C 1
ATOM 2423 O O . PRO A 1 317 ? 0.847 -20.751 30.388 1.00 92.94 317 PRO A O 1
ATOM 2426 N N . ASP A 1 318 ? 1.164 -20.069 28.264 1.00 90.06 318 ASP A N 1
ATOM 2427 C CA . ASP A 1 318 ? 2.621 -19.955 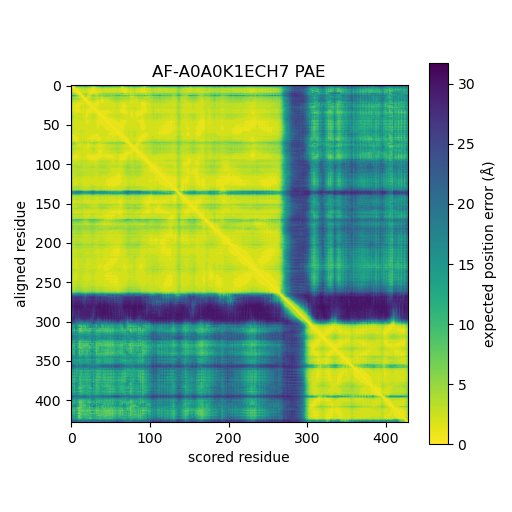28.284 1.00 90.06 318 ASP A CA 1
ATOM 2428 C C . ASP A 1 318 ? 3.015 -18.618 27.638 1.00 90.06 318 ASP A C 1
ATOM 2430 O O . ASP A 1 318 ? 3.001 -18.469 26.411 1.00 90.06 318 ASP A O 1
ATOM 2434 N N . LEU A 1 319 ? 3.326 -17.633 28.487 1.00 84.06 319 LEU A N 1
ATOM 2435 C CA . LEU A 1 319 ? 3.692 -16.282 28.056 1.00 84.06 319 LEU A CA 1
ATOM 2436 C C . LEU A 1 319 ? 5.001 -16.261 27.257 1.00 84.06 319 LEU A C 1
ATOM 2438 O O . LEU A 1 319 ? 5.148 -15.403 26.389 1.00 84.06 319 LEU A O 1
ATOM 2442 N N . ASP A 1 320 ? 5.915 -17.206 27.501 1.00 83.00 320 ASP A N 1
ATOM 2443 C CA . ASP A 1 320 ? 7.204 -17.264 26.805 1.00 83.00 320 ASP A CA 1
ATOM 2444 C C . ASP A 1 320 ? 7.020 -17.702 25.347 1.00 83.00 320 ASP A C 1
ATOM 2446 O O . ASP A 1 320 ? 7.732 -17.241 24.453 1.00 83.00 320 ASP A O 1
ATOM 2450 N N . ARG A 1 321 ? 6.027 -18.561 25.083 1.00 85.19 321 ARG A N 1
ATOM 2451 C CA . ARG A 1 321 ? 5.656 -18.970 23.718 1.00 85.19 321 ARG A CA 1
ATOM 2452 C C . ARG A 1 321 ? 4.784 -17.947 22.997 1.00 85.19 321 ARG A C 1
ATOM 2454 O O . ARG A 1 321 ? 4.773 -17.923 21.768 1.00 85.19 321 ARG A O 1
ATOM 2461 N N . GLY A 1 322 ? 4.025 -17.135 23.734 1.00 85.31 322 GLY A N 1
ATOM 2462 C CA . GLY A 1 322 ? 3.140 -16.109 23.171 1.00 85.31 322 GLY A CA 1
ATOM 2463 C C . GLY A 1 322 ? 1.944 -16.658 22.380 1.00 85.31 322 GLY A C 1
ATOM 2464 O O . GLY A 1 322 ? 1.248 -15.906 21.694 1.00 85.31 322 GLY A O 1
ATOM 2465 N N . GLU A 1 323 ? 1.672 -17.962 22.456 1.00 90.69 323 GLU A N 1
ATOM 2466 C CA . GLU A 1 323 ? 0.528 -18.567 21.783 1.00 90.69 323 GLU A CA 1
ATOM 2467 C C . GLU A 1 323 ? -0.768 -18.232 22.525 1.00 90.69 323 GLU A C 1
ATOM 2469 O O . GLU A 1 323 ? -0.894 -18.445 23.732 1.00 90.69 323 GLU A O 1
ATOM 2474 N N . CYS A 1 324 ? -1.749 -17.711 21.789 1.00 94.56 324 CYS A N 1
ATOM 2475 C CA . CYS A 1 324 ? -2.962 -17.147 22.367 1.00 94.56 324 CYS A CA 1
ATOM 2476 C C . CYS A 1 324 ? -4.229 -17.698 21.702 1.00 94.56 324 CYS A C 1
ATOM 2478 O O . CYS A 1 324 ? -4.264 -17.894 20.487 1.00 94.56 324 CYS A O 1
ATOM 2480 N N . ALA A 1 325 ? -5.289 -17.889 22.486 1.00 95.12 325 ALA A N 1
ATOM 2481 C CA . ALA A 1 325 ? -6.649 -18.122 21.998 1.00 95.12 325 ALA A CA 1
ATOM 2482 C C . ALA A 1 325 ? -7.543 -16.934 22.359 1.00 95.12 325 ALA A C 1
ATOM 2484 O O . ALA A 1 325 ? -7.536 -16.489 23.507 1.00 95.12 325 ALA A O 1
ATOM 2485 N N . ASN A 1 326 ? -8.335 -16.434 21.413 1.00 96.75 326 ASN A N 1
ATOM 2486 C CA . ASN A 1 326 ? -9.287 -15.365 21.696 1.00 96.75 326 ASN A CA 1
ATOM 2487 C C . ASN A 1 326 ? -10.432 -15.918 22.553 1.00 96.75 326 ASN A C 1
ATOM 2489 O O . ASN A 1 326 ? -10.987 -16.976 22.269 1.00 96.75 326 ASN A O 1
ATOM 2493 N N . VAL A 1 327 ? -10.772 -15.211 23.626 1.00 97.06 327 VAL A N 1
ATOM 2494 C CA . VAL A 1 327 ? -11.810 -15.620 24.581 1.00 97.06 327 VAL A CA 1
ATOM 2495 C C . VAL A 1 327 ? -12.806 -14.509 24.907 1.00 97.06 327 VAL A C 1
ATOM 2497 O O . VAL A 1 327 ? -13.714 -14.717 25.712 1.00 97.06 327 VAL A O 1
ATOM 2500 N N . GLY A 1 328 ? -12.657 -13.336 24.292 1.00 97.56 328 GLY A N 1
ATOM 2501 C CA . GLY A 1 328 ? -13.596 -12.232 24.416 1.00 97.56 328 GLY A CA 1
ATOM 2502 C C . GLY A 1 328 ? -13.129 -10.953 23.729 1.00 97.56 328 GLY A C 1
ATOM 2503 O O . GLY A 1 328 ? -12.043 -10.893 23.153 1.00 97.56 328 GLY A O 1
ATOM 2504 N N . VAL A 1 329 ? -13.958 -9.918 23.823 1.00 98.06 329 VAL A N 1
ATOM 2505 C CA . VAL A 1 329 ? -13.707 -8.575 23.292 1.00 98.06 329 VAL A CA 1
ATOM 2506 C C . VAL A 1 329 ? -14.109 -7.531 24.331 1.00 98.06 329 VAL A C 1
ATOM 2508 O O . VAL A 1 329 ? -15.137 -7.666 24.998 1.00 98.06 329 VAL A O 1
ATOM 2511 N N . VAL A 1 330 ? -13.310 -6.473 24.438 1.00 97.69 330 VAL A N 1
ATOM 2512 C CA . VAL A 1 330 ? -13.656 -5.229 25.138 1.00 97.69 330 VAL A CA 1
ATOM 2513 C C . VAL A 1 330 ? -13.830 -4.127 24.106 1.00 97.69 330 VAL A C 1
ATOM 2515 O O . VAL A 1 330 ? -12.998 -4.016 23.212 1.00 97.69 330 VAL A O 1
ATOM 2518 N N . LEU A 1 331 ? -14.865 -3.300 24.247 1.00 97.62 331 LEU A N 1
ATOM 2519 C CA . LEU A 1 331 ? -15.125 -2.121 23.423 1.00 97.62 331 LEU A CA 1
ATOM 2520 C C . LEU A 1 331 ? -15.386 -0.905 24.319 1.00 97.62 331 LEU A C 1
ATOM 2522 O O . LEU A 1 331 ? -16.234 -0.957 25.210 1.00 97.62 331 LEU A O 1
ATOM 2526 N N . SER A 1 332 ? -14.700 0.203 24.050 1.00 96.25 332 SER A N 1
ATOM 2527 C CA . SER A 1 332 ? -14.887 1.478 24.742 1.00 96.25 332 SER A CA 1
ATOM 2528 C C . SER A 1 332 ? -15.096 2.613 23.743 1.00 96.25 332 SER A C 1
ATOM 2530 O O . SER A 1 332 ? -14.329 2.761 22.791 1.00 96.25 332 SER A O 1
ATOM 2532 N N . LEU A 1 333 ? -16.133 3.421 23.964 1.00 95.88 333 LEU A N 1
ATOM 2533 C CA . LEU A 1 333 ? -16.368 4.690 23.275 1.00 95.88 333 LEU A CA 1
ATOM 2534 C C . LEU A 1 333 ? -16.515 5.787 24.332 1.00 95.88 333 LEU A C 1
ATOM 2536 O O . LEU A 1 333 ? -17.643 6.089 24.749 1.00 95.88 333 LEU A O 1
ATOM 2540 N N . PRO A 1 334 ? -15.404 6.404 24.767 1.00 91.62 334 PRO A N 1
ATOM 2541 C CA . PRO A 1 334 ? -15.440 7.427 25.807 1.00 91.62 334 PRO A CA 1
ATOM 2542 C C . PRO A 1 334 ? -16.367 8.597 25.470 1.00 91.62 334 PRO A C 1
ATOM 2544 O O . PRO A 1 334 ? -17.097 9.063 26.340 1.00 91.62 334 PRO A O 1
ATOM 2547 N N . GLU A 1 335 ? -16.403 9.015 24.200 1.00 88.94 335 GLU A N 1
ATOM 2548 C CA . GLU A 1 335 ? -17.236 10.128 23.719 1.00 88.94 335 GLU A CA 1
ATOM 2549 C C . GLU A 1 335 ? -18.743 9.879 23.884 1.00 88.94 335 GLU A C 1
ATOM 2551 O O . GLU A 1 335 ? -19.516 10.825 24.012 1.00 88.94 335 GLU A O 1
ATOM 2556 N N . ARG A 1 336 ? -19.171 8.610 23.916 1.00 92.44 336 ARG A N 1
ATOM 2557 C CA . ARG A 1 336 ? -20.571 8.207 24.135 1.00 92.44 336 ARG A CA 1
ATOM 2558 C C . ARG A 1 336 ? -20.820 7.615 25.520 1.00 92.44 336 ARG A C 1
ATOM 2560 O O . ARG A 1 336 ? -21.927 7.153 25.787 1.00 92.44 336 ARG A O 1
ATOM 2567 N N . GLY A 1 337 ? -19.802 7.574 26.382 1.00 94.12 337 GLY A N 1
ATOM 2568 C CA . GLY A 1 337 ? -19.879 6.902 27.679 1.00 94.12 337 GLY A CA 1
ATOM 2569 C C . GLY A 1 337 ? -20.204 5.408 27.576 1.00 94.12 337 GLY A C 1
ATOM 2570 O O . GLY A 1 337 ? -20.747 4.837 28.519 1.00 94.12 337 GLY A O 1
ATOM 2571 N N . PHE A 1 338 ? -19.917 4.772 26.435 1.00 96.56 338 PHE A N 1
ATOM 2572 C CA . PHE A 1 338 ? -20.158 3.344 26.263 1.00 96.56 338 PHE A CA 1
ATOM 2573 C C . PHE A 1 338 ? -18.917 2.548 26.654 1.00 96.56 338 PHE A C 1
ATOM 2575 O O . PHE A 1 338 ? -17.821 2.804 26.159 1.00 96.56 338 PHE A O 1
ATOM 2582 N N . PHE A 1 339 ? -19.125 1.522 27.472 1.00 97.69 339 PHE A N 1
ATOM 2583 C CA . PHE A 1 339 ? -18.143 0.490 27.751 1.00 97.69 339 PHE A CA 1
ATOM 2584 C C . PHE A 1 339 ? -18.835 -0.872 27.739 1.00 97.69 339 PHE A C 1
ATOM 2586 O O . PHE A 1 339 ? -19.871 -1.056 28.382 1.00 97.69 339 PHE A O 1
ATOM 2593 N N . GLY A 1 340 ? -18.271 -1.825 27.006 1.00 97.44 340 GLY A N 1
ATOM 2594 C CA . GLY A 1 340 ? -18.839 -3.152 26.851 1.00 97.44 340 GLY A CA 1
ATOM 2595 C C . GLY A 1 340 ? -17.768 -4.232 26.835 1.00 97.44 340 GLY A C 1
ATOM 2596 O O . GLY A 1 340 ? -16.694 -4.061 26.268 1.00 97.44 340 GLY A O 1
ATOM 2597 N N . VAL A 1 341 ? -18.086 -5.360 27.462 1.00 98.00 341 VAL A N 1
ATOM 2598 C CA . VAL A 1 341 ? -17.254 -6.564 27.487 1.00 98.00 341 VAL A CA 1
ATOM 2599 C C . VAL A 1 341 ? -18.137 -7.729 27.083 1.00 98.00 341 VAL A C 1
ATOM 2601 O O . VAL A 1 341 ? -19.255 -7.852 27.594 1.00 98.00 341 VAL A O 1
ATOM 2604 N N . ARG A 1 342 ? -17.639 -8.571 26.178 1.00 97.69 342 ARG A N 1
ATOM 2605 C CA . ARG A 1 342 ? -18.280 -9.832 25.806 1.00 97.69 342 ARG A CA 1
ATOM 2606 C C . ARG A 1 342 ? -17.251 -10.954 25.841 1.00 97.69 342 ARG A C 1
ATOM 2608 O O . ARG A 1 342 ? -16.254 -10.901 25.126 1.00 97.69 342 ARG A O 1
ATOM 2615 N N . LEU A 1 343 ? -17.489 -11.942 26.696 1.00 97.56 343 LEU A N 1
ATOM 2616 C CA . LEU A 1 343 ? -16.644 -13.120 26.875 1.00 97.56 343 LEU A CA 1
ATOM 2617 C C . LEU A 1 343 ? -17.297 -14.351 26.256 1.00 97.56 343 LEU A C 1
ATOM 2619 O O . LEU A 1 343 ? -18.515 -14.401 26.121 1.00 97.56 343 LEU A O 1
ATOM 2623 N N . SER A 1 344 ? -16.477 -15.340 25.907 1.00 96.50 344 SER A N 1
ATOM 2624 C CA . SER A 1 344 ? -16.968 -16.663 25.533 1.00 96.50 344 SER A CA 1
ATOM 2625 C C . SER A 1 344 ? -17.429 -17.434 26.757 1.00 96.50 344 SER A C 1
ATOM 2627 O O . SER A 1 344 ? -16.657 -17.577 27.715 1.00 96.50 344 SER A O 1
ATOM 2629 N N . ASP A 1 345 ? -18.652 -17.958 26.677 1.00 93.88 345 ASP A N 1
ATOM 2630 C CA . ASP A 1 345 ? -19.272 -18.806 27.698 1.00 93.88 345 ASP A CA 1
ATOM 2631 C C . ASP A 1 345 ? -18.597 -20.177 27.796 1.00 93.88 345 ASP A C 1
ATOM 2633 O O . ASP A 1 345 ? -18.580 -20.781 28.868 1.00 93.88 345 ASP A O 1
ATOM 2637 N N . ASP A 1 346 ? -18.004 -20.654 26.698 1.00 93.75 346 ASP A N 1
ATOM 2638 C CA . ASP A 1 346 ? -17.233 -21.891 26.676 1.00 93.75 346 ASP A CA 1
ATOM 2639 C C . ASP A 1 346 ? -15.730 -21.646 26.481 1.00 93.75 346 ASP A C 1
ATOM 2641 O O . ASP A 1 346 ? -15.262 -20.553 26.126 1.00 93.75 346 ASP A O 1
ATOM 2645 N N . ASN A 1 347 ? -14.957 -22.691 26.769 1.00 95.12 347 ASN A N 1
ATOM 2646 C CA . ASN A 1 347 ? -13.507 -22.703 26.634 1.00 95.12 347 ASN A CA 1
ATOM 2647 C C . ASN A 1 347 ? -13.029 -23.729 25.593 1.00 95.12 347 ASN A C 1
ATOM 2649 O O . ASN A 1 347 ? -11.874 -24.160 25.636 1.00 95.12 347 ASN A O 1
ATOM 2653 N N . ARG A 1 348 ? -13.889 -24.122 24.642 1.00 93.12 348 ARG A N 1
ATOM 2654 C CA . ARG A 1 348 ? -13.552 -25.140 23.632 1.00 93.12 348 ARG A CA 1
ATOM 2655 C C . ARG A 1 348 ? -12.358 -24.718 22.783 1.00 93.12 348 ARG A C 1
ATOM 2657 O O . ARG A 1 348 ? -11.535 -25.557 22.429 1.00 93.12 348 ARG A O 1
ATOM 2664 N N . VAL A 1 349 ? -12.236 -23.422 22.494 1.00 92.25 349 VAL A N 1
ATOM 2665 C CA . VAL A 1 349 ? -11.131 -22.861 21.702 1.00 92.25 349 VAL A CA 1
ATOM 2666 C C . VAL A 1 349 ? -9.781 -23.032 22.409 1.00 92.25 349 VAL A C 1
ATOM 2668 O O . VAL A 1 349 ? -8.935 -23.742 21.859 1.00 92.25 349 VAL A O 1
ATOM 2671 N N . PRO A 1 350 ? -9.564 -22.487 23.628 1.00 93.12 350 PRO A N 1
ATOM 2672 C CA . PRO A 1 350 ? -8.387 -22.811 24.431 1.00 93.12 350 PRO A CA 1
ATOM 2673 C C . PRO A 1 350 ? -8.122 -24.313 24.567 1.00 93.12 350 PRO A C 1
ATOM 2675 O O . PRO A 1 350 ? -6.994 -24.753 24.362 1.00 93.12 350 PRO A O 1
ATOM 2678 N N . GLN A 1 351 ? -9.157 -25.108 24.857 1.00 93.69 351 GLN A N 1
ATOM 2679 C CA . GLN A 1 351 ? -9.015 -26.546 25.084 1.00 93.69 351 GLN A CA 1
ATOM 2680 C C . GLN A 1 351 ? -8.496 -27.285 23.843 1.00 93.69 351 GLN A C 1
ATOM 2682 O O . GLN A 1 351 ? -7.601 -28.123 23.952 1.00 93.69 351 GLN A O 1
ATOM 2687 N N . ARG A 1 352 ? -9.041 -26.982 22.657 1.00 92.56 352 ARG A N 1
ATOM 2688 C CA . ARG A 1 352 ? -8.579 -27.574 21.391 1.00 92.56 352 ARG A CA 1
ATOM 2689 C C . ARG A 1 352 ? -7.175 -27.110 21.027 1.00 92.56 352 ARG A C 1
ATOM 2691 O O . ARG A 1 352 ? -6.407 -27.903 20.496 1.00 92.56 352 ARG A O 1
ATOM 2698 N N . ARG A 1 353 ? -6.851 -25.842 21.297 1.00 92.19 353 ARG A N 1
ATOM 2699 C CA . ARG A 1 353 ? -5.574 -25.241 20.901 1.00 92.19 353 ARG A CA 1
ATOM 2700 C C . ARG A 1 353 ? -4.400 -25.716 21.756 1.00 92.19 353 ARG A C 1
ATOM 2702 O O . ARG A 1 353 ? -3.332 -25.953 21.210 1.00 92.19 353 ARG A O 1
ATOM 2709 N N . PHE A 1 354 ? -4.598 -25.864 23.065 1.00 92.38 354 PHE A N 1
ATOM 2710 C CA . PHE A 1 354 ? -3.507 -26.114 24.017 1.00 92.38 354 PHE A CA 1
ATOM 2711 C C . PHE A 1 354 ? -3.510 -27.524 24.626 1.00 92.38 354 PHE A C 1
ATOM 2713 O O . PHE A 1 354 ? -2.594 -27.879 25.365 1.00 92.38 354 PHE A O 1
ATOM 2720 N N . GLY A 1 355 ? -4.514 -28.351 24.311 1.00 89.62 355 GLY A N 1
ATOM 2721 C CA . GLY A 1 355 ? -4.650 -29.694 24.875 1.00 89.62 355 GLY A CA 1
ATOM 2722 C C . GLY A 1 355 ? -5.007 -29.678 26.365 1.00 89.62 355 GLY A C 1
ATOM 2723 O O . GLY A 1 355 ? -5.259 -28.628 26.944 1.00 89.62 355 GLY A O 1
ATOM 2724 N N . ARG A 1 356 ? -5.070 -30.855 27.002 1.00 82.31 356 ARG A N 1
ATOM 2725 C CA . ARG A 1 356 ? -5.477 -30.980 28.418 1.00 82.31 356 ARG A CA 1
ATOM 2726 C C . ARG A 1 356 ? -4.407 -30.523 29.410 1.00 82.31 356 ARG A C 1
ATOM 2728 O O . ARG A 1 356 ? -4.760 -30.052 30.482 1.00 82.31 356 ARG A O 1
ATOM 2735 N N . ASP A 1 357 ? -3.131 -30.641 29.056 1.00 80.06 357 ASP A N 1
ATOM 2736 C CA . ASP A 1 357 ? -2.032 -30.376 29.993 1.00 80.06 357 ASP A CA 1
ATOM 2737 C C . ASP A 1 357 ? -1.726 -28.874 30.141 1.00 80.06 357 ASP A C 1
ATOM 2739 O O . ASP A 1 357 ? -1.200 -28.446 31.165 1.00 80.06 357 ASP A O 1
ATOM 2743 N N . GLY A 1 358 ? -2.098 -28.056 29.149 1.00 75.38 358 GLY A N 1
ATOM 2744 C CA . GLY A 1 358 ? -1.941 -26.595 29.170 1.00 75.38 358 GLY A CA 1
ATOM 2745 C C . GLY A 1 358 ? -3.199 -25.826 29.587 1.00 75.38 358 GLY A C 1
ATOM 2746 O O . GLY A 1 358 ? -3.230 -24.599 29.484 1.00 75.38 358 GLY A O 1
ATOM 2747 N N . PHE A 1 359 ? -4.264 -26.519 30.002 1.00 85.38 359 PHE A N 1
ATOM 2748 C CA . PHE A 1 359 ? -5.600 -25.936 30.094 1.00 85.38 359 PHE A CA 1
ATOM 2749 C C . PHE A 1 359 ? -6.399 -26.468 31.293 1.00 85.38 359 PHE A C 1
ATOM 2751 O O . PHE A 1 359 ? -6.711 -27.653 31.381 1.00 85.38 359 PHE A O 1
ATOM 2758 N N . ASP A 1 360 ? -6.803 -25.558 32.180 1.00 91.06 360 ASP A N 1
ATOM 2759 C CA . ASP A 1 360 ? -7.731 -25.821 33.285 1.00 91.06 360 ASP A CA 1
ATOM 2760 C C . ASP A 1 360 ? -9.018 -25.010 33.066 1.00 91.06 360 ASP A C 1
ATOM 2762 O O . ASP A 1 360 ? -9.024 -23.778 33.159 1.00 91.06 360 ASP A O 1
ATOM 2766 N N . ASP A 1 361 ? -10.106 -25.717 32.752 1.00 92.00 361 ASP A N 1
ATOM 2767 C CA . ASP A 1 361 ? -11.407 -25.142 32.395 1.00 92.00 361 ASP A CA 1
ATOM 2768 C C . ASP A 1 361 ? -12.044 -24.335 33.533 1.00 92.00 361 ASP A C 1
ATOM 2770 O O . ASP A 1 361 ? -12.531 -23.215 33.334 1.00 92.00 361 ASP A O 1
ATOM 2774 N N . ALA A 1 362 ? -12.001 -24.880 34.750 1.00 93.62 362 ALA A N 1
ATOM 2775 C CA . ALA A 1 362 ? -12.584 -24.240 35.920 1.00 93.62 362 ALA A CA 1
ATOM 2776 C C . ALA A 1 362 ? -11.796 -22.975 36.274 1.00 93.62 362 ALA A C 1
ATOM 2778 O O . ALA A 1 362 ? -12.382 -21.915 36.528 1.00 93.62 362 ALA A O 1
ATOM 2779 N N . ARG A 1 363 ? -10.462 -23.062 36.220 1.00 93.12 363 ARG A N 1
ATOM 2780 C CA . ARG A 1 363 ? -9.579 -21.924 36.472 1.00 93.12 363 ARG A CA 1
ATOM 2781 C C . ARG A 1 363 ? -9.742 -20.830 35.422 1.00 93.12 363 ARG A C 1
ATOM 2783 O O . ARG A 1 363 ? -9.813 -19.661 35.801 1.00 93.12 363 ARG A O 1
ATOM 2790 N N . LEU A 1 364 ? -9.842 -21.172 34.133 1.00 94.19 364 LEU A N 1
ATOM 2791 C CA . LEU A 1 364 ? -10.063 -20.172 33.085 1.00 94.19 364 LEU A CA 1
ATOM 2792 C C . LEU A 1 364 ? -11.422 -19.488 33.244 1.00 94.19 364 LEU A C 1
ATOM 2794 O O . LEU A 1 364 ? -11.505 -18.266 33.150 1.00 94.19 364 LEU A O 1
ATOM 2798 N N . THR A 1 365 ? -12.476 -20.248 33.539 1.00 95.50 365 THR A N 1
ATOM 2799 C CA . THR A 1 365 ? -13.820 -19.698 33.773 1.00 95.50 365 THR A CA 1
ATOM 2800 C C . THR A 1 365 ? -13.835 -18.728 34.955 1.00 95.50 365 THR A C 1
ATOM 2802 O O . THR A 1 365 ? -14.422 -17.646 34.872 1.00 95.50 365 THR A O 1
ATOM 2805 N N . LEU A 1 366 ? -13.147 -19.072 36.047 1.00 93.44 366 LEU A N 1
ATOM 2806 C CA . LEU A 1 366 ? -13.001 -18.185 37.199 1.00 93.44 366 LEU A CA 1
ATOM 2807 C C . LEU A 1 366 ? -12.207 -16.919 36.841 1.00 93.44 366 LEU A C 1
ATOM 2809 O O . LEU A 1 366 ? -12.638 -15.813 37.170 1.00 93.44 366 LEU A O 1
ATOM 2813 N N . ALA A 1 367 ? -11.087 -17.070 36.130 1.00 93.75 367 ALA A N 1
ATOM 2814 C CA . ALA A 1 367 ? -10.249 -15.953 35.700 1.00 93.75 367 ALA A CA 1
ATOM 2815 C C . ALA A 1 367 ? -11.007 -14.993 34.767 1.00 93.75 367 ALA A C 1
ATOM 2817 O O . ALA A 1 367 ? -10.935 -13.779 34.948 1.00 93.75 367 ALA A O 1
ATOM 2818 N N . LYS A 1 368 ? -11.794 -15.532 33.826 1.00 95.62 368 LYS A N 1
ATOM 2819 C CA . LYS A 1 368 ? -12.685 -14.780 32.931 1.00 95.62 368 LYS A CA 1
ATOM 2820 C C . LYS A 1 368 ? -13.659 -13.903 33.715 1.00 95.62 368 LYS A C 1
ATOM 2822 O O . LYS A 1 368 ? -13.713 -12.699 33.483 1.00 95.62 368 LYS A O 1
ATOM 2827 N N . ARG A 1 369 ? -14.377 -14.485 34.682 1.00 95.56 369 ARG A N 1
ATOM 2828 C CA . ARG A 1 369 ? -15.348 -13.760 35.523 1.00 95.56 369 ARG A CA 1
ATOM 2829 C C . ARG A 1 369 ? -14.689 -12.679 36.377 1.00 95.56 369 ARG A C 1
ATOM 2831 O O . ARG A 1 369 ? -15.219 -11.577 36.489 1.00 95.56 369 ARG A O 1
ATOM 2838 N N . ALA A 1 370 ? -13.528 -12.978 36.961 1.00 93.81 370 ALA A N 1
ATOM 2839 C CA . ALA A 1 370 ? -12.779 -12.011 37.759 1.00 93.81 370 ALA A CA 1
ATOM 2840 C C . ALA A 1 370 ? -12.313 -10.815 36.909 1.00 93.81 370 ALA A C 1
ATOM 2842 O O . ALA A 1 370 ? -12.486 -9.662 37.311 1.00 93.81 370 ALA A O 1
ATOM 2843 N N . LEU A 1 371 ? -11.773 -11.086 35.717 1.00 94.62 371 LEU A N 1
ATOM 2844 C CA . LEU A 1 371 ? -11.343 -10.052 34.780 1.00 94.62 371 LEU A CA 1
ATOM 2845 C C . LEU A 1 371 ? -12.529 -9.226 34.268 1.00 94.62 371 LEU A C 1
ATOM 2847 O O . LEU A 1 371 ? -12.447 -8.003 34.244 1.00 94.62 371 LEU A O 1
ATOM 2851 N N . GLU A 1 372 ? -13.651 -9.864 33.927 1.00 96.19 372 GLU A N 1
ATOM 2852 C CA . GLU A 1 372 ? -14.875 -9.171 33.517 1.00 96.19 372 GLU A CA 1
ATOM 2853 C C . GLU A 1 372 ? -15.380 -8.205 34.589 1.00 96.19 372 GLU A C 1
ATOM 2855 O O . GLU A 1 372 ? -15.688 -7.054 34.277 1.00 96.19 372 GLU A O 1
ATOM 2860 N N . GLY A 1 373 ? -15.439 -8.645 35.850 1.00 96.19 373 GLY A N 1
ATOM 2861 C CA . GLY A 1 373 ? -15.870 -7.800 36.963 1.00 96.19 373 GLY A CA 1
ATOM 2862 C C . GLY A 1 373 ? -15.014 -6.540 37.084 1.00 96.19 373 GLY A C 1
ATOM 2863 O O . GLY A 1 373 ? -15.541 -5.432 37.179 1.00 96.19 373 GLY A O 1
ATOM 2864 N N . ARG A 1 374 ? -13.692 -6.695 36.982 1.00 95.94 374 ARG A N 1
ATOM 2865 C CA . ARG A 1 374 ? -12.746 -5.575 37.025 1.00 95.94 374 ARG A CA 1
ATOM 2866 C C . ARG A 1 374 ? -12.848 -4.656 35.815 1.00 95.94 374 ARG A C 1
ATOM 2868 O O . ARG A 1 374 ? -12.858 -3.440 35.976 1.00 95.94 374 ARG A O 1
ATOM 2875 N N . LEU A 1 375 ? -12.984 -5.220 34.617 1.00 95.19 375 LEU A N 1
ATOM 2876 C CA . LEU A 1 375 ? -13.224 -4.448 33.401 1.00 95.19 375 LEU A CA 1
ATOM 2877 C C . LEU A 1 375 ? -14.501 -3.616 33.526 1.00 95.19 375 LEU A C 1
ATOM 2879 O O . LEU A 1 375 ? -14.487 -2.433 33.215 1.00 95.19 375 LEU A O 1
ATOM 2883 N N . ARG A 1 376 ? -15.599 -4.197 34.020 1.00 96.50 376 ARG A N 1
ATOM 2884 C CA . ARG A 1 376 ? -16.867 -3.476 34.224 1.00 96.50 376 ARG A CA 1
ATOM 2885 C C . ARG A 1 376 ? -16.760 -2.383 35.289 1.00 96.50 376 ARG A C 1
ATOM 2887 O O . ARG A 1 376 ? -17.474 -1.390 35.191 1.00 96.50 376 ARG A O 1
ATOM 2894 N N . GLN A 1 377 ? -15.879 -2.553 36.273 1.00 96.12 377 GLN A N 1
ATOM 2895 C CA . GLN A 1 377 ? -15.634 -1.568 37.323 1.00 96.12 377 GLN A CA 1
ATOM 2896 C C . GLN A 1 377 ? -14.756 -0.399 36.847 1.00 96.12 377 GLN A C 1
ATOM 2898 O O . GLN A 1 377 ? -15.095 0.756 37.094 1.00 96.12 377 GLN A O 1
ATOM 2903 N N . GLU A 1 378 ? -13.633 -0.677 36.181 1.00 95.38 378 GLU A N 1
ATOM 2904 C CA . GLU A 1 378 ? -12.640 0.339 35.792 1.00 95.38 378 GLU A CA 1
ATOM 2905 C C . GL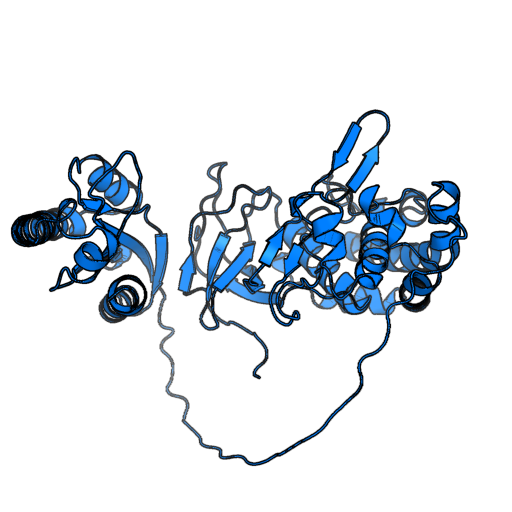U A 1 378 ? -12.899 0.931 34.397 1.00 95.38 378 GLU A C 1
ATOM 2907 O O . GLU A 1 378 ? -12.658 2.115 34.160 1.00 95.38 378 GLU A O 1
ATOM 2912 N N . GLY A 1 379 ? -13.422 0.120 33.479 1.00 93.00 379 GLY A N 1
ATOM 2913 C CA . GLY A 1 379 ? -13.615 0.435 32.066 1.00 93.00 379 GLY A CA 1
ATOM 2914 C C . GLY A 1 379 ? -14.396 1.715 31.761 1.00 93.00 379 GLY A C 1
ATOM 2915 O O . GLY A 1 379 ? -13.948 2.494 30.918 1.00 93.00 379 GLY A O 1
ATOM 2916 N N . PRO A 1 380 ? -15.520 2.007 32.448 1.00 95.69 380 PRO A N 1
ATOM 2917 C CA . PRO A 1 380 ? -16.284 3.239 32.222 1.00 95.69 380 PRO A CA 1
ATOM 2918 C C . PRO A 1 380 ? -15.499 4.540 32.475 1.00 95.69 380 PRO A C 1
ATOM 2920 O O . PRO A 1 380 ? -15.882 5.606 31.978 1.00 95.69 380 PRO A O 1
ATOM 2923 N N . ALA A 1 381 ? -14.408 4.477 33.248 1.00 93.19 381 ALA A N 1
ATOM 2924 C CA . ALA A 1 381 ? -13.547 5.624 33.525 1.00 93.19 381 ALA A CA 1
ATOM 2925 C C . ALA A 1 381 ? -12.503 5.879 32.425 1.00 93.19 381 ALA A C 1
ATOM 2927 O O . ALA A 1 381 ? -11.890 6.946 32.417 1.00 93.19 381 ALA A O 1
ATOM 2928 N N . TRP A 1 382 ? -12.298 4.940 31.499 1.00 92.56 382 TRP A N 1
ATOM 2929 C CA . TRP A 1 382 ? -11.295 5.074 30.447 1.00 92.56 382 TRP A CA 1
ATOM 2930 C C . TRP A 1 382 ? -11.677 6.153 29.436 1.00 92.56 382 TRP A C 1
ATOM 2932 O O . TRP A 1 382 ? -12.831 6.292 29.020 1.00 92.56 382 TRP A O 1
ATOM 2942 N N . ARG A 1 383 ? -10.677 6.941 29.054 1.00 90.69 383 ARG A N 1
ATOM 2943 C CA . ARG A 1 383 ? -10.767 8.075 28.133 1.00 90.69 383 ARG A CA 1
ATOM 2944 C C . ARG A 1 383 ? -9.900 7.886 26.898 1.00 90.69 383 ARG A C 1
ATOM 2946 O O . ARG A 1 383 ? -10.161 8.536 25.892 1.00 90.69 383 ARG A O 1
ATOM 2953 N N . SER A 1 384 ? -8.917 6.991 26.942 1.00 88.88 384 SER A N 1
ATOM 2954 C CA . SER A 1 384 ? -8.033 6.726 25.809 1.00 88.88 384 SER A CA 1
ATOM 2955 C C . SER A 1 384 ? -7.618 5.258 25.699 1.00 88.88 384 SER A C 1
ATOM 2957 O O . SER A 1 384 ? -7.782 4.460 26.623 1.00 88.88 384 SER A O 1
ATOM 2959 N N . ALA A 1 385 ? -7.019 4.918 24.557 1.00 84.50 385 ALA A N 1
ATOM 2960 C CA . ALA A 1 385 ? -6.341 3.644 24.342 1.00 84.50 385 ALA A CA 1
ATOM 2961 C C . ALA A 1 385 ? -5.233 3.382 25.389 1.00 84.50 385 ALA A C 1
ATOM 2963 O O . ALA A 1 385 ? -5.012 2.237 25.783 1.00 84.50 385 ALA A O 1
ATOM 2964 N N . ASP A 1 386 ? -4.589 4.434 25.906 1.00 85.00 386 ASP A N 1
ATOM 2965 C CA . ASP A 1 386 ? -3.555 4.308 26.939 1.00 85.00 386 ASP A CA 1
ATOM 2966 C C . ASP A 1 386 ? -4.111 3.825 28.277 1.00 85.00 386 ASP A C 1
ATOM 2968 O O . ASP A 1 386 ? -3.411 3.133 29.014 1.00 85.00 386 ASP A O 1
ATOM 2972 N N . ASP A 1 387 ? -5.363 4.146 28.612 1.00 90.19 387 ASP A N 1
ATOM 2973 C CA . ASP A 1 387 ? -6.000 3.619 29.822 1.00 90.19 387 ASP A CA 1
ATOM 2974 C C . ASP A 1 387 ? -6.147 2.101 29.754 1.00 90.19 387 ASP A C 1
ATOM 2976 O O . ASP A 1 387 ? -5.804 1.398 30.708 1.00 90.19 387 ASP A O 1
ATOM 2980 N N . LEU A 1 388 ? -6.568 1.598 28.592 1.00 88.56 388 LEU A N 1
ATOM 2981 C CA . LEU A 1 388 ? -6.666 0.168 28.331 1.00 88.56 388 LEU A CA 1
ATOM 2982 C C . LEU A 1 388 ? -5.286 -0.500 28.358 1.00 88.56 388 LEU A C 1
ATOM 2984 O O . LEU A 1 388 ? -5.139 -1.555 28.967 1.00 88.56 388 LEU A O 1
ATOM 2988 N N . LEU A 1 389 ? -4.260 0.123 27.769 1.00 84.50 389 LEU A N 1
ATOM 2989 C CA . LEU A 1 389 ? -2.879 -0.372 27.840 1.00 84.50 389 LEU A CA 1
ATOM 2990 C C . LEU A 1 389 ? -2.344 -0.391 29.276 1.00 84.50 389 LEU A C 1
ATOM 2992 O O . LEU A 1 389 ? -1.685 -1.349 29.680 1.00 84.50 389 LEU A O 1
ATOM 2996 N N . ARG A 1 390 ? -2.628 0.648 30.070 1.00 89.19 390 ARG A N 1
ATOM 2997 C CA . ARG A 1 390 ? -2.254 0.700 31.490 1.00 89.19 390 ARG A CA 1
ATOM 2998 C C . ARG A 1 390 ? -2.948 -0.391 32.291 1.00 89.19 390 ARG A C 1
ATOM 3000 O O . ARG A 1 390 ? -2.307 -0.980 33.155 1.00 89.19 390 ARG A O 1
ATOM 3007 N N . PHE A 1 391 ? -4.219 -0.664 32.009 1.00 91.56 391 PHE A N 1
ATOM 3008 C CA . PHE A 1 391 ? -4.934 -1.779 32.617 1.00 91.56 391 PHE A CA 1
ATOM 3009 C C . PHE A 1 391 ? -4.325 -3.121 32.194 1.00 91.56 391 PHE A C 1
ATOM 3011 O O . PHE A 1 391 ? -3.977 -3.918 33.057 1.00 91.56 391 PHE A O 1
ATOM 3018 N N . ALA A 1 392 ? -4.091 -3.333 30.896 1.00 86.31 392 ALA A N 1
ATOM 3019 C CA . ALA A 1 392 ? -3.492 -4.556 30.361 1.00 86.31 392 ALA A CA 1
ATOM 3020 C C . ALA A 1 392 ? -2.128 -4.874 30.995 1.00 86.31 392 ALA A C 1
ATOM 3022 O O . ALA A 1 392 ? -1.848 -6.022 31.307 1.00 86.31 392 ALA A O 1
ATOM 3023 N N . ARG A 1 393 ? -1.298 -3.854 31.252 1.00 84.81 393 ARG A N 1
ATOM 3024 C CA . ARG A 1 393 ? 0.011 -4.014 31.912 1.00 84.81 393 ARG A CA 1
ATOM 3025 C C . ARG A 1 393 ? -0.069 -4.364 33.398 1.00 84.81 393 ARG A C 1
ATOM 3027 O O . ARG A 1 393 ? 0.916 -4.847 33.946 1.00 84.81 393 ARG A O 1
ATOM 3034 N N . LYS A 1 394 ? -1.193 -4.085 34.065 1.00 85.38 394 LYS A N 1
ATOM 3035 C CA . LYS A 1 394 ? -1.415 -4.496 35.461 1.00 85.38 394 LYS A CA 1
ATOM 3036 C C . LYS A 1 394 ? -1.809 -5.973 35.562 1.00 85.38 394 LYS A C 1
ATOM 3038 O O . LYS A 1 394 ? -1.691 -6.547 36.642 1.00 85.38 394 LYS A O 1
ATOM 3043 N N . GLU A 1 395 ? -2.227 -6.588 34.453 1.00 80.25 395 GLU A N 1
ATOM 3044 C CA . GLU A 1 395 ? -2.624 -7.991 34.415 1.00 80.25 395 GLU A CA 1
ATOM 3045 C C . GLU A 1 395 ? -1.417 -8.914 34.293 1.00 80.25 395 GLU A C 1
ATOM 3047 O O . GLU A 1 395 ? -0.818 -9.047 33.233 1.00 80.25 395 GLU A O 1
ATOM 3052 N N . GLY A 1 396 ? -1.076 -9.585 35.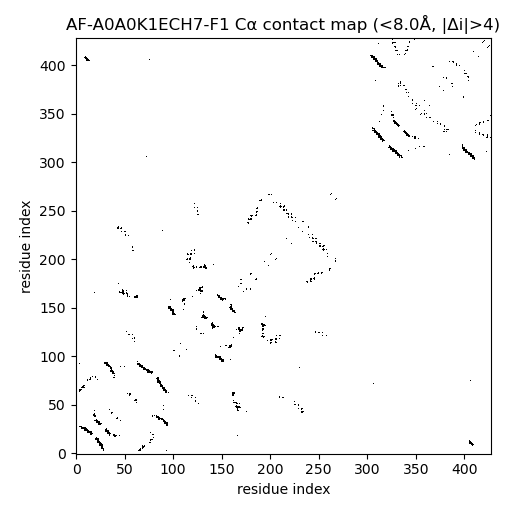392 1.00 62.78 396 GLY A N 1
ATOM 3053 C CA . GLY A 1 396 ? -0.011 -10.593 35.447 1.00 62.78 396 GLY A CA 1
ATOM 3054 C C . GLY A 1 396 ? -0.497 -12.037 35.291 1.00 62.78 396 GLY A C 1
ATOM 3055 O O . GLY A 1 396 ? 0.111 -12.937 35.862 1.00 62.78 396 GLY A O 1
ATOM 3056 N N . ASN A 1 397 ? -1.613 -12.275 34.595 1.00 83.44 397 ASN A N 1
ATOM 3057 C CA . ASN A 1 397 ? -2.266 -13.589 34.537 1.00 83.44 397 ASN A CA 1
ATOM 3058 C C . ASN A 1 397 ? -2.220 -14.204 33.128 1.00 83.44 397 ASN A C 1
ATOM 3060 O O . ASN A 1 397 ? -1.837 -13.558 32.161 1.00 83.44 397 ASN A O 1
ATOM 3064 N N . HIS A 1 398 ? -2.708 -15.442 32.987 1.00 90.12 398 HIS A N 1
ATOM 3065 C CA . HIS A 1 398 ? -2.858 -16.120 31.685 1.00 90.12 398 HIS A CA 1
ATOM 3066 C C . HIS A 1 398 ? -3.934 -15.484 30.781 1.00 90.12 398 HIS A C 1
ATOM 3068 O O . HIS A 1 398 ? -4.225 -16.003 29.708 1.00 90.12 398 HIS A O 1
ATOM 3074 N N . LEU A 1 399 ? -4.587 -14.408 31.226 1.00 93.44 399 LEU A N 1
ATOM 3075 C CA . LEU A 1 399 ? -5.503 -13.614 30.418 1.00 93.44 399 LEU A CA 1
ATOM 3076 C C . LEU A 1 399 ? -4.829 -12.286 30.103 1.00 93.44 399 LEU A C 1
ATOM 3078 O O . LEU A 1 399 ? -4.556 -11.503 31.010 1.00 93.44 399 LEU A O 1
ATOM 3082 N N . ILE A 1 400 ? -4.601 -12.042 28.819 1.00 94.00 400 ILE A N 1
ATOM 3083 C CA . ILE A 1 400 ? -3.978 -10.824 28.317 1.00 94.00 400 ILE A CA 1
ATOM 3084 C C . ILE A 1 400 ? -4.973 -10.044 27.460 1.00 94.00 400 ILE A C 1
ATOM 3086 O O . ILE A 1 400 ? -5.869 -10.607 26.829 1.00 94.00 400 ILE A O 1
ATOM 3090 N N . LEU A 1 401 ? -4.809 -8.727 27.434 1.00 94.06 401 LEU A N 1
ATOM 3091 C CA . LEU A 1 401 ? -5.490 -7.855 26.485 1.00 94.06 401 LEU A CA 1
ATOM 3092 C C . LEU A 1 401 ? -4.542 -7.564 25.326 1.00 94.06 401 LEU A C 1
ATOM 3094 O O . LEU A 1 401 ? -3.406 -7.145 25.548 1.00 94.06 401 LEU A O 1
ATOM 3098 N N . SER A 1 402 ? -5.017 -7.741 24.094 1.00 91.94 402 SER A N 1
ATOM 3099 C CA . SER A 1 402 ? -4.273 -7.284 22.921 1.00 91.94 402 SER A CA 1
ATOM 3100 C C . SER A 1 402 ? -4.108 -5.762 22.948 1.00 91.94 402 SER A C 1
ATOM 3102 O O . SER A 1 402 ? -4.896 -5.053 23.585 1.00 91.94 402 SER A O 1
ATOM 3104 N N . ALA A 1 403 ? -3.153 -5.241 22.176 1.00 86.06 403 ALA A N 1
ATOM 3105 C CA . ALA A 1 403 ? -3.070 -3.805 21.927 1.00 86.06 403 ALA A CA 1
ATOM 3106 C C . ALA A 1 403 ? -4.432 -3.251 21.428 1.00 86.06 403 ALA A C 1
ATOM 3108 O O . ALA A 1 403 ? -5.101 -3.936 20.637 1.00 86.06 403 ALA A O 1
ATOM 3109 N N . PRO A 1 404 ? -4.865 -2.069 21.915 1.00 90.50 404 PRO A N 1
ATOM 3110 C CA . PRO A 1 404 ? -6.098 -1.418 21.479 1.00 90.50 404 PRO A CA 1
ATOM 3111 C C . PRO A 1 404 ? -6.059 -1.121 19.987 1.00 90.50 404 PRO A C 1
ATOM 3113 O O . PRO A 1 404 ? -5.079 -0.588 19.478 1.00 90.50 404 PRO A O 1
ATOM 3116 N N . ARG A 1 405 ? -7.167 -1.389 19.303 1.00 88.62 405 ARG A N 1
ATOM 3117 C CA . ARG A 1 405 ? -7.388 -1.025 17.900 1.00 88.62 405 ARG A CA 1
ATOM 3118 C C . ARG A 1 405 ? -8.476 0.030 17.811 1.00 88.62 405 ARG A C 1
ATOM 3120 O O . ARG A 1 405 ? -9.478 -0.068 18.519 1.00 88.62 405 ARG A O 1
ATOM 3127 N N . THR A 1 406 ? -8.300 1.022 16.941 1.00 87.12 406 THR A N 1
ATOM 3128 C CA . THR A 1 406 ? -9.297 2.088 16.748 1.00 87.12 406 THR A CA 1
ATOM 3129 C C . THR A 1 406 ? -10.445 1.573 15.882 1.00 87.12 406 THR A C 1
ATOM 3131 O O . THR A 1 406 ? -10.210 0.959 14.843 1.00 87.12 406 THR A O 1
ATOM 3134 N N . VAL A 1 407 ? -11.685 1.847 16.280 1.00 91.62 407 VAL A N 1
ATOM 3135 C CA . VAL A 1 407 ? -12.903 1.494 15.534 1.00 91.62 407 VAL A CA 1
ATOM 3136 C C . VAL A 1 407 ? -13.795 2.721 15.369 1.00 91.62 407 VAL A C 1
ATOM 3138 O O . VAL A 1 407 ? -13.863 3.564 16.265 1.00 91.62 407 VAL A O 1
ATOM 3141 N N . LEU A 1 408 ? -14.465 2.824 14.224 1.00 88.69 408 LEU A N 1
ATOM 3142 C CA . LEU A 1 408 ? -15.491 3.822 13.941 1.00 88.69 408 LEU A CA 1
ATOM 3143 C C . LEU A 1 408 ? -16.828 3.103 13.820 1.00 88.69 408 LEU A C 1
ATOM 3145 O O . LEU A 1 408 ? -16.961 2.181 13.018 1.00 88.69 408 LEU A O 1
ATOM 3149 N N . LEU A 1 409 ? -17.804 3.483 14.640 1.00 92.88 409 LEU A N 1
ATOM 3150 C CA . LEU A 1 409 ? -19.068 2.753 14.688 1.00 92.88 409 LEU A CA 1
ATOM 3151 C C . LEU A 1 409 ? -20.256 3.637 15.060 1.00 92.88 409 LEU A C 1
ATOM 3153 O O . LEU A 1 409 ? -20.114 4.688 15.692 1.00 92.88 409 LEU A O 1
ATOM 3157 N N . GLU A 1 410 ? -21.438 3.176 14.658 1.00 89.75 410 GLU A N 1
ATOM 3158 C CA . GLU A 1 410 ? -22.719 3.841 14.904 1.00 89.75 410 GLU A CA 1
ATOM 3159 C C . GLU A 1 410 ? -23.424 3.274 16.137 1.00 89.75 410 GLU A C 1
ATOM 3161 O O . GLU A 1 410 ? -23.819 4.038 17.017 1.00 89.75 410 GLU A O 1
ATOM 3166 N N . ASP A 1 411 ? -23.547 1.947 16.234 1.00 94.62 411 ASP A N 1
ATOM 3167 C CA . ASP A 1 411 ? -24.156 1.254 17.372 1.00 94.62 411 ASP A CA 1
ATOM 3168 C C . ASP A 1 411 ? -23.098 0.424 18.120 1.00 94.62 411 ASP A C 1
ATOM 3170 O O . ASP A 1 411 ? -22.678 -0.634 17.638 1.00 94.62 411 ASP A O 1
ATOM 3174 N N . PRO A 1 412 ? -22.662 0.862 19.316 1.00 96.00 412 PRO A N 1
ATOM 3175 C CA . PRO A 1 412 ? -21.630 0.158 20.067 1.00 96.00 412 PRO A CA 1
ATOM 3176 C C . PRO A 1 412 ? -22.048 -1.229 20.558 1.00 96.00 412 PRO A C 1
ATOM 3178 O O . PRO A 1 412 ? -21.191 -2.094 20.726 1.00 96.00 412 PRO A O 1
ATOM 3181 N N . ARG A 1 413 ? -23.340 -1.484 20.790 1.00 96.69 413 ARG A N 1
ATOM 3182 C CA . ARG A 1 413 ? -23.802 -2.808 21.231 1.00 96.69 413 ARG A CA 1
ATOM 3183 C C . ARG A 1 413 ? -23.802 -3.787 20.069 1.00 96.69 413 ARG A C 1
ATOM 3185 O O . ARG A 1 413 ? -23.306 -4.904 20.220 1.00 96.69 413 ARG A O 1
ATOM 3192 N N . ALA A 1 414 ? -24.330 -3.358 18.924 1.00 95.44 414 ALA A N 1
ATOM 3193 C CA . ALA A 1 414 ? -24.296 -4.157 17.707 1.00 95.44 414 ALA A CA 1
ATOM 3194 C C . ALA A 1 414 ? -22.848 -4.449 17.287 1.00 95.44 414 ALA A C 1
ATOM 3196 O O . ALA A 1 414 ? -22.519 -5.603 17.011 1.00 95.44 4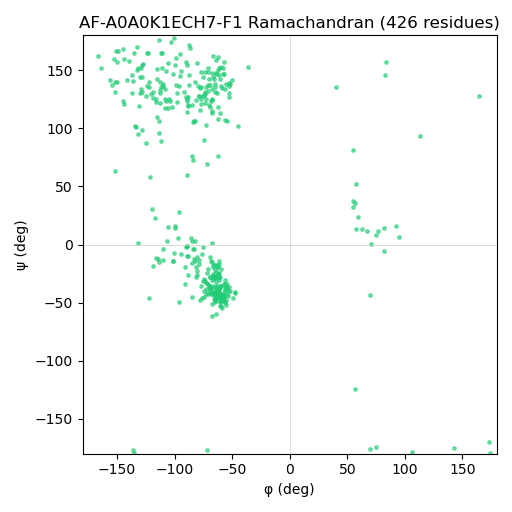14 ALA A O 1
ATOM 3197 N N . GLU A 1 415 ? -21.961 -3.448 17.334 1.00 95.88 415 GLU A N 1
ATOM 3198 C CA . GLU A 1 415 ? -20.556 -3.635 16.961 1.00 95.88 415 GLU A CA 1
ATOM 3199 C C . GLU A 1 415 ? -19.798 -4.521 17.960 1.00 95.88 415 GLU A C 1
ATOM 3201 O O . GLU A 1 415 ? -19.035 -5.381 17.528 1.00 95.88 415 GLU A O 1
ATOM 3206 N N . LEU A 1 416 ? -20.032 -4.408 19.277 1.00 97.62 416 LEU A N 1
ATOM 3207 C CA . LEU A 1 416 ? -19.444 -5.332 20.263 1.00 97.62 416 LEU A CA 1
ATOM 3208 C C . LEU A 1 416 ? -19.813 -6.789 19.953 1.00 97.62 416 LEU A C 1
ATOM 3210 O O . LEU A 1 416 ? -18.960 -7.675 20.003 1.00 97.62 416 LEU A O 1
ATOM 3214 N N . ASN A 1 417 ? -21.079 -7.029 19.608 1.00 96.31 417 ASN A N 1
ATOM 3215 C CA . ASN A 1 417 ? -21.548 -8.351 19.218 1.00 96.31 417 ASN A CA 1
ATOM 3216 C C . ASN A 1 417 ? -20.896 -8.807 17.908 1.00 96.31 417 ASN A C 1
ATOM 3218 O O . ASN A 1 417 ? -20.365 -9.910 17.852 1.00 96.31 417 ASN A O 1
ATOM 3222 N N . GLY A 1 418 ? -20.856 -7.949 16.886 1.00 93.88 418 GLY A N 1
ATOM 3223 C CA . GLY A 1 418 ? -20.213 -8.260 15.608 1.00 93.88 418 GLY A CA 1
ATOM 3224 C C . GLY A 1 418 ? -18.709 -8.532 15.729 1.00 93.88 418 GLY A C 1
ATOM 3225 O O . GLY A 1 418 ? -18.189 -9.434 15.075 1.00 93.88 418 GLY A O 1
ATOM 3226 N N . LEU A 1 419 ? -17.994 -7.793 16.583 1.00 94.75 419 LEU A N 1
ATOM 3227 C CA . LEU A 1 419 ? -16.586 -8.052 16.897 1.00 94.75 419 LEU A CA 1
ATOM 3228 C C . LEU A 1 419 ? -16.409 -9.406 17.583 1.00 94.75 419 LEU A C 1
ATOM 3230 O O . LEU A 1 419 ? -15.512 -10.153 17.200 1.00 94.75 419 LEU A O 1
ATOM 3234 N N . TYR A 1 420 ? -17.265 -9.739 18.550 1.00 96.38 420 TYR A N 1
ATOM 3235 C CA . TYR A 1 420 ? -17.232 -11.036 19.219 1.00 96.38 420 TYR A CA 1
ATOM 3236 C C . TYR A 1 420 ? -17.454 -12.194 18.235 1.00 96.38 420 TYR A C 1
ATOM 3238 O O . TYR A 1 420 ? -16.646 -13.121 18.199 1.00 96.38 420 TYR A O 1
ATOM 3246 N N . GLU A 1 421 ? -18.482 -12.118 17.385 1.00 93.75 421 GLU A N 1
ATOM 3247 C CA . GLU A 1 421 ? -18.755 -13.174 16.400 1.00 93.75 421 GLU A CA 1
ATOM 3248 C C . GLU A 1 421 ? -17.574 -13.361 15.433 1.00 93.75 421 GLU A C 1
ATOM 3250 O O . GLU A 1 421 ? -17.117 -14.477 15.201 1.00 93.75 421 GLU A O 1
ATOM 3255 N N . ARG A 1 422 ? -17.012 -12.262 14.912 1.00 91.38 422 ARG A N 1
ATOM 3256 C CA . ARG A 1 422 ? -15.912 -12.319 13.934 1.00 91.38 422 ARG A CA 1
ATOM 3257 C C . ARG A 1 422 ? -14.567 -12.737 14.526 1.00 91.38 422 ARG A C 1
ATOM 3259 O O . ARG A 1 422 ? -13.757 -13.301 13.803 1.00 91.38 422 ARG A O 1
ATOM 3266 N N . LEU A 1 423 ? -14.276 -12.379 15.776 1.00 93.19 423 LEU A N 1
ATOM 3267 C CA . LEU A 1 423 ? -12.916 -12.476 16.328 1.00 93.19 423 LEU A CA 1
ATOM 3268 C C . LEU A 1 423 ? -12.779 -13.501 17.456 1.00 93.19 423 LEU A C 1
ATOM 3270 O O . LEU A 1 423 ? -11.659 -13.815 17.844 1.00 93.19 423 LEU A O 1
ATOM 3274 N N . VAL A 1 424 ? -13.893 -13.995 17.996 1.00 93.31 424 VAL A N 1
ATOM 3275 C CA . VAL A 1 424 ? -13.909 -14.988 19.079 1.00 93.31 424 VAL A CA 1
ATOM 3276 C C . VAL A 1 424 ? -14.687 -16.227 18.649 1.00 93.31 424 VAL A C 1
ATOM 3278 O O . VAL A 1 424 ? -14.191 -17.335 18.823 1.00 93.31 424 VAL A O 1
ATOM 3281 N N . HIS A 1 425 ? -15.871 -16.058 18.045 1.00 86.75 425 HIS A N 1
ATOM 3282 C CA . HIS A 1 425 ? -16.725 -17.198 17.697 1.00 86.75 425 HIS A CA 1
ATOM 3283 C C . HIS A 1 425 ? -16.237 -17.990 16.472 1.00 86.75 425 HIS A C 1
ATOM 3285 O O . HIS A 1 425 ? -16.392 -19.205 16.439 1.00 86.75 425 HIS A O 1
ATOM 3291 N N . LEU A 1 426 ? -15.580 -17.359 15.491 1.00 70.44 426 LEU A N 1
ATOM 3292 C CA . LEU A 1 426 ? -15.011 -18.092 14.344 1.00 70.44 426 LEU A CA 1
ATOM 3293 C C . LEU A 1 426 ? -13.904 -19.095 14.730 1.00 70.44 426 LEU A C 1
ATOM 3295 O O . LEU A 1 426 ? -13.609 -19.994 13.945 1.00 70.44 426 LEU A O 1
ATOM 3299 N N . ASP A 1 427 ? -13.318 -18.970 15.926 1.00 55.03 427 ASP A N 1
ATOM 3300 C CA . ASP A 1 427 ? -12.319 -19.914 16.439 1.00 55.03 427 ASP A CA 1
ATOM 3301 C C . ASP A 1 427 ? -12.946 -21.099 17.224 1.00 55.03 427 ASP A C 1
ATOM 3303 O O . ASP A 1 427 ? -12.229 -22.055 17.556 1.00 55.03 427 ASP A O 1
ATOM 3307 N N . SER A 1 428 ? -14.260 -21.056 17.530 1.00 51.75 428 SER A N 1
ATOM 3308 C CA . SER A 1 428 ? -15.065 -22.090 18.238 1.00 51.75 428 SER A CA 1
ATOM 3309 C C . SER A 1 428 ? -15.798 -23.033 17.298 1.00 51.75 428 SER A C 1
ATOM 3311 O O . SER A 1 428 ? -15.717 -24.265 17.552 1.00 51.75 428 SER A O 1
#

Nearest PDB structures (foldseek):
  3akk-assembly2_C  TM=5.604E-01  e=2.692E-04  Helicobacter pylori J99
  2fst-assembly1_X  TM=2.690E-01  e=8.271E-02  Homo sapiens
  7qq6-assembly2_C  TM=4.073E-01  e=3.966E+00  Homo sapiens
  1q8z-assembly2_B  TM=4.590E-01  e=6.310E+00  Saccharomyces cerevisiae
  1q8y-assembly2_B  TM=4.178E-01  e=6.644E+00  Saccharomyces cerevisiae